Protein AF-A0A923PHK8-F1 (afdb_monomer)

Secondary structure (DSSP, 8-state):
-PPPPPP-PPPPPP--EEEEE-HHHHS-HHHHHSPPPHHHHHHHHHHHHHHHHTTTTT-S-HHHHHHHHHHHHHHHT--TTT--EEEEETTEEEEEESSSSTTSPEEEEEEE--TT-TTTS-BTTB-SSHHHHHHHHHHHHHHHTT-----EEEEESSSEEEEEEHHHHIIIIIS-HHHHHHHHHHHT-TTT-HHHHHHHHHHHHHHTTT-EEEEEEEEGGGGHHHHHS--TTTTHHHHHHHHHTSHHHHT----TT-TTS--HHHHHHHHHHHTEEEEESSTT-SSS-EEEEEPPTTT--TTSHHHHHHHHHHHTT-GGG-TTGGGG-SSHHHHHHHHHHHHHHHHHHHHHHHHHHHHHHHHHTTT-GGG--SSTTT--SHHHHHHIIIIIITS-GGG--GGGGGGTTSPP---GGGSPPHHHHHT--GGGS--SSPPPPPTT-HHHHHHHHHTTSPPP------S-SSSTTS----SSGGG----

Radius of gyration: 31.47 Å; Cα contacts (8 Å, |Δi|>4): 645; chains: 1; bounding box: 95×78×79 Å

Sequence (487 aa):
MADAAPAVHPQAPSMLQIVPLKPGQALDKSYRKQKVARQDIDRLKTELPRLLDLTADHVESEATLRDHLQSFLRGLAYPADDFLVQSEVRRMDTVIHDGPRKKDPIAVIIEAKTSRNRTEMFTPERPNAKALHELALYFVREREAGNTAIKHLLITDGNHFYVFADGDFERLFFSKKRFLRELLAADADPGKNNPIAYEIISRHIADLADEKLPCTAFQLADFRRYCEDQDPATDDRLIDIYKILSPEHLLRRPFANDSNKLDKRFYRELLHIMGLEERYEDAQKKSGKKVIDRLPPGQRHPASLLENVLDMAETDDRFRLVRHFNSYGSNRAEREFAVALELCLTWVNRVLFLKLLESQLLSYHGGDRRLRFLTAELVPDYDALHSLFFKVLAKPPAERQPIVAAFAHVPYLNSSLFEPTELEQQVLFVHGLKDQHGLPLAPQSVLSTRVRAQSLSPSPGPSKKSTRGAFWYKIRKSSILRLFPSP

pLDDT: mean 83.21, std 19.15, range [21.34, 98.75]

Foldseek 3Di:
DDDDDDDDDDDDQQFAAEDEDALLRQDDPQLLPDDDDPVLLLLCLVLLVVLCVCQVPWNPDLLSNLVSVLVSLCSRAAPLVWWDWDADDVNFGIFTFLTNDPPGFTAETEFEDTPVPVQQAADSVCNLHVSNLVQLLVLLVSVVVVRPRHAWYWYYHSFKIKIFGSVLSCVQRVVPVVLSVLLVVQPVDVPPRPVVNSVSVSVSRSVNSVHYTYIHIDGSVVCNCVSPVPDPVSSSVCSSVSSCSHCCNSNVDDDPPPVPDDPPQLVVQLCLQQQWDWAAPDNVDPDHDIDIGHDDPPSGDCRRQLNQLLVLLVVVVLLVLDPPLVVQDDDPVSSSSSLSVVQSCLLLVVLVVVLVQLVVVCVVVVNPVLSDQLDCVQPVDQVSSLCCLAQPAVDQLVRHDPVNVSNSSRHHDPDPSSPDDPSCVRGHPSRSGDQPDARDRDPSAPVVVVVVVVVPDDDDDDDDDDPPPVPVVPGRTDHSSVRDDDD

Organism: NCBI:txid1517758

Structure (mmCIF, N/CA/C/O backbone):
data_AF-A0A923PHK8-F1
#
_entry.id   AF-A0A923PHK8-F1
#
loop_
_atom_site.group_PDB
_atom_site.id
_atom_site.type_symbol
_atom_site.label_atom_id
_atom_site.label_alt_id
_atom_site.label_comp_id
_atom_site.label_asym_id
_atom_site.label_entity_id
_atom_site.label_seq_id
_atom_site.pdbx_PDB_ins_code
_atom_site.Cartn_x
_atom_site.Cartn_y
_atom_site.Cartn_z
_atom_site.occupancy
_atom_site.B_iso_or_equiv
_atom_site.auth_seq_id
_atom_site.auth_comp_id
_atom_site.auth_asym_id
_atom_site.auth_atom_id
_atom_site.pdbx_PDB_model_num
ATOM 1 N N . MET A 1 1 ? 36.073 -56.902 -15.672 1.00 41.97 1 MET A N 1
ATOM 2 C CA . MET A 1 1 ? 35.049 -55.860 -15.882 1.00 41.97 1 MET A CA 1
ATOM 3 C C . MET A 1 1 ? 35.335 -54.779 -14.863 1.00 41.97 1 MET A C 1
ATOM 5 O O . MET A 1 1 ? 35.214 -55.050 -13.680 1.00 41.97 1 MET A O 1
ATOM 9 N N . ALA A 1 2 ? 35.898 -53.659 -15.311 1.00 37.19 2 ALA A N 1
ATOM 10 C CA . ALA A 1 2 ? 36.261 -52.544 -14.446 1.00 37.19 2 ALA A CA 1
ATOM 11 C C . ALA A 1 2 ? 35.030 -51.649 -14.262 1.00 37.19 2 ALA A C 1
ATOM 13 O O . ALA A 1 2 ? 34.444 -51.220 -15.256 1.00 37.19 2 ALA A O 1
ATOM 14 N N . ASP A 1 3 ? 34.641 -51.422 -13.008 1.00 38.59 3 ASP A N 1
ATOM 15 C CA . ASP A 1 3 ? 33.563 -50.513 -12.625 1.00 38.59 3 ASP A CA 1
ATOM 16 C C . ASP A 1 3 ? 33.927 -49.074 -13.000 1.00 38.59 3 ASP A C 1
ATOM 18 O O . ASP A 1 3 ? 34.925 -48.517 -12.535 1.00 38.59 3 ASP A O 1
ATOM 22 N N . ALA A 1 4 ? 33.107 -48.470 -13.857 1.00 39.41 4 ALA A N 1
ATOM 23 C CA . ALA A 1 4 ? 33.174 -47.054 -14.169 1.00 39.41 4 ALA A CA 1
ATOM 24 C C . ALA A 1 4 ? 32.472 -46.264 -13.056 1.00 39.41 4 ALA A C 1
ATOM 26 O O . ALA A 1 4 ? 31.275 -46.427 -12.821 1.00 39.41 4 ALA A O 1
ATOM 27 N N . ALA A 1 5 ? 33.225 -45.398 -12.377 1.00 39.84 5 ALA A N 1
ATOM 28 C CA . ALA A 1 5 ? 32.685 -44.435 -11.426 1.00 39.84 5 ALA A CA 1
ATOM 29 C C . ALA A 1 5 ? 31.676 -43.491 -12.117 1.00 39.84 5 ALA A C 1
ATOM 31 O O . ALA A 1 5 ? 31.909 -43.082 -13.260 1.00 39.84 5 ALA A O 1
ATOM 32 N N . PRO A 1 6 ? 30.569 -43.112 -11.452 1.00 42.34 6 PRO A N 1
ATOM 33 C CA . PRO A 1 6 ? 29.581 -42.221 -12.039 1.00 42.34 6 PRO A CA 1
ATOM 34 C C . PRO A 1 6 ? 30.165 -40.814 -12.201 1.00 42.34 6 PRO A C 1
ATOM 36 O O . PRO A 1 6 ? 30.784 -40.263 -11.290 1.00 42.34 6 PRO A O 1
ATOM 39 N N . ALA A 1 7 ? 29.957 -40.239 -13.384 1.00 42.34 7 ALA A N 1
ATOM 40 C CA . ALA A 1 7 ? 30.367 -38.885 -13.716 1.00 42.34 7 ALA A CA 1
ATOM 41 C C . ALA A 1 7 ? 29.699 -37.873 -12.771 1.00 42.34 7 ALA A C 1
ATOM 43 O O . ALA A 1 7 ? 28.474 -37.760 -12.713 1.00 42.34 7 ALA A O 1
ATOM 44 N N . VAL A 1 8 ? 30.519 -37.117 -12.041 1.00 40.06 8 VAL A N 1
ATOM 45 C CA . VAL A 1 8 ? 30.080 -35.948 -11.278 1.00 40.06 8 VAL A CA 1
ATOM 46 C C . VAL A 1 8 ? 29.723 -34.859 -12.287 1.00 40.06 8 VAL A C 1
ATOM 48 O O . VAL A 1 8 ? 30.601 -34.253 -12.899 1.00 40.06 8 VAL A O 1
ATOM 51 N N . HIS A 1 9 ? 28.428 -34.625 -12.492 1.00 40.88 9 HIS A N 1
ATOM 52 C CA . HIS A 1 9 ? 27.970 -33.428 -13.187 1.00 40.88 9 HIS A CA 1
ATOM 53 C C . HIS A 1 9 ? 28.400 -32.195 -12.373 1.00 40.88 9 HIS A C 1
ATOM 55 O O . HIS A 1 9 ? 28.139 -32.160 -11.166 1.00 40.88 9 HIS A O 1
ATOM 61 N N . PRO A 1 10 ? 29.047 -31.185 -12.981 1.00 39.72 10 PRO A N 1
ATOM 62 C CA . PRO A 1 10 ? 29.372 -29.957 -12.272 1.00 39.72 10 PRO A CA 1
ATOM 63 C C . PRO A 1 10 ? 28.065 -29.291 -11.829 1.00 39.72 10 PRO A C 1
ATOM 65 O O . PRO A 1 10 ? 27.210 -28.976 -12.659 1.00 39.72 10 PRO A O 1
ATOM 68 N N . GLN A 1 11 ? 27.893 -29.108 -10.517 1.00 42.53 11 GLN A N 1
ATOM 69 C CA . GLN A 1 11 ? 26.834 -28.257 -9.984 1.00 42.53 11 GLN A CA 1
ATOM 70 C C . GLN A 1 11 ? 27.029 -26.861 -10.581 1.00 42.53 11 GLN A C 1
ATOM 72 O O . GLN A 1 11 ? 28.125 -26.303 -10.507 1.00 42.53 11 GLN A O 1
ATOM 77 N N . ALA A 1 12 ? 25.988 -26.323 -11.221 1.00 48.50 12 ALA A N 1
ATOM 78 C CA . ALA A 1 12 ? 25.999 -24.941 -11.678 1.00 48.50 12 ALA A CA 1
ATOM 79 C C . ALA A 1 12 ? 26.368 -24.034 -10.487 1.00 48.50 12 ALA A C 1
ATOM 81 O O . ALA A 1 12 ? 25.880 -24.295 -9.382 1.00 48.50 12 ALA A O 1
ATOM 82 N N . PRO A 1 13 ? 27.230 -23.017 -10.671 1.00 49.75 13 PRO A N 1
ATOM 83 C CA . PRO A 1 13 ? 27.603 -22.113 -9.590 1.00 49.75 13 PRO A CA 1
ATOM 84 C C . PRO A 1 13 ? 26.334 -21.558 -8.942 1.00 49.75 13 PRO A C 1
ATOM 86 O O . PRO A 1 13 ? 25.453 -21.043 -9.633 1.00 49.75 13 PRO A O 1
ATOM 89 N N . SER A 1 14 ? 26.218 -21.717 -7.625 1.00 58.81 14 SER A N 1
ATOM 90 C CA . SER A 1 14 ? 25.095 -21.184 -6.872 1.00 58.81 14 SER A CA 1
ATOM 91 C C . SER A 1 14 ? 25.171 -19.655 -6.933 1.00 58.81 14 SER A C 1
ATOM 93 O O . SER A 1 14 ? 26.165 -19.041 -6.558 1.00 58.81 14 SER A O 1
ATOM 95 N N . MET A 1 15 ? 24.147 -19.036 -7.514 1.00 75.75 15 MET A N 1
ATOM 96 C CA . MET A 1 15 ? 24.023 -17.586 -7.668 1.00 75.75 15 MET A CA 1
ATOM 97 C C . MET A 1 15 ? 22.727 -17.129 -7.003 1.00 75.75 15 MET A C 1
ATOM 99 O O . MET A 1 15 ? 21.806 -17.933 -6.847 1.00 75.75 15 MET A O 1
ATOM 103 N N . LEU A 1 16 ? 22.651 -15.839 -6.651 1.00 90.31 16 LEU A N 1
ATOM 104 C CA . LEU A 1 16 ? 21.432 -15.194 -6.153 1.00 90.31 16 LEU A CA 1
ATOM 105 C C . LEU A 1 16 ? 20.202 -15.657 -6.949 1.00 90.31 16 LEU A C 1
ATOM 107 O O . LEU A 1 16 ? 20.138 -15.480 -8.167 1.00 90.31 16 LEU A O 1
ATOM 111 N N . GLN A 1 17 ? 19.214 -16.224 -6.259 1.00 92.75 17 GLN A N 1
ATOM 112 C CA . GLN A 1 17 ? 18.045 -16.805 -6.912 1.00 92.75 17 GLN A CA 1
ATOM 113 C C . GLN A 1 17 ? 16.967 -15.743 -7.117 1.00 92.75 17 GLN A C 1
ATOM 115 O O . GLN A 1 17 ? 16.349 -15.267 -6.159 1.00 92.75 17 GLN A O 1
ATOM 120 N N . ILE A 1 18 ? 16.692 -15.394 -8.373 1.00 95.50 18 ILE A N 1
ATOM 121 C CA . ILE A 1 18 ? 15.554 -14.535 -8.700 1.00 95.50 18 ILE A CA 1
ATOM 122 C C . ILE A 1 18 ? 14.269 -15.356 -8.624 1.00 95.50 18 ILE A C 1
ATOM 124 O O . ILE A 1 18 ? 14.156 -16.419 -9.233 1.00 95.50 18 ILE A O 1
ATOM 128 N N . VAL A 1 19 ? 13.289 -14.856 -7.873 1.00 95.62 19 VAL A N 1
ATOM 129 C CA . VAL A 1 19 ? 11.955 -15.458 -7.768 1.00 95.62 19 VAL A CA 1
ATOM 130 C C . VAL A 1 19 ? 10.995 -14.613 -8.608 1.00 95.62 19 VAL A C 1
ATOM 132 O O . VAL A 1 19 ? 10.499 -13.596 -8.112 1.00 95.62 19 VAL A O 1
ATOM 135 N N . PRO A 1 20 ? 10.754 -14.974 -9.884 1.00 93.50 20 PRO A N 1
ATOM 136 C CA . PRO A 1 20 ? 9.920 -14.175 -10.767 1.00 93.50 20 PRO A CA 1
ATOM 137 C C . PRO A 1 20 ? 8.450 -14.243 -10.338 1.00 93.50 20 PRO A C 1
ATOM 139 O O . PRO A 1 20 ? 7.887 -15.317 -10.115 1.00 93.50 20 PRO A O 1
ATOM 142 N N . LEU A 1 21 ? 7.819 -13.079 -10.261 1.00 96.56 21 LEU A N 1
ATOM 143 C CA . LEU A 1 21 ? 6.405 -12.886 -9.975 1.00 96.56 21 LEU A CA 1
ATOM 144 C C . LEU A 1 21 ? 5.723 -12.292 -11.204 1.00 96.56 21 LEU A C 1
ATOM 146 O O . LEU A 1 21 ? 6.246 -11.386 -11.853 1.00 96.56 21 LEU A O 1
ATOM 150 N N . LYS A 1 22 ? 4.511 -12.764 -11.494 1.00 95.50 22 LYS A N 1
ATOM 151 C CA . LYS A 1 22 ? 3.623 -12.097 -12.449 1.00 95.50 22 LYS A CA 1
ATOM 152 C C . LYS A 1 22 ? 3.009 -10.847 -11.804 1.00 95.50 22 LYS A C 1
ATOM 154 O O . LYS A 1 22 ? 2.763 -10.870 -10.596 1.00 95.50 22 LYS A O 1
ATOM 159 N N . PRO A 1 23 ? 2.636 -9.822 -12.591 1.00 95.62 23 PRO A N 1
ATOM 160 C CA . PRO A 1 23 ? 1.977 -8.605 -12.107 1.00 95.62 23 PRO A CA 1
ATOM 161 C C . PRO A 1 23 ? 0.884 -8.851 -11.052 1.00 95.62 23 PRO A C 1
ATOM 163 O O . PRO A 1 23 ? 0.960 -8.365 -9.927 1.00 95.62 23 PRO A O 1
ATOM 166 N N . GLY A 1 24 ? -0.082 -9.723 -11.346 1.00 93.88 24 GLY A N 1
ATOM 167 C CA . GLY A 1 24 ? -1.173 -10.027 -10.418 1.00 93.88 24 GLY A CA 1
ATOM 168 C C . GLY A 1 24 ? -0.776 -10.734 -9.110 1.00 93.88 24 GLY A C 1
ATOM 169 O O . GLY A 1 24 ? -1.590 -10.783 -8.188 1.00 93.88 24 GLY A O 1
ATOM 170 N N . GLN A 1 25 ? 0.426 -11.315 -9.017 1.00 95.12 25 GLN A N 1
ATOM 171 C CA . GLN A 1 25 ? 0.948 -11.933 -7.787 1.00 95.12 25 GLN A CA 1
ATOM 172 C C . GLN A 1 25 ? 1.636 -10.913 -6.873 1.00 95.12 25 GLN A C 1
ATOM 174 O O . GLN A 1 25 ? 1.670 -11.126 -5.664 1.00 95.12 25 GLN A O 1
ATOM 179 N N . ALA A 1 26 ? 2.170 -9.831 -7.443 1.00 94.19 26 ALA A N 1
ATOM 180 C CA . ALA A 1 26 ? 2.887 -8.790 -6.713 1.00 94.19 26 ALA A CA 1
ATOM 181 C C . ALA A 1 26 ? 1.967 -7.689 -6.156 1.00 94.19 26 ALA A C 1
ATOM 183 O O . ALA A 1 26 ? 2.343 -6.968 -5.233 1.00 94.19 26 ALA A O 1
ATOM 184 N N . LEU A 1 27 ? 0.750 -7.565 -6.689 1.00 94.06 27 LEU A N 1
ATOM 185 C CA . LEU A 1 27 ? -0.241 -6.607 -6.202 1.00 94.06 27 LEU A CA 1
ATOM 186 C C . LEU A 1 27 ? -0.827 -7.014 -4.846 1.00 94.06 27 LEU A C 1
ATOM 188 O O . LEU A 1 27 ? -1.147 -8.182 -4.607 1.00 94.06 27 LEU A O 1
ATOM 192 N N . ASP A 1 28 ? -1.084 -6.014 -3.998 1.00 91.62 28 ASP A N 1
ATOM 193 C CA . ASP A 1 28 ? -1.927 -6.191 -2.817 1.00 91.62 28 ASP A CA 1
ATOM 194 C C . ASP A 1 28 ? -3.296 -6.771 -3.217 1.00 91.62 28 ASP A C 1
ATOM 196 O O . ASP A 1 28 ? -3.902 -6.367 -4.213 1.00 91.62 28 ASP A O 1
ATOM 200 N N . LYS A 1 29 ? -3.805 -7.729 -2.434 1.00 88.75 29 LYS A N 1
ATOM 201 C CA . LYS A 1 29 ? -5.031 -8.469 -2.777 1.00 88.75 29 LYS A CA 1
ATOM 202 C C . LYS A 1 29 ? -6.269 -7.573 -2.821 1.00 88.75 29 LYS A C 1
ATOM 204 O O . LYS A 1 29 ? -7.164 -7.830 -3.630 1.00 88.75 29 LYS A O 1
ATOM 209 N N . SER A 1 30 ? -6.347 -6.567 -1.953 1.00 85.12 30 SER A N 1
ATOM 210 C CA . SER A 1 30 ? -7.468 -5.624 -1.902 1.00 85.12 30 SER A CA 1
ATOM 211 C C . SER A 1 30 ? -7.369 -4.626 -3.048 1.00 85.12 30 SER A C 1
ATOM 213 O O . SER A 1 30 ? -8.359 -4.403 -3.749 1.00 85.12 30 SER A O 1
ATOM 215 N N . TYR A 1 31 ? -6.165 -4.112 -3.310 1.00 89.25 31 TYR A N 1
ATOM 216 C CA . TYR A 1 31 ? -5.930 -3.222 -4.442 1.00 89.25 31 TYR A CA 1
ATOM 217 C C . TYR A 1 31 ? -6.196 -3.920 -5.780 1.00 89.25 31 TYR A C 1
ATOM 219 O O . TYR A 1 31 ? -6.906 -3.389 -6.635 1.00 89.25 31 TYR A O 1
ATOM 227 N N . ARG A 1 32 ? -5.737 -5.166 -5.955 1.00 91.25 32 ARG A N 1
ATOM 228 C CA . ARG A 1 32 ? -5.966 -5.954 -7.176 1.00 91.25 32 ARG A CA 1
ATOM 229 C C . ARG A 1 32 ? -7.451 -6.145 -7.491 1.00 91.25 32 ARG A C 1
ATOM 231 O O . ARG A 1 32 ? -7.819 -6.121 -8.661 1.00 91.25 32 ARG A O 1
ATOM 238 N N . LYS A 1 33 ? -8.314 -6.247 -6.477 1.00 87.69 33 LYS A N 1
ATOM 239 C CA . LYS A 1 33 ? -9.775 -6.376 -6.645 1.00 87.69 33 LYS A CA 1
ATOM 240 C C . LYS A 1 33 ? -10.500 -5.056 -6.916 1.00 87.69 33 LYS A C 1
ATOM 242 O O . LYS A 1 33 ? -11.657 -5.079 -7.328 1.00 87.69 33 LYS A O 1
ATOM 247 N N . GLN A 1 34 ? -9.865 -3.913 -6.666 1.00 86.50 34 GLN A N 1
ATOM 248 C CA . GLN A 1 34 ? -10.479 -2.610 -6.914 1.00 86.50 34 GLN A CA 1
ATOM 249 C C . GLN A 1 34 ? -10.736 -2.405 -8.412 1.00 86.50 34 GLN A C 1
ATOM 251 O O . GLN A 1 34 ? -9.909 -2.770 -9.243 1.00 86.50 34 GLN A O 1
ATOM 256 N N . LYS A 1 35 ? -11.865 -1.799 -8.782 1.00 86.00 35 LYS A N 1
ATOM 257 C CA . LYS A 1 35 ? -12.101 -1.428 -10.182 1.00 86.00 35 LYS A CA 1
ATOM 258 C C . LYS A 1 35 ? -11.151 -0.303 -10.600 1.00 86.00 35 LYS A C 1
ATOM 260 O O . LYS A 1 35 ? -10.946 0.633 -9.831 1.00 86.00 35 LYS A O 1
ATOM 265 N N . VAL A 1 36 ? -10.600 -0.406 -11.805 1.00 88.62 36 VAL A N 1
ATOM 266 C CA . VAL A 1 36 ? -9.827 0.666 -12.452 1.00 88.62 36 VAL A CA 1
ATOM 267 C C . VAL A 1 36 ? -10.798 1.554 -13.227 1.00 88.62 36 VAL A C 1
ATOM 269 O O . VAL A 1 36 ? -11.778 1.045 -13.781 1.00 88.62 36 VAL A O 1
ATOM 272 N N . ALA A 1 37 ? -10.583 2.871 -13.232 1.00 86.50 37 ALA A N 1
ATOM 273 C CA . ALA A 1 37 ? -11.439 3.764 -13.999 1.00 86.50 37 ALA A CA 1
ATOM 274 C C . ALA A 1 37 ? -11.217 3.552 -15.501 1.00 86.50 37 ALA A C 1
ATOM 276 O O . ALA A 1 37 ? -10.112 3.253 -15.949 1.00 86.50 37 ALA A O 1
ATOM 277 N N . ARG A 1 38 ? -12.269 3.735 -16.304 1.00 87.44 38 ARG A N 1
ATOM 278 C CA . ARG A 1 38 ? -12.182 3.514 -17.753 1.00 87.44 38 ARG A CA 1
ATOM 279 C C . ARG A 1 38 ? -11.100 4.381 -18.409 1.00 87.44 38 ARG A C 1
ATOM 281 O O . ARG A 1 38 ? -10.297 3.870 -19.177 1.00 87.44 38 ARG A O 1
ATOM 288 N N . GLN A 1 39 ? -11.041 5.652 -18.014 1.00 87.38 39 GLN A N 1
ATOM 289 C CA . GLN A 1 39 ? -10.061 6.620 -18.506 1.00 87.38 39 GLN A CA 1
ATOM 290 C C . GLN A 1 39 ? -8.611 6.165 -18.290 1.00 87.38 39 GLN A C 1
ATOM 292 O O . GLN A 1 39 ? -7.755 6.432 -19.126 1.00 87.38 39 GLN A O 1
ATOM 297 N N . ASP A 1 40 ? -8.331 5.483 -17.183 1.00 90.56 40 ASP A N 1
ATOM 298 C CA . ASP A 1 40 ? -6.990 5.007 -16.856 1.00 90.56 40 ASP A CA 1
ATOM 299 C C . ASP A 1 40 ? -6.554 3.853 -17.767 1.00 90.56 40 ASP A C 1
ATOM 301 O O . ASP A 1 40 ? -5.414 3.810 -18.232 1.00 90.56 40 ASP A O 1
ATOM 305 N N . ILE A 1 41 ? -7.484 2.946 -18.084 1.00 95.06 41 ILE A N 1
ATOM 306 C CA . ILE A 1 41 ? -7.249 1.898 -19.080 1.00 95.06 41 ILE A CA 1
ATOM 307 C C . ILE A 1 41 ? -7.064 2.516 -20.467 1.00 95.06 41 ILE A C 1
ATOM 309 O O . ILE A 1 41 ? -6.124 2.149 -21.164 1.00 95.06 41 ILE A O 1
ATOM 313 N N . ASP A 1 42 ? -7.889 3.491 -20.853 1.00 93.56 42 ASP A N 1
ATOM 314 C CA . ASP A 1 42 ? -7.766 4.153 -22.159 1.00 93.56 42 ASP A CA 1
ATOM 315 C C . ASP A 1 42 ? -6.414 4.886 -22.309 1.00 93.56 42 ASP A C 1
ATOM 317 O O . ASP A 1 42 ? -5.794 4.842 -23.377 1.00 93.56 42 ASP A O 1
ATOM 321 N N . ARG A 1 43 ? -5.894 5.490 -21.227 1.00 95.50 43 ARG A N 1
ATOM 322 C CA . ARG A 1 43 ? -4.521 6.033 -21.190 1.00 95.50 43 ARG A CA 1
ATOM 323 C C . ARG A 1 43 ? -3.480 4.943 -21.403 1.00 95.50 43 ARG A C 1
ATOM 325 O O . ARG A 1 43 ? -2.595 5.124 -22.231 1.00 95.50 43 ARG A O 1
ATOM 332 N N . LEU A 1 44 ? -3.599 3.797 -20.728 1.00 96.88 44 LEU A N 1
ATOM 333 C CA . LEU A 1 44 ? -2.685 2.672 -20.949 1.00 96.88 44 LEU A CA 1
ATOM 334 C C . LEU A 1 44 ? -2.735 2.170 -22.401 1.00 96.88 44 LEU A C 1
ATOM 336 O O . LEU A 1 44 ? -1.677 1.950 -22.990 1.00 96.88 44 LEU A O 1
ATOM 340 N N . LYS A 1 45 ? -3.930 2.043 -22.999 1.00 96.75 45 LYS A N 1
ATOM 341 C CA . LYS A 1 45 ? -4.097 1.649 -24.414 1.00 96.75 45 LYS A CA 1
ATOM 342 C C . LYS A 1 45 ? -3.452 2.652 -25.379 1.00 96.75 45 LYS A C 1
ATOM 344 O O . LYS A 1 45 ? -3.050 2.257 -26.466 1.00 96.75 45 LYS A O 1
ATOM 349 N N . THR A 1 46 ? -3.317 3.915 -24.975 1.00 96.75 46 THR A N 1
ATOM 350 C CA . THR A 1 46 ? -2.656 4.969 -25.761 1.00 96.75 46 THR A CA 1
ATOM 351 C C . THR A 1 46 ? -1.137 4.968 -25.568 1.00 96.75 46 THR A C 1
ATOM 353 O O . THR A 1 46 ? -0.381 4.983 -26.538 1.00 96.75 46 THR A O 1
ATOM 356 N N . GLU A 1 47 ? -0.670 4.944 -24.320 1.00 97.81 47 GLU A N 1
ATOM 357 C CA . GLU A 1 47 ? 0.744 5.162 -23.995 1.00 97.81 47 GLU A CA 1
ATOM 358 C C . GLU A 1 47 ? 1.608 3.903 -24.154 1.00 97.81 47 GLU A C 1
ATOM 360 O O . GLU A 1 47 ? 2.781 4.014 -24.512 1.00 97.81 47 GLU A O 1
ATOM 365 N N . LEU A 1 48 ? 1.061 2.699 -23.933 1.00 97.25 48 LEU A N 1
ATOM 366 C CA . LEU A 1 48 ? 1.837 1.456 -24.039 1.00 97.25 48 LEU A CA 1
ATOM 367 C C . LEU A 1 48 ? 2.306 1.176 -25.475 1.00 97.25 48 LEU A C 1
ATOM 369 O O . LEU A 1 48 ? 3.514 0.997 -25.653 1.00 97.25 48 LEU A O 1
ATOM 373 N N . PRO A 1 49 ? 1.435 1.158 -26.509 1.00 96.81 49 PRO A N 1
ATOM 374 C CA . PRO A 1 49 ? 1.891 0.950 -27.884 1.00 96.81 49 PRO A CA 1
ATOM 375 C C . PRO A 1 49 ? 2.878 2.032 -28.324 1.00 96.81 49 PRO A C 1
ATOM 377 O O . PRO A 1 49 ? 3.893 1.724 -28.939 1.00 96.81 49 PRO A O 1
ATOM 380 N N . ARG A 1 50 ? 2.639 3.283 -27.909 1.00 96.19 50 ARG A N 1
ATOM 381 C CA . ARG A 1 50 ? 3.530 4.410 -28.191 1.00 96.19 50 ARG A CA 1
ATOM 382 C C . ARG A 1 50 ? 4.937 4.194 -27.632 1.00 96.19 50 ARG A C 1
ATOM 384 O O . ARG A 1 50 ? 5.904 4.435 -28.349 1.00 96.19 50 ARG A O 1
ATOM 391 N N . LEU A 1 51 ? 5.073 3.744 -26.381 1.00 95.56 51 LEU A N 1
ATOM 392 C CA . LEU A 1 51 ? 6.387 3.432 -25.808 1.00 95.56 51 LEU A CA 1
ATOM 393 C C . LEU A 1 51 ? 7.073 2.294 -26.577 1.00 95.56 51 LEU A C 1
ATOM 395 O O . LEU A 1 51 ? 8.268 2.387 -26.853 1.00 95.56 51 LEU A O 1
ATOM 399 N N . LEU A 1 52 ? 6.332 1.244 -26.943 1.00 94.50 52 LEU A N 1
ATOM 400 C CA . LEU A 1 52 ? 6.879 0.130 -27.723 1.00 94.50 52 LEU A CA 1
ATOM 401 C C . LEU A 1 52 ? 7.388 0.590 -29.092 1.00 94.50 52 LEU A C 1
ATOM 403 O O . LEU A 1 52 ? 8.499 0.236 -29.470 1.00 94.50 52 LEU A O 1
ATOM 407 N N . ASP A 1 53 ? 6.629 1.419 -29.804 1.00 93.19 53 ASP A N 1
ATOM 408 C CA . ASP A 1 53 ? 7.038 1.939 -31.114 1.00 93.19 53 ASP A CA 1
ATOM 409 C C . ASP A 1 53 ? 8.285 2.825 -31.008 1.00 93.19 53 ASP A C 1
ATOM 411 O O . ASP A 1 53 ? 9.203 2.719 -31.818 1.00 93.19 53 ASP A O 1
ATOM 415 N N . LEU A 1 54 ? 8.375 3.635 -29.951 1.00 90.38 54 LEU A N 1
ATOM 416 C CA . LEU A 1 54 ? 9.548 4.461 -29.657 1.00 90.38 54 LEU A CA 1
ATOM 417 C C . LEU A 1 54 ? 10.787 3.655 -29.216 1.00 90.38 54 LEU A C 1
ATOM 419 O O . LEU A 1 54 ? 11.877 4.223 -29.110 1.00 90.38 54 LEU A O 1
ATOM 423 N N . THR A 1 55 ? 10.636 2.359 -28.921 1.00 87.19 55 THR A N 1
ATOM 424 C CA . THR A 1 55 ? 11.708 1.492 -28.394 1.00 87.19 55 THR A CA 1
ATOM 425 C C . THR A 1 55 ? 12.010 0.258 -29.255 1.00 87.19 55 THR A C 1
ATOM 427 O O . THR A 1 55 ? 12.987 -0.440 -28.976 1.00 87.19 55 THR A O 1
ATOM 430 N N . ALA A 1 56 ? 11.242 0.022 -30.326 1.00 78.12 56 ALA A N 1
ATOM 431 C CA . ALA A 1 56 ? 11.291 -1.183 -31.158 1.00 78.12 56 ALA A CA 1
ATOM 432 C C . ALA A 1 56 ? 12.644 -1.419 -31.861 1.00 78.12 56 ALA A C 1
ATOM 434 O O . ALA A 1 56 ? 13.152 -2.539 -31.835 1.00 78.12 56 ALA A O 1
ATOM 435 N N . ASP A 1 57 ? 13.266 -0.375 -32.419 1.00 68.69 57 ASP A N 1
ATOM 436 C CA . ASP A 1 57 ? 14.476 -0.488 -33.258 1.00 68.69 57 ASP A CA 1
ATOM 437 C C . ASP A 1 57 ? 15.782 -0.212 -32.500 1.00 68.69 57 ASP A C 1
ATOM 439 O O . ASP A 1 57 ? 16.711 0.404 -33.021 1.00 68.69 57 ASP A O 1
ATOM 443 N N . HIS A 1 58 ? 15.866 -0.673 -31.249 1.00 65.81 58 HIS A N 1
ATOM 444 C CA . HIS A 1 58 ? 16.978 -0.391 -30.340 1.00 65.81 58 HIS A CA 1
ATOM 445 C C . HIS A 1 58 ? 17.248 1.110 -30.202 1.00 65.81 58 HIS A C 1
ATOM 447 O O . HIS A 1 58 ? 18.066 1.676 -30.935 1.00 65.81 58 HIS A O 1
ATOM 453 N N . VAL A 1 59 ? 16.619 1.718 -29.194 1.00 69.25 59 VAL A N 1
ATOM 454 C CA . VAL A 1 59 ? 16.814 3.127 -28.829 1.00 69.25 59 VAL A CA 1
ATOM 455 C C . VAL A 1 59 ? 18.280 3.549 -28.969 1.00 69.25 59 VAL A C 1
ATOM 457 O O . VAL A 1 59 ? 19.184 2.870 -28.474 1.00 69.25 59 VAL A O 1
ATOM 460 N N . GLU A 1 60 ? 18.508 4.664 -29.665 1.00 65.69 60 GLU A N 1
ATOM 461 C CA . GLU A 1 60 ? 19.849 5.116 -30.050 1.00 65.69 60 GLU A CA 1
ATOM 462 C C . GLU A 1 60 ? 20.773 5.361 -28.852 1.00 65.69 60 GLU A C 1
ATOM 464 O O . GLU A 1 60 ? 21.983 5.155 -28.961 1.00 65.69 60 GLU A O 1
ATOM 469 N N . SER A 1 61 ? 20.209 5.756 -27.706 1.00 82.94 61 SER A N 1
ATOM 470 C CA . SER A 1 61 ? 20.946 6.007 -26.470 1.00 82.94 61 SER A CA 1
ATOM 471 C C . SER A 1 61 ? 20.106 5.745 -25.213 1.00 82.94 61 SER A C 1
ATOM 473 O O . SER A 1 61 ? 18.876 5.805 -25.247 1.00 82.94 61 SER A O 1
ATOM 475 N N . GLU A 1 62 ? 20.768 5.513 -24.074 1.00 83.38 62 GLU A N 1
ATOM 476 C CA . GLU A 1 62 ? 20.098 5.454 -22.763 1.00 83.38 62 GLU A CA 1
ATOM 477 C C . GLU A 1 62 ? 19.381 6.775 -22.444 1.00 83.38 62 GLU A C 1
ATOM 479 O O . GLU A 1 62 ? 18.272 6.750 -21.924 1.00 83.38 62 GLU A O 1
ATOM 484 N N . ALA A 1 63 ? 19.944 7.924 -22.841 1.00 87.12 63 ALA A N 1
ATOM 485 C CA . ALA A 1 63 ? 19.315 9.232 -22.647 1.00 87.12 63 ALA A CA 1
ATOM 486 C C . ALA A 1 63 ? 17.933 9.319 -23.314 1.00 87.12 63 ALA A C 1
ATOM 488 O O . ALA A 1 63 ? 16.952 9.675 -22.664 1.00 87.12 63 ALA A O 1
ATOM 489 N N . THR A 1 64 ? 17.832 8.892 -24.573 1.00 89.75 64 THR A N 1
ATOM 490 C CA . THR A 1 64 ? 16.559 8.847 -25.305 1.00 89.75 64 THR A CA 1
ATOM 491 C C . THR A 1 64 ? 15.555 7.897 -24.642 1.00 89.75 64 THR A C 1
ATOM 493 O O . THR A 1 64 ? 14.370 8.215 -24.544 1.00 89.75 64 THR A O 1
ATOM 496 N N . LEU A 1 65 ? 16.015 6.746 -24.133 1.00 90.94 65 LEU A N 1
ATOM 497 C CA . LEU A 1 65 ? 15.145 5.797 -23.432 1.00 90.94 65 LEU A CA 1
ATOM 498 C C . LEU A 1 65 ? 14.569 6.420 -22.151 1.00 90.94 65 LEU A C 1
ATOM 500 O O . LEU A 1 65 ? 13.377 6.267 -21.883 1.00 90.94 65 LEU A O 1
ATOM 504 N N . ARG A 1 66 ? 15.374 7.174 -21.393 1.00 91.31 66 ARG A N 1
ATOM 505 C CA . ARG A 1 66 ? 14.906 7.897 -20.196 1.00 91.31 66 ARG A CA 1
ATOM 506 C C . ARG A 1 66 ? 13.813 8.906 -20.517 1.00 91.31 66 ARG A C 1
ATOM 508 O O . ARG A 1 66 ? 12.831 8.986 -19.780 1.00 91.31 66 ARG A O 1
ATOM 515 N N . ASP A 1 67 ? 13.954 9.650 -21.609 1.00 92.12 67 ASP A N 1
ATOM 516 C CA . ASP A 1 67 ? 12.957 10.644 -22.023 1.00 92.12 67 ASP A CA 1
ATOM 517 C C . ASP A 1 67 ? 11.631 9.985 -22.431 1.00 92.12 67 ASP A C 1
ATOM 519 O O . ASP A 1 67 ? 10.546 10.451 -22.052 1.00 92.12 67 ASP A O 1
ATOM 523 N N . HIS A 1 68 ? 11.705 8.854 -23.139 1.00 93.75 68 HIS A N 1
ATOM 524 C CA . HIS A 1 68 ? 10.531 8.054 -23.489 1.00 93.75 68 HIS A CA 1
ATOM 525 C C . HIS A 1 68 ? 9.850 7.462 -22.248 1.00 93.75 68 HIS A C 1
ATOM 527 O O . HIS A 1 68 ? 8.631 7.574 -22.116 1.00 93.75 68 HIS A O 1
ATOM 533 N N . LEU A 1 69 ? 10.615 6.907 -21.302 1.00 94.38 69 LEU A N 1
ATOM 534 C CA . LEU A 1 69 ? 10.085 6.373 -20.041 1.00 94.38 69 LEU A CA 1
ATOM 535 C C . LEU A 1 69 ? 9.430 7.462 -19.187 1.00 94.38 69 LEU A C 1
ATOM 537 O O . LEU A 1 69 ? 8.332 7.263 -18.664 1.00 94.38 69 LEU A O 1
ATOM 541 N N . GLN A 1 70 ? 10.064 8.631 -19.072 1.00 94.88 70 GLN A N 1
ATOM 542 C CA . GLN A 1 70 ? 9.493 9.770 -18.356 1.00 94.88 70 GLN A CA 1
ATOM 543 C C . GLN A 1 70 ? 8.157 10.197 -18.980 1.00 94.88 70 GLN A C 1
ATOM 545 O O . GLN A 1 70 ? 7.187 10.435 -18.255 1.00 94.88 70 GLN A O 1
ATOM 550 N N . SER A 1 71 ? 8.100 10.279 -20.311 1.00 95.50 71 SER A N 1
ATOM 551 C CA . SER A 1 71 ? 6.882 10.640 -21.046 1.00 95.50 71 SER A CA 1
ATOM 552 C C . SER A 1 71 ? 5.777 9.601 -20.850 1.00 95.50 71 SER A C 1
ATOM 554 O O . SER A 1 71 ? 4.653 9.973 -20.515 1.00 95.50 71 SER A O 1
ATOM 556 N N . PHE A 1 72 ? 6.115 8.315 -20.963 1.00 97.12 72 PHE A N 1
ATOM 557 C CA . PHE A 1 72 ? 5.200 7.196 -20.743 1.00 97.12 72 PHE A CA 1
ATOM 558 C C . PHE A 1 72 ? 4.585 7.223 -19.340 1.00 97.12 72 PHE A C 1
ATOM 560 O O . PHE A 1 72 ? 3.365 7.184 -19.200 1.00 97.12 72 PHE A O 1
ATOM 567 N N . LEU A 1 73 ? 5.404 7.355 -18.290 1.00 97.44 73 LEU A N 1
ATOM 568 C CA . LEU A 1 73 ? 4.908 7.400 -16.911 1.00 97.44 73 LEU A CA 1
ATOM 569 C C . LEU A 1 73 ? 3.965 8.595 -16.700 1.00 97.44 73 LEU A C 1
ATOM 571 O O . LEU A 1 73 ? 2.881 8.439 -16.130 1.00 97.44 73 LEU A O 1
ATOM 575 N N . ARG A 1 74 ? 4.335 9.779 -17.204 1.00 95.62 74 ARG A N 1
ATOM 576 C CA . ARG A 1 74 ? 3.491 10.979 -17.099 1.00 95.62 74 ARG A CA 1
ATOM 577 C C . ARG A 1 74 ? 2.154 10.826 -17.819 1.00 95.62 74 ARG A C 1
ATOM 579 O O . ARG A 1 74 ? 1.132 11.209 -17.253 1.00 95.62 74 ARG A O 1
ATOM 586 N N . GLY A 1 75 ? 2.160 10.264 -19.029 1.00 94.69 75 GLY A N 1
ATOM 587 C CA . GLY A 1 75 ? 0.943 10.009 -19.805 1.00 94.69 75 GLY A CA 1
ATOM 588 C C . GLY A 1 75 ? 0.053 8.932 -19.182 1.00 94.69 75 GLY A C 1
ATOM 589 O O . GLY A 1 75 ? -1.172 9.039 -19.222 1.00 94.69 75 GLY A O 1
ATOM 590 N N . LEU A 1 76 ? 0.663 7.923 -18.556 1.00 95.81 76 LEU A N 1
ATOM 591 C CA . LEU A 1 76 ? -0.042 6.790 -17.970 1.00 95.81 76 LEU A CA 1
ATOM 592 C C . LEU A 1 76 ? -0.764 7.159 -16.666 1.00 95.81 76 LEU A C 1
ATOM 594 O O . LEU A 1 76 ? -1.990 7.060 -16.587 1.00 95.81 76 LEU A O 1
ATOM 598 N N . ALA A 1 77 ? -0.007 7.535 -15.630 1.00 92.50 77 ALA A N 1
ATOM 599 C CA . ALA A 1 77 ? -0.542 7.638 -14.266 1.00 92.50 77 ALA A CA 1
ATOM 600 C C . ALA A 1 77 ? 0.134 8.697 -13.374 1.00 92.50 77 ALA A C 1
ATOM 602 O O . ALA A 1 77 ? -0.220 8.813 -12.201 1.00 92.50 77 ALA A O 1
ATOM 603 N N . TYR A 1 78 ? 1.079 9.481 -13.906 1.00 94.88 78 TYR A N 1
ATOM 604 C CA . TYR A 1 78 ? 1.848 10.470 -13.141 1.00 94.88 78 TYR A CA 1
ATOM 605 C C . TYR A 1 78 ? 1.717 11.894 -13.716 1.00 94.88 78 TYR A C 1
ATOM 607 O O . TYR A 1 78 ? 2.718 12.464 -14.164 1.00 94.88 78 TYR A O 1
ATOM 615 N N . PRO A 1 79 ? 0.511 12.494 -13.726 1.00 86.19 79 PRO A N 1
ATOM 616 C CA . PRO A 1 79 ? 0.327 13.865 -14.199 1.00 86.19 79 PRO A CA 1
ATOM 617 C C . PRO A 1 79 ? 1.196 14.851 -13.405 1.00 86.19 79 PRO A C 1
ATOM 619 O O . PRO A 1 79 ? 1.328 14.744 -12.185 1.00 86.19 79 PRO A O 1
ATOM 622 N N . ALA A 1 80 ? 1.777 15.826 -14.109 1.00 82.69 80 ALA A N 1
ATOM 623 C CA . ALA A 1 80 ? 2.780 16.740 -13.555 1.00 82.69 80 ALA A CA 1
ATOM 624 C C . ALA A 1 80 ? 2.259 17.645 -12.422 1.00 82.69 80 ALA A C 1
ATOM 626 O O . ALA A 1 80 ? 3.055 18.131 -11.622 1.00 82.69 80 ALA A O 1
ATOM 627 N N . ASP A 1 81 ? 0.942 17.853 -12.343 1.00 76.81 81 ASP A N 1
ATOM 628 C CA . ASP A 1 81 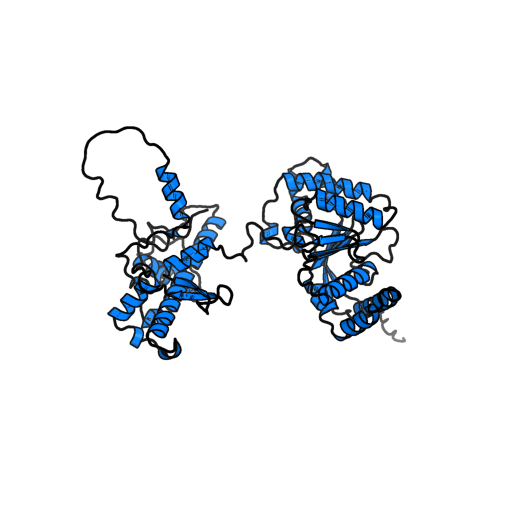? 0.317 18.654 -11.285 1.00 76.81 81 ASP A CA 1
ATOM 629 C C . ASP A 1 81 ? 0.367 17.953 -9.915 1.00 76.81 81 ASP A C 1
ATOM 631 O O . ASP A 1 81 ? 0.467 18.613 -8.879 1.00 76.81 81 ASP A O 1
ATOM 635 N N . ASP A 1 82 ? 0.365 16.615 -9.907 1.00 78.69 82 ASP A N 1
ATOM 636 C CA . ASP A 1 82 ? 0.265 15.798 -8.689 1.00 78.69 82 ASP A CA 1
ATOM 637 C C . ASP A 1 82 ? 1.539 14.992 -8.390 1.00 78.69 82 ASP A C 1
ATOM 639 O O . ASP A 1 82 ? 1.786 14.603 -7.241 1.00 78.69 82 ASP A O 1
ATOM 643 N N . PHE A 1 83 ? 2.372 14.746 -9.405 1.00 92.69 83 PHE A N 1
ATOM 644 C CA . PHE A 1 83 ? 3.549 13.889 -9.308 1.00 92.69 83 PHE A CA 1
ATOM 645 C C . PHE A 1 83 ? 4.775 14.506 -9.968 1.00 92.69 83 PHE A C 1
ATOM 647 O O . PHE A 1 83 ? 4.696 15.187 -10.987 1.00 92.69 83 PHE A O 1
ATOM 654 N N . LEU A 1 84 ? 5.943 14.167 -9.423 1.00 94.94 84 LEU A N 1
ATOM 655 C CA . LEU A 1 84 ? 7.223 14.495 -10.029 1.00 94.94 84 LEU A CA 1
ATOM 656 C C . LEU A 1 84 ? 7.956 13.218 -10.446 1.00 94.94 84 LEU A C 1
ATOM 658 O O . LEU A 1 84 ? 8.494 12.490 -9.611 1.00 94.94 84 LEU A O 1
ATOM 662 N N . VAL A 1 85 ? 7.991 12.993 -11.760 1.00 97.00 85 VAL A N 1
ATOM 663 C CA . VAL A 1 85 ? 8.908 12.063 -12.432 1.00 97.00 85 VAL A CA 1
ATOM 664 C C . VAL A 1 85 ? 10.054 12.899 -12.999 1.00 97.00 85 VAL A C 1
ATOM 666 O O . VAL A 1 85 ? 9.800 13.829 -13.774 1.00 97.00 85 VAL A O 1
ATOM 669 N N . GLN A 1 86 ? 11.291 12.604 -12.606 1.00 94.75 86 GLN A N 1
ATOM 670 C CA . GLN A 1 86 ? 12.476 13.364 -13.008 1.00 94.75 86 GLN A CA 1
ATOM 671 C C . GLN A 1 86 ? 13.556 12.426 -13.552 1.00 94.75 86 GLN A C 1
ATOM 673 O O . GLN A 1 86 ? 13.797 11.368 -12.979 1.00 94.75 86 GLN A O 1
ATOM 678 N N . SER A 1 87 ? 14.219 12.837 -14.632 1.00 92.81 87 SER A N 1
ATOM 679 C CA . SER A 1 87 ? 15.376 12.130 -15.190 1.00 92.81 87 SER A CA 1
ATOM 680 C C . SER A 1 87 ? 16.689 12.778 -14.748 1.00 92.81 87 SER A C 1
ATOM 682 O O . SER A 1 87 ? 16.706 13.963 -14.401 1.00 92.81 87 SER A O 1
ATOM 684 N N . GLU A 1 88 ? 17.774 12.003 -14.758 1.00 88.69 88 GLU A N 1
ATOM 685 C CA . GLU A 1 88 ? 19.145 12.455 -14.462 1.00 88.69 88 GLU A CA 1
ATOM 686 C C . GLU A 1 88 ? 19.306 13.097 -13.072 1.00 88.69 88 GLU A C 1
ATOM 688 O O . GLU A 1 88 ? 19.877 14.178 -12.893 1.00 88.69 88 GLU A O 1
ATOM 693 N N . VAL A 1 89 ? 18.811 12.415 -12.038 1.00 88.69 89 VAL A N 1
ATOM 694 C CA . VAL A 1 89 ? 18.921 12.885 -10.652 1.00 88.69 89 VAL A CA 1
ATOM 695 C C . VAL A 1 89 ? 20.108 12.218 -9.982 1.00 88.69 89 VAL A C 1
ATOM 697 O O . VAL A 1 89 ? 20.056 11.044 -9.645 1.00 88.69 89 VAL A O 1
ATOM 700 N N . ARG A 1 90 ? 21.185 12.971 -9.726 1.00 88.00 90 ARG A N 1
ATOM 701 C CA . ARG A 1 90 ? 22.372 12.457 -9.006 1.00 88.00 90 ARG A CA 1
ATOM 702 C C . ARG A 1 90 ? 22.911 11.150 -9.624 1.00 88.00 90 ARG A C 1
ATOM 704 O O . ARG A 1 90 ? 23.232 10.209 -8.905 1.00 88.00 90 ARG A O 1
ATOM 711 N N . ARG A 1 91 ? 23.021 11.129 -10.961 1.00 87.50 91 ARG A N 1
ATOM 712 C CA . ARG A 1 91 ? 23.399 9.983 -11.821 1.00 87.50 91 ARG A CA 1
ATOM 713 C C . ARG A 1 91 ? 22.339 8.884 -11.987 1.00 87.50 91 ARG A C 1
ATOM 715 O O . ARG A 1 91 ? 22.525 8.053 -12.860 1.00 87.50 91 ARG A O 1
ATOM 722 N N . MET A 1 92 ? 21.245 8.897 -11.225 1.00 92.25 92 MET A N 1
ATOM 723 C CA . MET A 1 92 ? 20.109 8.002 -11.474 1.00 92.25 92 MET A CA 1
ATOM 724 C C . MET A 1 92 ? 19.374 8.406 -12.750 1.00 92.25 92 MET A C 1
ATOM 726 O O . MET A 1 92 ? 19.112 9.593 -12.973 1.00 92.25 92 MET A O 1
ATOM 730 N N . ASP A 1 93 ? 18.994 7.408 -13.539 1.00 93.00 93 ASP A N 1
ATOM 731 C CA . ASP A 1 93 ? 18.351 7.599 -14.832 1.00 93.00 93 ASP A CA 1
ATOM 732 C C . ASP A 1 93 ? 16.974 8.244 -14.721 1.00 93.00 93 ASP A C 1
ATOM 734 O O . ASP A 1 93 ? 16.733 9.300 -15.305 1.00 93.00 93 ASP A O 1
ATOM 738 N N . THR A 1 94 ? 16.052 7.631 -13.983 1.00 96.56 94 THR A N 1
ATOM 739 C CA . THR A 1 94 ? 14.713 8.182 -13.750 1.00 96.56 94 THR A CA 1
ATOM 740 C C . THR A 1 94 ? 14.264 7.884 -12.330 1.00 96.56 94 THR A C 1
ATOM 742 O O . THR A 1 94 ? 14.488 6.801 -11.796 1.00 96.56 94 THR A O 1
ATOM 745 N N . VAL A 1 95 ? 13.622 8.859 -11.693 1.00 98.00 95 VAL A N 1
ATOM 746 C CA . VAL A 1 95 ? 13.122 8.741 -10.324 1.00 98.00 95 VAL A CA 1
ATOM 747 C C . VAL A 1 95 ? 11.699 9.268 -10.218 1.00 98.00 95 VAL A C 1
ATOM 749 O O . VAL A 1 95 ? 11.305 10.187 -10.941 1.00 98.00 95 VAL A O 1
ATOM 752 N N . ILE A 1 96 ? 10.933 8.704 -9.285 1.00 98.38 96 ILE A N 1
ATOM 753 C CA . ILE A 1 96 ? 9.611 9.211 -8.899 1.00 98.38 96 ILE A CA 1
ATOM 754 C C . ILE A 1 96 ? 9.682 9.657 -7.440 1.00 98.38 96 ILE A C 1
ATOM 756 O O . ILE A 1 96 ? 10.078 8.884 -6.562 1.00 98.38 96 ILE A O 1
ATOM 760 N N . HIS A 1 97 ? 9.310 10.907 -7.175 1.00 97.69 97 HIS A N 1
ATOM 761 C CA . HIS A 1 97 ? 9.301 11.476 -5.827 1.00 97.69 97 HIS A CA 1
ATOM 762 C C . HIS A 1 97 ? 8.024 11.100 -5.058 1.00 97.69 97 HIS A C 1
ATOM 764 O O . HIS A 1 97 ? 6.959 10.901 -5.645 1.00 97.69 97 HIS A O 1
ATOM 770 N N . ASP A 1 98 ? 8.087 11.080 -3.721 1.00 90.69 98 ASP A N 1
ATOM 771 C CA . ASP A 1 98 ? 6.919 10.871 -2.845 1.00 90.69 98 ASP A CA 1
ATOM 772 C C . ASP A 1 98 ? 6.018 12.118 -2.715 1.00 90.69 98 ASP A C 1
ATOM 774 O O . ASP A 1 98 ? 5.259 12.280 -1.756 1.00 90.69 98 ASP A O 1
ATOM 778 N N . GLY A 1 99 ? 6.062 13.006 -3.702 1.00 86.94 99 GLY A N 1
ATOM 779 C CA . GLY A 1 99 ? 5.290 14.237 -3.796 1.00 86.94 99 GLY A CA 1
ATOM 780 C C . GLY A 1 99 ? 5.621 14.993 -5.089 1.00 86.94 99 GLY A C 1
ATOM 781 O O . GLY A 1 99 ? 6.487 14.557 -5.850 1.00 86.94 99 GLY A O 1
ATOM 782 N N . PRO A 1 100 ? 4.940 16.115 -5.365 1.00 88.12 100 PRO A N 1
ATOM 783 C CA . PRO A 1 100 ? 5.093 16.848 -6.622 1.00 88.12 100 PRO A CA 1
ATOM 784 C C . PRO A 1 100 ? 6.329 17.766 -6.674 1.00 88.12 100 PRO A C 1
ATOM 786 O O . PRO A 1 100 ? 6.523 18.482 -7.655 1.00 88.12 100 PRO A O 1
ATOM 789 N N . ARG A 1 101 ? 7.170 17.825 -5.630 1.00 88.38 101 ARG A N 1
ATOM 790 C CA . ARG A 1 101 ? 8.271 18.805 -5.535 1.00 88.38 101 ARG A CA 1
ATOM 791 C C . ARG A 1 101 ? 9.629 18.119 -5.478 1.00 88.38 101 ARG A C 1
ATOM 793 O O . ARG A 1 101 ? 9.792 17.107 -4.814 1.00 88.38 101 ARG A O 1
ATOM 800 N N . LYS A 1 102 ? 10.658 18.777 -6.027 1.00 91.50 102 LYS A N 1
ATOM 801 C CA . LYS A 1 102 ? 12.057 18.292 -6.020 1.00 91.50 102 LYS A CA 1
ATOM 802 C C . LYS A 1 102 ? 12.628 18.003 -4.624 1.00 91.50 102 LYS A C 1
ATOM 804 O O . LYS A 1 102 ? 13.564 17.225 -4.501 1.00 91.50 102 LYS A O 1
ATOM 809 N N . LYS A 1 103 ? 12.096 18.659 -3.586 1.00 91.69 103 LYS A N 1
ATOM 810 C CA . LYS A 1 103 ? 12.491 18.448 -2.182 1.00 91.69 103 LYS A CA 1
ATOM 811 C C . LYS A 1 103 ? 11.809 17.246 -1.527 1.00 91.69 103 LYS A C 1
ATOM 813 O O . LYS A 1 103 ? 12.219 16.851 -0.441 1.00 91.69 103 LYS A O 1
ATOM 818 N N . ASP A 1 104 ? 10.723 16.753 -2.120 1.00 91.75 104 ASP A N 1
ATOM 819 C CA . ASP A 1 104 ? 10.063 15.552 -1.628 1.00 91.75 104 ASP A CA 1
ATOM 820 C C . ASP A 1 104 ? 11.010 14.364 -1.894 1.00 91.75 104 ASP A C 1
ATOM 822 O O . ASP A 1 104 ? 11.731 14.370 -2.897 1.00 91.75 104 ASP A O 1
ATOM 826 N N . PRO A 1 105 ? 11.092 13.379 -0.990 1.00 94.75 105 PRO A N 1
ATOM 827 C CA . PRO A 1 105 ? 12.095 12.324 -1.086 1.00 94.75 105 PRO A CA 1
ATOM 828 C C . PRO A 1 105 ? 11.848 11.421 -2.299 1.00 94.75 105 PRO A C 1
ATOM 830 O O . PRO A 1 105 ? 10.717 11.292 -2.770 1.00 94.75 105 PRO A O 1
ATOM 833 N N . ILE A 1 106 ? 12.899 10.770 -2.798 1.00 98.25 106 ILE A N 1
ATOM 834 C CA . ILE A 1 106 ? 12.774 9.791 -3.885 1.00 98.25 106 ILE A CA 1
ATOM 835 C C . ILE A 1 106 ? 12.106 8.527 -3.339 1.00 98.25 106 ILE A C 1
ATOM 837 O O . ILE A 1 106 ? 12.572 7.957 -2.352 1.00 98.25 106 ILE A O 1
ATOM 841 N N . ALA A 1 107 ? 11.031 8.091 -3.994 1.00 97.81 107 ALA A N 1
ATOM 842 C CA . ALA A 1 107 ? 10.268 6.899 -3.633 1.00 97.81 107 ALA A CA 1
ATOM 843 C C . ALA A 1 107 ? 10.473 5.730 -4.608 1.00 97.81 107 ALA A C 1
ATOM 845 O O . ALA A 1 107 ? 10.310 4.576 -4.212 1.00 97.81 107 ALA A O 1
ATOM 846 N N . VAL A 1 108 ? 10.827 6.012 -5.863 1.00 98.75 108 VAL A N 1
ATOM 847 C CA . VAL A 1 108 ? 11.109 4.994 -6.883 1.00 98.75 108 VAL A CA 1
ATOM 848 C C . VAL A 1 108 ? 12.373 5.367 -7.636 1.00 98.75 108 VAL A C 1
ATOM 850 O O . VAL A 1 108 ? 12.512 6.518 -8.050 1.00 98.75 108 VAL A O 1
ATOM 853 N N . ILE A 1 109 ? 13.260 4.394 -7.826 1.00 98.62 109 ILE A N 1
ATOM 854 C CA . ILE A 1 109 ? 14.469 4.516 -8.650 1.00 98.62 109 ILE A CA 1
ATOM 855 C C . ILE A 1 109 ? 14.304 3.584 -9.850 1.00 98.62 109 ILE A C 1
ATOM 857 O O . ILE A 1 109 ? 13.966 2.415 -9.670 1.00 98.62 109 ILE A O 1
ATOM 861 N N . ILE A 1 110 ? 14.513 4.097 -11.057 1.00 98.19 110 ILE A N 1
ATOM 862 C CA . ILE A 1 110 ? 14.377 3.361 -12.314 1.00 98.19 110 ILE A CA 1
ATOM 863 C C . ILE A 1 110 ? 15.709 3.455 -13.052 1.00 98.19 110 ILE A C 1
ATOM 865 O O . ILE A 1 110 ? 16.147 4.556 -13.381 1.00 98.19 110 ILE A O 1
ATOM 869 N N . GLU A 1 111 ? 16.316 2.301 -13.308 1.00 96.75 111 GLU A N 1
ATOM 870 C CA . GLU A 1 111 ? 17.528 2.147 -14.111 1.00 96.75 111 GLU A CA 1
ATOM 871 C C . GLU A 1 111 ? 17.154 1.674 -15.519 1.00 96.75 111 GLU A C 1
ATOM 873 O O . GLU A 1 111 ? 16.452 0.667 -15.680 1.00 96.75 111 GLU A O 1
ATOM 878 N N . ALA A 1 112 ? 17.609 2.397 -16.540 1.00 93.44 112 ALA A N 1
ATOM 879 C CA . ALA A 1 112 ? 17.276 2.120 -17.928 1.00 93.44 112 ALA A CA 1
ATOM 880 C C . ALA A 1 112 ? 18.512 1.608 -18.674 1.00 93.44 112 ALA A C 1
ATOM 882 O O . ALA A 1 112 ? 19.548 2.263 -18.694 1.00 93.44 112 ALA A O 1
ATOM 883 N N . LYS A 1 113 ? 18.408 0.456 -19.343 1.00 91.75 113 LYS A 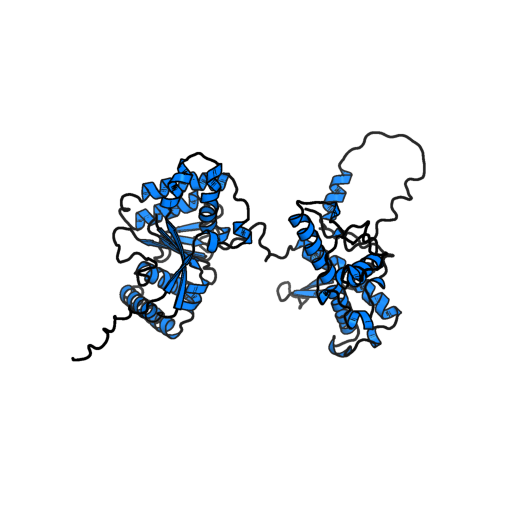N 1
ATOM 884 C CA . LYS A 1 113 ? 19.485 -0.059 -20.204 1.00 91.75 113 LYS A CA 1
ATOM 885 C C . LYS A 1 113 ? 18.996 -0.273 -21.616 1.00 91.75 113 LYS A C 1
ATOM 887 O O . LYS A 1 113 ? 17.943 -0.856 -21.843 1.00 91.75 113 LYS A O 1
ATOM 892 N N . THR A 1 114 ? 19.794 0.153 -22.589 1.00 85.19 114 THR A N 1
ATOM 893 C CA . THR A 1 114 ? 19.489 -0.166 -23.988 1.00 85.19 114 THR A CA 1
ATOM 894 C C . THR A 1 114 ? 19.597 -1.671 -24.224 1.00 85.19 114 THR A C 1
ATOM 896 O O . THR A 1 114 ? 20.506 -2.343 -23.735 1.00 85.19 114 THR A O 1
ATOM 899 N N . SER A 1 115 ? 18.715 -2.205 -25.065 1.00 75.62 115 SER A N 1
ATOM 900 C CA . SER A 1 115 ? 18.728 -3.622 -25.449 1.00 75.62 115 SER A CA 1
ATOM 901 C C . SER A 1 115 ? 19.930 -4.020 -26.328 1.00 75.62 115 SER A C 1
ATOM 903 O O . SER A 1 115 ? 20.125 -5.207 -26.598 1.00 75.62 115 SER A O 1
ATOM 905 N N . ARG A 1 116 ? 20.774 -3.054 -26.742 1.00 77.56 116 ARG A N 1
ATOM 906 C CA . ARG A 1 116 ? 22.013 -3.289 -27.509 1.00 77.56 116 ARG A CA 1
ATOM 907 C C . ARG A 1 116 ? 23.079 -3.984 -26.667 1.00 77.56 116 ARG A C 1
ATOM 909 O O . ARG A 1 116 ? 23.714 -4.926 -27.139 1.00 77.56 116 ARG A O 1
ATOM 916 N N . ASN A 1 117 ? 23.266 -3.554 -25.417 1.00 77.62 117 ASN A N 1
ATOM 917 C CA . ASN A 1 117 ? 24.267 -4.142 -24.534 1.00 77.62 117 ASN A CA 1
ATOM 918 C C . ASN A 1 117 ? 23.659 -5.243 -23.660 1.00 77.62 117 ASN A C 1
ATOM 920 O O . ASN A 1 117 ? 23.360 -5.070 -22.475 1.00 77.62 117 ASN A O 1
ATOM 924 N N . ARG A 1 118 ? 23.514 -6.426 -24.265 1.00 78.75 118 ARG A N 1
ATOM 925 C CA . ARG A 1 118 ? 22.942 -7.602 -23.603 1.00 78.75 118 ARG A CA 1
ATOM 926 C C . ARG A 1 118 ? 23.736 -8.081 -22.395 1.00 78.75 118 ARG A C 1
ATOM 928 O O . ARG A 1 118 ? 23.219 -8.974 -21.740 1.00 78.75 118 ARG A O 1
ATOM 935 N N . THR A 1 119 ? 24.953 -7.608 -22.103 1.00 84.56 119 THR A N 1
ATOM 936 C CA . THR A 1 119 ? 25.708 -8.005 -20.893 1.00 84.56 119 THR A CA 1
ATOM 937 C C . THR A 1 119 ? 25.424 -7.109 -19.691 1.00 84.56 119 THR A C 1
ATOM 939 O O . THR A 1 119 ? 25.480 -7.583 -18.558 1.00 84.56 119 THR A O 1
ATOM 942 N N . GLU A 1 120 ? 25.043 -5.854 -19.925 1.00 90.00 120 GLU A N 1
ATOM 943 C CA . GLU A 1 120 ? 24.713 -4.898 -18.862 1.00 90.00 120 GLU A CA 1
ATOM 944 C C . GLU A 1 120 ? 23.273 -5.041 -18.357 1.00 90.00 120 GLU A C 1
ATOM 946 O O . GLU A 1 120 ? 23.003 -4.771 -17.185 1.00 90.00 120 GLU A O 1
ATOM 951 N N . MET A 1 121 ? 22.364 -5.512 -19.218 1.00 92.50 121 MET A N 1
ATOM 952 C CA . MET A 1 121 ? 20.952 -5.694 -18.886 1.00 92.50 121 MET A CA 1
ATOM 953 C C . MET A 1 121 ? 20.728 -6.820 -17.865 1.00 92.50 121 MET A C 1
ATOM 955 O O . MET A 1 121 ? 21.314 -7.903 -17.958 1.00 92.50 121 MET A O 1
ATOM 959 N N . PHE A 1 122 ? 19.835 -6.580 -16.909 1.00 94.88 122 PHE A N 1
ATOM 960 C CA . PHE A 1 122 ? 19.400 -7.588 -15.946 1.00 94.88 122 PHE A CA 1
ATOM 961 C C . PHE A 1 122 ? 18.429 -8.593 -16.582 1.00 94.88 122 PHE A C 1
ATOM 963 O O . PHE A 1 122 ? 17.552 -8.222 -17.361 1.00 94.88 122 PHE A O 1
ATOM 970 N N . THR A 1 123 ? 18.563 -9.862 -16.195 1.00 93.31 123 THR A N 1
ATOM 971 C CA . THR A 1 123 ? 17.570 -10.923 -16.435 1.00 93.31 123 THR A CA 1
ATOM 972 C C . THR A 1 123 ? 17.513 -11.837 -15.209 1.00 93.31 123 THR A C 1
ATOM 974 O O . THR A 1 123 ? 18.519 -11.926 -14.496 1.00 93.31 123 THR A O 1
ATOM 977 N N . PRO A 1 124 ? 16.398 -12.544 -14.953 1.00 92.44 124 PRO A N 1
ATOM 978 C CA . PRO A 1 124 ? 16.316 -13.516 -13.865 1.00 92.44 124 PRO A CA 1
ATOM 979 C C . PRO A 1 124 ? 17.407 -14.596 -13.920 1.00 92.44 124 PRO A C 1
ATOM 981 O O . PRO A 1 124 ? 17.879 -15.044 -12.878 1.00 92.44 124 PRO A O 1
ATOM 984 N N . GLU A 1 125 ? 17.840 -14.972 -15.125 1.00 91.56 125 GLU A N 1
ATOM 985 C CA . GLU A 1 125 ? 18.873 -15.983 -15.373 1.00 91.56 125 GLU A CA 1
ATOM 986 C C . GLU A 1 125 ? 20.295 -15.438 -15.184 1.00 91.56 125 GLU A C 1
ATOM 988 O O . GLU A 1 125 ? 21.227 -16.203 -14.939 1.00 91.56 125 GLU A O 1
ATOM 993 N N . ARG A 1 126 ? 20.478 -14.116 -15.291 1.00 91.94 126 ARG A N 1
ATOM 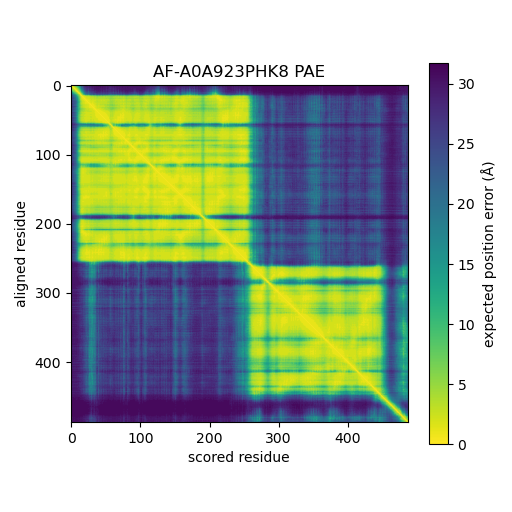994 C CA . ARG A 1 126 ? 21.766 -13.444 -15.087 1.00 91.94 126 ARG A CA 1
ATOM 995 C C . ARG A 1 126 ? 21.595 -12.196 -14.213 1.00 91.94 126 ARG A C 1
ATOM 997 O O . ARG A 1 126 ? 21.687 -11.072 -14.721 1.00 91.94 126 ARG A O 1
ATOM 1004 N N . PRO A 1 127 ? 21.367 -12.379 -12.900 1.00 93.06 127 PRO A N 1
ATOM 1005 C CA . PRO A 1 127 ? 21.094 -11.274 -11.990 1.00 93.06 127 PRO A CA 1
ATOM 1006 C C . PRO A 1 127 ? 22.326 -10.419 -11.690 1.00 93.06 127 PRO A C 1
ATOM 1008 O O . PRO A 1 127 ? 22.195 -9.232 -11.406 1.00 93.06 127 PRO A O 1
ATOM 1011 N N . ASN A 1 128 ? 23.526 -10.999 -11.786 1.00 94.81 128 ASN A N 1
ATOM 1012 C CA . ASN A 1 128 ? 24.788 -10.289 -11.598 1.00 94.81 128 ASN A CA 1
ATOM 1013 C C . ASN A 1 128 ? 25.147 -9.472 -12.856 1.00 94.81 128 ASN A C 1
ATOM 1015 O O . ASN A 1 128 ? 26.038 -9.829 -13.625 1.00 94.81 128 ASN A O 1
ATOM 1019 N N . ALA A 1 129 ? 24.375 -8.414 -13.097 1.00 94.62 129 ALA A N 1
ATOM 1020 C CA . ALA A 1 129 ? 24.487 -7.527 -14.247 1.00 94.62 129 ALA A CA 1
ATOM 1021 C C . ALA A 1 129 ? 24.614 -6.070 -13.791 1.00 94.62 129 ALA A C 1
ATOM 1023 O O . ALA A 1 129 ? 24.120 -5.693 -12.725 1.00 94.62 129 ALA A O 1
ATOM 1024 N N . LYS A 1 130 ? 25.228 -5.239 -14.637 1.00 94.19 130 LYS A N 1
ATOM 1025 C CA . LYS A 1 130 ? 25.521 -3.833 -14.335 1.00 94.19 130 LYS A CA 1
ATOM 1026 C C . LYS A 1 130 ? 24.280 -3.038 -13.913 1.00 94.19 130 LYS A C 1
ATOM 1028 O O . LYS A 1 130 ? 24.358 -2.291 -12.947 1.00 94.19 130 LYS A O 1
ATOM 1033 N N . ALA A 1 131 ? 23.126 -3.272 -14.546 1.00 95.38 131 ALA A N 1
ATOM 1034 C CA . ALA A 1 131 ? 21.875 -2.614 -14.162 1.00 95.38 131 ALA A CA 1
ATOM 1035 C C . ALA A 1 131 ? 21.496 -2.850 -12.686 1.00 95.38 131 ALA A C 1
ATOM 1037 O O . ALA A 1 131 ? 21.064 -1.927 -11.998 1.00 95.38 131 ALA A O 1
ATOM 1038 N N . LEU A 1 132 ? 21.695 -4.070 -12.165 1.00 97.25 132 LEU A N 1
ATOM 1039 C CA . LEU A 1 132 ? 21.454 -4.350 -10.747 1.00 97.25 132 LEU A CA 1
ATOM 1040 C C . LEU A 1 132 ? 22.544 -3.737 -9.859 1.00 97.25 132 LEU A C 1
ATOM 1042 O O . LEU A 1 132 ? 22.244 -3.312 -8.744 1.00 97.25 132 LEU A O 1
ATOM 1046 N N . HIS A 1 133 ? 23.790 -3.653 -10.342 1.00 96.25 133 HIS A N 1
ATOM 1047 C CA . HIS A 1 133 ? 24.878 -2.985 -9.617 1.00 96.25 133 HIS A CA 1
ATOM 1048 C C . HIS A 1 133 ? 24.585 -1.502 -9.410 1.00 96.25 133 HIS A C 1
ATOM 1050 O O . HIS A 1 133 ? 24.709 -0.999 -8.296 1.00 96.25 133 HIS A O 1
ATOM 1056 N N . GLU A 1 134 ? 24.160 -0.812 -10.465 1.00 95.44 134 GLU A N 1
ATOM 1057 C CA . GLU A 1 134 ? 23.793 0.603 -10.419 1.00 95.44 134 GLU A CA 1
ATOM 1058 C C . GLU A 1 134 ? 22.606 0.835 -9.491 1.00 95.44 134 GLU A C 1
ATOM 1060 O O . GLU A 1 134 ? 22.689 1.656 -8.577 1.00 95.44 134 GLU A O 1
ATOM 1065 N N . LEU A 1 135 ? 21.552 0.032 -9.631 1.00 97.06 135 LEU A N 1
ATOM 1066 C CA . LEU A 1 135 ? 20.364 0.140 -8.794 1.00 97.06 135 LEU A CA 1
ATOM 1067 C C . LEU A 1 135 ? 20.672 -0.108 -7.303 1.00 97.06 135 LEU A C 1
ATOM 1069 O O . LEU A 1 135 ? 20.178 0.623 -6.441 1.00 97.06 135 LEU A O 1
ATOM 1073 N N . ALA A 1 136 ? 21.529 -1.089 -6.986 1.00 97.50 136 ALA A N 1
ATOM 1074 C CA . ALA A 1 136 ? 21.980 -1.359 -5.618 1.00 97.50 136 ALA A CA 1
ATOM 1075 C C . ALA A 1 136 ? 22.843 -0.218 -5.053 1.00 97.50 136 ALA A C 1
ATOM 1077 O O . ALA A 1 136 ? 22.650 0.187 -3.904 1.00 97.50 136 ALA A O 1
ATOM 1078 N N . LEU A 1 137 ? 23.753 0.340 -5.858 1.00 95.88 137 LEU A N 1
ATOM 1079 C CA . LEU A 1 137 ? 24.571 1.490 -5.468 1.00 95.88 137 LEU A CA 1
ATOM 1080 C C . LEU A 1 137 ? 23.704 2.723 -5.180 1.00 95.88 137 LEU A C 1
ATOM 1082 O O . LEU A 1 137 ? 23.880 3.376 -4.151 1.00 95.88 137 LEU A O 1
ATOM 1086 N N . TYR A 1 138 ? 22.747 3.032 -6.060 1.00 96.44 138 TYR A N 1
ATOM 1087 C CA . TYR A 1 138 ? 21.833 4.162 -5.880 1.00 96.44 138 TYR A CA 1
ATOM 1088 C C . TYR A 1 138 ? 20.947 3.992 -4.646 1.00 96.44 138 TYR A C 1
ATOM 1090 O O . TYR A 1 138 ? 20.780 4.945 -3.884 1.00 96.44 138 TYR A O 1
ATOM 1098 N N . PHE A 1 139 ? 20.450 2.779 -4.390 1.00 97.88 139 PHE A N 1
ATOM 1099 C CA . PHE A 1 139 ? 19.714 2.472 -3.166 1.00 97.88 139 PHE A CA 1
ATOM 1100 C C . PHE A 1 139 ? 20.546 2.741 -1.906 1.00 97.88 139 PHE A C 1
ATOM 1102 O O . PHE A 1 139 ? 20.080 3.436 -1.002 1.00 97.88 139 PHE A O 1
ATOM 1109 N N . VAL A 1 140 ? 21.782 2.227 -1.854 1.00 96.75 140 VAL A N 1
ATOM 1110 C CA . VAL A 1 140 ? 22.682 2.415 -0.705 1.00 96.75 140 VAL A CA 1
ATOM 1111 C C . VAL A 1 140 ? 22.990 3.895 -0.484 1.00 96.75 140 VAL A C 1
ATOM 1113 O O . VAL A 1 140 ? 22.882 4.362 0.647 1.00 96.75 140 VAL A O 1
ATOM 1116 N N . ARG A 1 141 ? 23.298 4.651 -1.547 1.00 94.31 141 ARG A N 1
ATOM 1117 C CA . ARG A 1 141 ? 23.551 6.101 -1.463 1.00 94.31 141 ARG A CA 1
ATOM 1118 C C . ARG A 1 141 ? 22.361 6.864 -0.882 1.00 94.31 141 ARG A C 1
ATOM 1120 O O . ARG A 1 141 ? 22.544 7.715 -0.016 1.00 94.31 141 ARG A O 1
ATOM 1127 N N . GLU A 1 142 ? 21.147 6.560 -1.338 1.00 95.44 142 GLU A N 1
ATOM 1128 C CA . GLU A 1 142 ? 19.939 7.211 -0.826 1.00 95.44 142 GLU A CA 1
ATOM 1129 C C . GLU A 1 142 ? 19.662 6.867 0.636 1.00 95.44 142 GLU A C 1
ATOM 1131 O O . GLU A 1 142 ? 19.355 7.758 1.432 1.00 95.44 142 GLU A O 1
ATOM 1136 N N . ARG A 1 143 ? 19.779 5.586 0.999 1.00 94.81 143 ARG A N 1
ATOM 1137 C CA . ARG A 1 143 ? 19.572 5.131 2.376 1.00 94.81 143 ARG A CA 1
ATOM 1138 C C . ARG A 1 143 ? 20.604 5.737 3.328 1.00 94.81 143 ARG A C 1
ATOM 1140 O O . ARG A 1 143 ? 20.212 6.237 4.380 1.00 94.81 143 ARG A O 1
ATOM 1147 N N . GLU A 1 144 ? 21.877 5.792 2.932 1.00 94.25 144 GLU A N 1
ATOM 1148 C CA . GLU A 1 144 ? 22.953 6.431 3.707 1.00 94.25 144 GLU A CA 1
ATOM 1149 C C . GLU A 1 144 ? 22.731 7.946 3.859 1.00 94.25 144 GLU A C 1
ATOM 1151 O O . GLU A 1 144 ? 22.969 8.514 4.922 1.00 94.25 144 GLU A O 1
ATOM 1156 N N . ALA A 1 145 ? 22.172 8.601 2.836 1.00 93.12 145 ALA A N 1
ATOM 1157 C CA . ALA A 1 145 ? 21.753 10.003 2.903 1.00 93.12 145 ALA A CA 1
ATOM 1158 C C . ALA A 1 145 ? 20.475 10.237 3.745 1.00 93.12 145 ALA A C 1
ATOM 1160 O O . ALA A 1 145 ? 19.976 11.363 3.812 1.00 93.12 145 ALA A O 1
ATOM 1161 N N . GLY A 1 146 ? 19.928 9.197 4.386 1.00 92.69 146 GLY A N 1
ATOM 1162 C CA . GLY A 1 146 ? 18.769 9.273 5.277 1.00 92.69 146 GLY A CA 1
ATOM 1163 C C . GLY A 1 146 ? 17.410 9.179 4.580 1.00 92.69 146 GLY A C 1
ATOM 1164 O O . GLY A 1 146 ? 16.378 9.382 5.226 1.00 92.69 146 GLY A O 1
ATOM 1165 N N . ASN A 1 147 ? 17.362 8.869 3.280 1.00 93.75 147 ASN A N 1
ATOM 1166 C CA . ASN A 1 147 ? 16.099 8.688 2.570 1.00 93.75 147 ASN A CA 1
ATOM 1167 C C . ASN A 1 147 ? 15.489 7.317 2.902 1.00 93.75 147 ASN A C 1
ATOM 1169 O O . ASN A 1 147 ? 15.852 6.301 2.313 1.00 93.75 147 ASN A O 1
ATOM 1173 N N . THR A 1 148 ? 14.496 7.293 3.791 1.00 92.88 148 THR A N 1
ATOM 1174 C CA . THR A 1 148 ? 13.715 6.093 4.148 1.00 92.88 148 THR A CA 1
ATOM 1175 C C . THR A 1 148 ? 12.442 5.911 3.307 1.00 92.88 148 THR A C 1
ATOM 1177 O O . THR A 1 148 ? 11.684 4.974 3.540 1.00 92.88 148 THR A O 1
ATOM 1180 N N . ALA A 1 149 ? 12.200 6.764 2.304 1.00 94.25 149 ALA A N 1
ATOM 1181 C CA . ALA A 1 149 ? 10.948 6.799 1.542 1.00 94.25 149 ALA A CA 1
ATOM 1182 C C . ALA A 1 149 ? 10.932 5.931 0.271 1.00 94.25 149 ALA A C 1
ATOM 1184 O O . ALA A 1 149 ? 9.864 5.782 -0.323 1.00 94.25 149 ALA A O 1
ATOM 1185 N N . ILE A 1 150 ? 12.072 5.367 -0.157 1.00 97.81 150 ILE A N 1
ATOM 1186 C CA . ILE A 1 150 ? 12.120 4.416 -1.288 1.00 97.81 150 ILE A CA 1
ATOM 1187 C C . ILE A 1 150 ? 11.204 3.226 -1.005 1.00 97.81 150 ILE A C 1
ATOM 1189 O O . ILE A 1 150 ? 11.315 2.619 0.057 1.00 97.81 150 ILE A O 1
ATOM 1193 N N . LYS A 1 151 ? 10.337 2.902 -1.968 1.00 97.44 151 LYS A N 1
ATOM 1194 C CA . LYS A 1 151 ? 9.317 1.843 -1.911 1.00 97.44 151 LYS A CA 1
ATOM 1195 C C . LYS A 1 151 ? 9.558 0.755 -2.952 1.00 97.44 151 LYS A C 1
ATOM 1197 O O . LYS A 1 151 ? 9.368 -0.420 -2.644 1.00 97.44 151 LYS A O 1
ATOM 1202 N N . HIS A 1 152 ? 9.979 1.144 -4.157 1.00 98.69 152 HIS A N 1
ATOM 1203 C CA . HIS A 1 152 ? 10.268 0.220 -5.252 1.00 98.69 152 HIS A CA 1
ATOM 1204 C C . HIS A 1 152 ? 11.496 0.650 -6.049 1.00 98.69 152 HIS A C 1
ATOM 1206 O O . HIS A 1 152 ? 11.838 1.832 -6.105 1.00 98.69 152 HIS A O 1
ATOM 1212 N N . LEU A 1 153 ? 12.136 -0.324 -6.685 1.00 98.75 153 LEU A N 1
ATOM 1213 C CA . LEU A 1 153 ? 13.241 -0.122 -7.611 1.00 98.75 153 LEU A CA 1
ATOM 1214 C C . LEU A 1 153 ? 12.963 -0.884 -8.906 1.00 98.75 153 LEU A C 1
ATOM 1216 O O . LEU A 1 153 ? 12.386 -1.971 -8.856 1.00 98.75 153 LEU A O 1
ATOM 1220 N N . LEU A 1 154 ? 13.315 -0.310 -10.054 1.00 98.44 154 LEU A N 1
ATOM 1221 C CA . LEU A 1 154 ? 13.000 -0.874 -11.363 1.00 98.44 154 LEU A CA 1
ATOM 1222 C C . LEU A 1 154 ? 14.229 -0.940 -12.266 1.00 98.44 154 LEU A C 1
ATOM 1224 O O . LEU A 1 154 ? 15.059 -0.036 -12.254 1.00 98.44 154 LEU A O 1
ATOM 1228 N N . ILE A 1 155 ? 14.280 -1.977 -13.102 1.00 97.94 155 ILE A N 1
ATOM 1229 C CA . ILE A 1 155 ? 15.172 -2.066 -14.264 1.00 97.94 155 ILE A CA 1
ATOM 1230 C C . ILE A 1 155 ? 14.311 -2.243 -15.514 1.00 97.94 155 ILE A C 1
ATOM 1232 O O . ILE A 1 155 ? 13.379 -3.055 -15.501 1.00 97.94 155 ILE A O 1
ATOM 1236 N N . THR A 1 156 ? 14.610 -1.515 -16.592 1.00 95.94 156 THR A N 1
ATOM 1237 C CA . THR A 1 156 ? 13.878 -1.663 -17.858 1.00 95.94 156 THR A CA 1
ATOM 1238 C C . THR A 1 156 ? 14.701 -1.326 -19.102 1.00 95.94 156 THR A C 1
ATOM 1240 O O . THR A 1 156 ? 15.621 -0.514 -19.052 1.00 95.94 156 THR A O 1
ATOM 1243 N N . ASP A 1 157 ? 14.353 -1.948 -20.230 1.00 93.25 157 ASP A N 1
ATOM 1244 C CA . ASP A 1 157 ? 14.821 -1.572 -21.574 1.00 93.25 157 ASP A CA 1
ATOM 1245 C C . ASP A 1 157 ? 13.731 -0.880 -22.419 1.00 93.25 157 ASP A C 1
ATOM 1247 O O . ASP A 1 157 ? 13.905 -0.676 -23.619 1.00 93.25 157 ASP A O 1
ATOM 1251 N N . GLY A 1 158 ? 12.598 -0.529 -21.797 1.00 92.50 158 GLY A N 1
ATOM 1252 C CA . GLY A 1 158 ? 11.402 0.000 -22.455 1.00 92.50 158 GLY A CA 1
ATOM 1253 C C . GLY A 1 158 ? 10.356 -1.063 -22.803 1.00 92.50 158 GLY A C 1
ATOM 1254 O O . GLY A 1 158 ? 9.171 -0.741 -22.853 1.00 92.50 158 GLY A O 1
ATOM 1255 N N . ASN A 1 159 ? 10.752 -2.332 -22.958 1.00 93.81 159 ASN A N 1
ATOM 1256 C CA . ASN A 1 159 ? 9.829 -3.449 -23.179 1.00 93.81 159 ASN A CA 1
ATOM 1257 C C . ASN A 1 159 ? 9.774 -4.391 -21.967 1.00 93.81 159 ASN A C 1
ATOM 1259 O O . ASN A 1 159 ? 8.694 -4.699 -21.468 1.00 93.81 159 ASN A O 1
ATOM 1263 N N . HIS A 1 160 ? 10.928 -4.829 -21.471 1.00 95.19 160 HIS A N 1
ATOM 1264 C CA . HIS A 1 160 ? 11.071 -5.657 -20.278 1.00 95.19 160 HIS A CA 1
ATOM 1265 C C . HIS A 1 160 ? 11.092 -4.776 -19.033 1.00 95.19 160 HIS A C 1
ATOM 1267 O O . HIS A 1 160 ? 11.837 -3.798 -18.972 1.00 95.19 160 HIS A O 1
ATOM 1273 N N . PHE A 1 161 ? 10.313 -5.143 -18.022 1.00 97.69 161 PHE A N 1
ATOM 1274 C CA . PHE A 1 161 ? 10.280 -4.472 -16.726 1.00 97.69 161 PHE A CA 1
ATOM 1275 C C . PHE A 1 161 ? 10.544 -5.473 -15.610 1.00 97.69 161 PHE A C 1
ATOM 1277 O O . PHE A 1 161 ? 9.937 -6.545 -15.568 1.00 97.69 161 PHE A O 1
ATOM 1284 N N . TYR A 1 162 ? 11.418 -5.079 -14.688 1.00 98.38 162 TYR A N 1
ATOM 1285 C CA . TYR A 1 162 ? 11.771 -5.826 -13.486 1.00 98.38 162 TYR A CA 1
ATOM 1286 C C . TYR A 1 162 ? 11.574 -4.921 -12.275 1.00 98.38 162 TYR A C 1
ATOM 1288 O O . TYR A 1 162 ? 12.309 -3.950 -12.118 1.00 98.38 162 TYR A O 1
ATOM 1296 N N . VAL A 1 163 ? 10.572 -5.211 -11.443 1.00 98.56 163 VAL A N 1
ATOM 1297 C CA . VAL A 1 163 ? 10.195 -4.388 -10.281 1.00 98.56 163 VAL A CA 1
ATOM 1298 C C . VAL A 1 163 ? 10.545 -5.114 -8.986 1.00 98.56 163 VAL A C 1
ATOM 1300 O O . VAL A 1 163 ? 10.141 -6.262 -8.780 1.00 98.56 163 VAL A O 1
ATOM 1303 N N . PHE A 1 164 ? 11.249 -4.423 -8.097 1.00 98.50 164 PHE A N 1
ATOM 1304 C CA . PHE A 1 164 ? 11.709 -4.921 -6.804 1.00 98.50 164 PHE A CA 1
ATOM 1305 C C . PHE A 1 164 ? 11.131 -4.083 -5.665 1.00 98.50 164 PHE A C 1
ATOM 1307 O O . PHE A 1 164 ? 11.012 -2.861 -5.783 1.00 98.50 164 PHE A O 1
ATOM 1314 N N . ALA A 1 165 ? 10.799 -4.728 -4.548 1.00 97.31 165 ALA A N 1
ATOM 1315 C CA . ALA A 1 165 ? 10.413 -4.033 -3.326 1.00 97.31 165 ALA A CA 1
ATOM 1316 C C . ALA A 1 165 ? 11.656 -3.539 -2.569 1.00 97.31 165 ALA A C 1
ATOM 1318 O O . ALA A 1 165 ? 12.679 -4.223 -2.503 1.00 97.31 165 ALA A O 1
ATOM 1319 N N . ASP A 1 166 ? 11.547 -2.370 -1.941 1.00 96.31 166 ASP A N 1
ATOM 1320 C CA . ASP A 1 166 ? 12.614 -1.784 -1.124 1.00 96.31 166 ASP A CA 1
ATOM 1321 C C . ASP A 1 166 ? 13.114 -2.714 -0.007 1.00 96.31 166 ASP A C 1
ATOM 1323 O O . ASP A 1 166 ? 14.316 -2.789 0.235 1.00 96.31 166 ASP A O 1
ATOM 1327 N N . GLY A 1 167 ? 12.211 -3.456 0.642 1.00 95.75 167 GLY A N 1
ATOM 1328 C CA . GLY A 1 167 ? 12.552 -4.358 1.745 1.00 95.75 167 GLY A CA 1
ATOM 1329 C C . GLY A 1 167 ? 13.533 -5.471 1.358 1.00 95.75 167 GLY A C 1
ATOM 1330 O O . GLY A 1 167 ? 14.350 -5.885 2.182 1.00 95.75 167 GLY A O 1
ATOM 1331 N N . ASP A 1 168 ? 13.511 -5.926 0.103 1.00 96.69 168 ASP A N 1
ATOM 1332 C CA . ASP A 1 168 ? 14.480 -6.909 -0.382 1.00 96.69 168 ASP A CA 1
ATOM 1333 C C . ASP A 1 168 ? 15.867 -6.289 -0.565 1.00 96.69 168 ASP A C 1
ATOM 1335 O O . ASP A 1 168 ? 16.866 -6.891 -0.171 1.00 96.69 168 ASP A O 1
ATOM 1339 N N . PHE A 1 169 ? 15.941 -5.055 -1.070 1.00 97.75 169 PHE A N 1
ATOM 1340 C CA . PHE A 1 169 ? 17.203 -4.321 -1.182 1.00 97.75 169 PHE A CA 1
ATOM 1341 C C . PHE A 1 169 ? 17.773 -3.947 0.193 1.00 97.75 169 PHE A C 1
ATOM 1343 O O . PHE A 1 169 ? 18.980 -4.055 0.422 1.00 97.75 169 PHE A O 1
ATOM 1350 N N . GLU A 1 170 ? 16.905 -3.583 1.137 1.00 97.06 170 GLU A N 1
ATOM 1351 C CA . GLU A 1 170 ? 17.264 -3.320 2.531 1.00 97.06 170 GLU A CA 1
ATOM 1352 C C . GLU A 1 170 ? 17.948 -4.543 3.158 1.00 97.06 170 GLU A C 1
ATOM 1354 O O . GLU A 1 170 ? 19.024 -4.435 3.749 1.00 97.06 170 GLU A O 1
ATOM 1359 N N . ARG A 1 171 ? 17.359 -5.731 2.986 1.00 96.88 171 ARG A N 1
ATOM 1360 C CA . ARG A 1 171 ? 17.882 -6.998 3.516 1.00 96.88 171 ARG A CA 1
ATOM 1361 C C . ARG A 1 171 ? 19.175 -7.438 2.826 1.00 96.88 171 ARG A C 1
ATOM 1363 O O . ARG A 1 171 ? 20.097 -7.904 3.502 1.00 96.88 171 ARG A O 1
ATOM 1370 N N . LEU A 1 172 ? 19.234 -7.335 1.498 1.00 96.44 172 LEU A N 1
ATOM 1371 C CA . LEU A 1 172 ? 20.324 -7.893 0.693 1.00 96.44 172 LEU A CA 1
ATOM 1372 C C . LEU A 1 172 ? 21.541 -6.974 0.587 1.00 96.44 172 LEU A C 1
ATOM 1374 O O . LEU A 1 172 ? 22.654 -7.488 0.523 1.00 96.44 172 LEU A O 1
ATOM 1378 N N . PHE A 1 173 ? 21.362 -5.652 0.604 1.00 96.62 173 PHE A N 1
ATOM 1379 C CA . PHE A 1 173 ? 22.447 -4.693 0.373 1.00 96.62 173 PHE A CA 1
ATOM 1380 C C . PHE A 1 173 ? 22.707 -3.799 1.589 1.00 96.62 173 PHE A C 1
ATOM 1382 O O . PHE A 1 173 ? 23.843 -3.707 2.043 1.00 96.62 173 PHE A O 1
ATOM 1389 N N . PHE A 1 174 ? 21.681 -3.187 2.185 1.00 95.75 174 PHE A N 1
ATOM 1390 C CA . PHE A 1 174 ? 21.907 -2.203 3.256 1.00 95.75 174 PHE A CA 1
ATOM 1391 C C . PHE A 1 174 ? 22.172 -2.847 4.629 1.00 95.75 174 PHE A C 1
ATOM 1393 O O . PHE A 1 174 ? 23.057 -2.430 5.373 1.00 95.75 174 PHE A O 1
ATOM 1400 N N . SER A 1 175 ? 21.494 -3.952 4.946 1.00 94.19 175 SER A N 1
ATOM 1401 C CA . SER A 1 175 ? 21.642 -4.662 6.229 1.00 94.19 175 SER A CA 1
ATOM 1402 C C . SER A 1 175 ? 22.955 -5.455 6.346 1.00 94.19 175 SER A C 1
ATOM 1404 O O . SER A 1 175 ? 23.335 -5.898 7.437 1.00 94.19 175 SER A O 1
ATOM 1406 N N . LYS A 1 176 ? 23.686 -5.652 5.240 1.00 94.81 176 LYS A N 1
ATOM 1407 C CA . LYS A 1 176 ? 24.928 -6.439 5.199 1.00 94.81 176 LYS A CA 1
ATOM 1408 C C . LYS A 1 176 ? 26.128 -5.556 5.575 1.00 94.81 176 LYS A C 1
ATOM 1410 O O . LYS A 1 176 ? 26.898 -5.119 4.728 1.00 94.81 176 LYS A O 1
ATOM 1415 N N . LYS A 1 177 ? 26.333 -5.335 6.881 1.00 94.50 177 LYS A N 1
ATOM 1416 C CA . LYS A 1 177 ? 27.330 -4.389 7.446 1.00 94.50 177 LYS A CA 1
ATOM 1417 C C . LYS A 1 177 ? 28.760 -4.492 6.892 1.00 94.50 177 LYS A C 1
ATOM 1419 O O . LYS A 1 177 ? 29.474 -3.492 6.863 1.00 94.50 177 LYS A O 1
ATOM 1424 N N . ARG A 1 178 ? 29.234 -5.695 6.541 1.00 95.50 178 ARG A N 1
ATOM 1425 C CA . ARG A 1 178 ? 30.577 -5.874 5.956 1.00 95.50 178 ARG A CA 1
ATOM 1426 C C . ARG A 1 178 ? 30.633 -5.268 4.556 1.00 95.50 178 ARG A C 1
ATOM 1428 O O . ARG A 1 178 ? 31.472 -4.408 4.322 1.00 95.50 178 ARG A O 1
ATOM 1435 N N . PHE A 1 179 ? 29.709 -5.686 3.698 1.00 96.31 179 PHE A N 1
ATOM 1436 C CA . PHE A 1 179 ? 29.546 -5.167 2.347 1.00 96.31 179 PHE A CA 1
ATOM 1437 C C . PHE A 1 179 ? 29.297 -3.656 2.350 1.00 96.31 179 PHE A C 1
ATOM 1439 O O . PHE A 1 179 ? 29.995 -2.934 1.652 1.00 96.31 179 PHE A O 1
ATOM 1446 N N . LEU A 1 180 ? 28.386 -3.168 3.202 1.00 96.44 180 LEU A N 1
ATOM 1447 C CA . LEU A 1 180 ? 28.054 -1.743 3.276 1.00 96.44 180 LEU A CA 1
ATOM 1448 C C . LEU A 1 180 ? 29.293 -0.878 3.556 1.00 96.44 180 LEU A C 1
ATOM 1450 O O . LEU A 1 180 ? 29.520 0.114 2.875 1.00 96.44 180 LEU A O 1
ATOM 1454 N N . ARG A 1 181 ? 30.132 -1.277 4.523 1.00 95.31 181 ARG A N 1
ATOM 1455 C CA . ARG A 1 181 ? 31.372 -0.548 4.838 1.00 95.31 181 ARG A CA 1
ATOM 1456 C C . ARG A 1 181 ? 32.371 -0.557 3.683 1.00 95.31 181 ARG A C 1
ATOM 1458 O O . ARG A 1 181 ? 32.981 0.472 3.422 1.00 95.31 181 ARG A O 1
ATOM 1465 N N . GLU A 1 182 ? 32.552 -1.702 3.023 1.00 94.81 182 GLU A N 1
ATOM 1466 C CA . GLU A 1 182 ? 33.454 -1.830 1.868 1.00 94.81 182 GLU A CA 1
ATOM 1467 C C . GLU A 1 182 ? 32.976 -0.954 0.702 1.00 94.81 182 GLU A C 1
ATOM 1469 O O . GLU A 1 182 ? 33.764 -0.200 0.132 1.00 94.81 182 GLU A O 1
ATOM 1474 N N . LEU A 1 183 ? 31.671 -0.984 0.412 1.00 94.62 183 LEU A N 1
ATOM 1475 C CA . LEU A 1 183 ? 31.066 -0.202 -0.659 1.00 94.62 183 LEU A CA 1
ATOM 1476 C C . LEU A 1 183 ? 31.162 1.306 -0.401 1.00 94.62 183 LEU A C 1
ATOM 1478 O O . LEU A 1 183 ? 31.621 2.036 -1.274 1.00 94.62 183 LEU A O 1
ATOM 1482 N N . LEU A 1 184 ? 30.778 1.778 0.790 1.00 92.06 184 LEU A N 1
ATOM 1483 C CA . LEU A 1 184 ? 30.822 3.207 1.128 1.00 92.06 184 LEU A CA 1
ATOM 1484 C C . LEU A 1 184 ? 32.255 3.756 1.155 1.00 92.06 184 LEU A C 1
ATOM 1486 O O . LEU A 1 184 ? 32.480 4.900 0.769 1.00 92.06 184 LEU A O 1
ATOM 1490 N N . ALA A 1 185 ? 33.236 2.944 1.566 1.00 91.00 185 ALA A N 1
ATOM 1491 C CA . ALA A 1 185 ? 34.642 3.333 1.504 1.00 91.00 185 ALA A CA 1
ATOM 1492 C C . ALA A 1 185 ? 35.121 3.523 0.056 1.00 91.00 185 ALA A C 1
ATOM 1494 O O . ALA A 1 185 ? 35.855 4.470 -0.225 1.00 91.00 185 ALA A O 1
ATOM 1495 N N . ALA A 1 186 ? 34.688 2.658 -0.868 1.00 88.94 186 ALA A N 1
ATOM 1496 C CA . ALA A 1 186 ? 34.980 2.818 -2.290 1.00 88.94 186 ALA A CA 1
ATOM 1497 C C . ALA A 1 186 ? 34.246 4.024 -2.905 1.00 88.94 186 ALA A C 1
ATOM 1499 O O . ALA A 1 186 ? 34.815 4.721 -3.747 1.00 88.94 186 ALA A O 1
ATOM 1500 N N . ASP A 1 187 ? 33.016 4.296 -2.458 1.00 85.12 187 ASP A N 1
ATOM 1501 C CA . ASP A 1 187 ? 32.150 5.357 -2.989 1.00 85.12 187 ASP A CA 1
ATOM 1502 C C . ASP A 1 187 ? 32.511 6.779 -2.515 1.00 85.12 187 ASP A C 1
ATOM 1504 O O . ASP A 1 187 ? 32.040 7.765 -3.079 1.00 85.12 187 ASP A O 1
ATOM 1508 N N . ALA A 1 188 ? 33.376 6.905 -1.503 1.00 79.88 188 ALA A N 1
ATOM 1509 C CA . ALA A 1 188 ? 33.751 8.184 -0.897 1.00 79.88 188 ALA A CA 1
ATOM 1510 C C . ALA A 1 188 ? 34.514 9.152 -1.833 1.00 79.88 188 ALA A C 1
ATOM 1512 O O . ALA A 1 188 ? 34.621 10.335 -1.508 1.00 79.88 188 ALA A O 1
ATOM 1513 N N . ASP A 1 189 ? 35.016 8.691 -2.990 1.00 69.94 189 ASP A N 1
ATOM 1514 C CA . ASP A 1 189 ? 35.626 9.538 -4.031 1.00 69.94 189 ASP A CA 1
ATOM 1515 C C . ASP A 1 189 ? 34.837 9.457 -5.363 1.00 69.94 189 ASP A C 1
ATOM 1517 O O . ASP A 1 189 ? 35.069 8.568 -6.198 1.00 69.94 189 ASP A O 1
ATOM 1521 N N . PRO A 1 190 ? 33.904 10.401 -5.608 1.00 56.31 190 PRO A N 1
ATOM 1522 C CA . PRO A 1 190 ? 32.998 10.381 -6.761 1.00 56.31 190 PRO A CA 1
ATOM 1523 C C . PRO A 1 190 ? 33.678 10.557 -8.128 1.00 56.31 190 PRO A C 1
ATOM 1525 O O . PRO A 1 190 ? 33.013 10.384 -9.161 1.00 56.31 190 PRO A O 1
ATOM 1528 N N . GLY A 1 191 ? 34.958 10.954 -8.149 1.00 55.50 191 GLY A N 1
ATOM 1529 C CA . GLY A 1 191 ? 35.702 11.303 -9.359 1.00 55.50 191 GLY A CA 1
ATOM 1530 C C . GLY A 1 191 ? 36.382 10.128 -10.067 1.00 55.50 191 GLY A C 1
ATOM 1531 O O . GLY A 1 191 ? 36.731 10.278 -11.238 1.00 55.50 191 GLY A O 1
ATOM 1532 N N . LYS A 1 192 ? 36.585 8.976 -9.397 1.00 55.06 192 LYS A N 1
ATOM 1533 C CA . LYS A 1 192 ? 37.403 7.863 -9.940 1.00 55.06 192 LYS A CA 1
ATOM 1534 C C . LYS A 1 192 ? 36.918 6.427 -9.654 1.00 55.06 192 LYS A C 1
ATOM 1536 O O . LYS A 1 192 ? 37.438 5.511 -10.284 1.00 55.06 192 LYS A O 1
ATOM 1541 N N . ASN A 1 193 ? 35.918 6.196 -8.792 1.00 63.53 193 ASN A N 1
ATOM 1542 C CA . ASN A 1 193 ? 35.741 4.865 -8.173 1.00 63.53 193 ASN A CA 1
ATOM 1543 C C . ASN A 1 193 ? 34.473 4.055 -8.533 1.00 63.53 193 ASN A C 1
ATOM 1545 O O . ASN A 1 193 ? 34.258 2.995 -7.945 1.00 63.53 193 ASN A O 1
ATOM 1549 N N . ASN A 1 194 ? 33.660 4.458 -9.523 1.00 72.88 194 ASN A N 1
ATOM 1550 C CA . ASN A 1 194 ? 32.489 3.654 -9.936 1.00 72.88 194 ASN A CA 1
ATOM 1551 C C . ASN A 1 194 ? 32.838 2.191 -10.322 1.00 72.88 194 ASN A C 1
ATOM 1553 O O . ASN A 1 194 ? 32.104 1.297 -9.906 1.00 72.88 194 ASN A O 1
ATOM 1557 N N . PRO A 1 195 ? 33.945 1.895 -11.043 1.00 85.25 1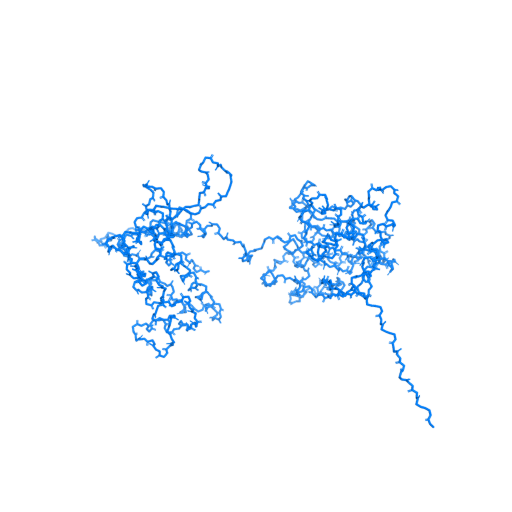95 PRO A N 1
ATOM 1558 C CA . PRO A 1 195 ? 34.299 0.510 -11.376 1.00 85.25 195 PRO A CA 1
ATOM 1559 C C . PRO A 1 195 ? 34.554 -0.370 -10.145 1.00 85.25 195 PRO A C 1
ATOM 1561 O O . PRO A 1 195 ? 34.112 -1.514 -10.112 1.00 85.25 195 PRO A O 1
ATOM 1564 N N . ILE A 1 196 ? 35.206 0.180 -9.113 1.00 89.94 196 ILE A N 1
ATOM 1565 C CA . ILE A 1 196 ? 35.507 -0.538 -7.864 1.00 89.94 196 ILE A CA 1
ATOM 1566 C C . ILE A 1 196 ? 34.212 -0.818 -7.096 1.00 89.94 196 ILE A C 1
ATOM 1568 O O . ILE A 1 196 ? 34.006 -1.931 -6.615 1.00 89.94 196 ILE A O 1
ATOM 1572 N N . ALA A 1 197 ? 33.307 0.164 -7.019 1.00 91.81 197 ALA A N 1
ATOM 1573 C CA . ALA A 1 197 ? 31.997 -0.026 -6.402 1.00 91.81 197 ALA A CA 1
ATOM 1574 C C . ALA A 1 197 ? 31.203 -1.150 -7.094 1.00 91.81 197 ALA A C 1
ATOM 1576 O O . ALA A 1 197 ? 30.647 -2.016 -6.418 1.00 91.81 197 ALA A O 1
ATOM 1577 N N . TYR A 1 198 ? 31.202 -1.194 -8.431 1.00 92.19 198 TYR A N 1
ATOM 1578 C CA . TYR A 1 198 ? 30.541 -2.267 -9.181 1.00 92.19 198 TYR A CA 1
ATOM 1579 C C . TYR A 1 198 ? 31.204 -3.632 -8.975 1.00 92.19 198 TYR A C 1
ATOM 1581 O O . TYR A 1 198 ? 30.499 -4.629 -8.851 1.00 92.19 198 TYR A O 1
ATOM 1589 N N . GLU A 1 199 ? 32.532 -3.701 -8.863 1.00 94.00 199 GLU A N 1
ATOM 1590 C CA . GLU A 1 199 ? 33.237 -4.948 -8.545 1.00 94.00 199 GLU A CA 1
ATOM 1591 C C . GLU A 1 199 ? 32.879 -5.471 -7.142 1.00 94.00 199 GLU A C 1
ATOM 1593 O O . GLU A 1 199 ? 32.624 -6.666 -6.968 1.00 94.00 199 GLU A O 1
ATOM 1598 N N . ILE A 1 200 ? 32.791 -4.579 -6.148 1.00 95.81 200 ILE A N 1
ATOM 1599 C CA . ILE A 1 200 ? 32.349 -4.917 -4.785 1.00 95.81 200 ILE A CA 1
ATOM 1600 C C . ILE A 1 200 ? 30.915 -5.456 -4.804 1.00 95.81 200 ILE A C 1
ATOM 1602 O O . ILE A 1 200 ? 30.645 -6.495 -4.201 1.00 95.81 200 ILE A O 1
ATOM 1606 N N . ILE A 1 201 ? 30.000 -4.792 -5.517 1.00 96.38 201 ILE A N 1
ATOM 1607 C CA . ILE A 1 201 ? 28.602 -5.234 -5.625 1.00 96.38 201 ILE A CA 1
ATOM 1608 C 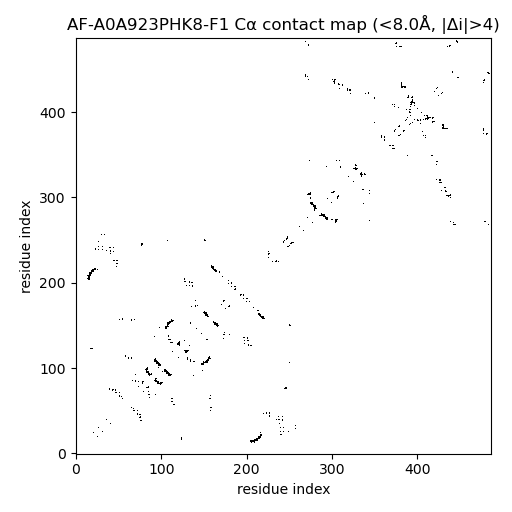C . ILE A 1 201 ? 28.497 -6.561 -6.377 1.00 96.38 201 ILE A C 1
ATOM 1610 O O . ILE A 1 201 ? 27.778 -7.453 -5.934 1.00 96.38 201 ILE A O 1
ATOM 1614 N N . SER A 1 202 ? 29.238 -6.723 -7.472 1.00 95.38 202 SER A N 1
ATOM 1615 C CA . SER A 1 202 ? 29.274 -7.959 -8.256 1.00 95.38 202 SER A CA 1
ATOM 1616 C C . SER A 1 202 ? 29.711 -9.156 -7.412 1.00 95.38 202 SER A C 1
ATOM 1618 O O . SER A 1 202 ? 29.052 -10.198 -7.413 1.00 95.38 202 SER A O 1
ATOM 1620 N N . ARG A 1 203 ? 30.787 -8.992 -6.633 1.00 95.44 203 ARG A N 1
ATOM 1621 C CA . ARG A 1 203 ? 31.278 -10.009 -5.696 1.00 95.44 203 ARG A CA 1
ATOM 1622 C C . ARG A 1 203 ? 30.266 -10.287 -4.588 1.00 95.44 203 ARG A C 1
ATOM 1624 O O . ARG A 1 203 ? 29.974 -11.444 -4.318 1.00 95.44 203 ARG A O 1
ATOM 1631 N N . HIS A 1 204 ? 29.657 -9.247 -4.021 1.00 96.31 204 HIS A N 1
ATOM 1632 C CA . HIS A 1 204 ? 28.606 -9.413 -3.016 1.00 96.31 204 HIS A CA 1
ATOM 1633 C C . HIS A 1 204 ? 27.400 -10.189 -3.555 1.00 96.31 204 HIS A C 1
ATOM 1635 O O . HIS A 1 204 ? 26.910 -11.081 -2.879 1.00 96.31 204 HIS A O 1
ATOM 1641 N N . ILE A 1 205 ? 26.949 -9.924 -4.785 1.00 95.62 205 ILE A N 1
ATOM 1642 C CA . ILE A 1 205 ? 25.860 -10.687 -5.420 1.00 95.62 205 ILE A CA 1
ATOM 1643 C C . ILE A 1 205 ? 26.242 -12.161 -5.605 1.00 95.62 205 ILE A C 1
ATOM 1645 O O . ILE A 1 205 ? 25.391 -13.030 -5.416 1.00 95.62 205 ILE A O 1
ATOM 1649 N N . ALA A 1 206 ? 27.500 -12.457 -5.947 1.00 93.44 206 ALA A N 1
ATOM 1650 C CA . ALA A 1 206 ? 27.986 -13.834 -6.033 1.00 93.44 206 ALA A CA 1
ATOM 1651 C C . ALA A 1 206 ? 27.969 -14.544 -4.664 1.00 93.44 206 ALA A C 1
ATOM 1653 O O . ALA A 1 206 ? 27.624 -15.721 -4.595 1.00 93.44 206 ALA A O 1
ATOM 1654 N N . ASP A 1 207 ? 28.239 -13.817 -3.576 1.00 93.00 207 ASP A N 1
ATOM 1655 C CA . ASP A 1 207 ? 28.184 -14.335 -2.201 1.00 93.00 207 ASP A CA 1
ATOM 1656 C C . ASP A 1 207 ? 26.741 -14.538 -1.676 1.00 93.00 207 ASP A C 1
ATOM 1658 O O . ASP A 1 207 ? 26.540 -15.159 -0.631 1.00 93.00 207 ASP A O 1
ATOM 1662 N N . LEU A 1 208 ? 25.712 -14.054 -2.388 1.00 92.88 208 LEU A N 1
ATOM 1663 C CA . LEU A 1 208 ? 24.287 -14.213 -2.039 1.00 92.88 208 LEU A CA 1
ATOM 1664 C C . LEU A 1 208 ? 23.654 -15.490 -2.630 1.00 92.88 208 LEU A C 1
ATOM 1666 O O . LEU A 1 208 ? 22.448 -15.542 -2.865 1.00 92.88 208 LEU A O 1
ATOM 1670 N N . ALA A 1 209 ? 24.454 -16.525 -2.872 1.00 84.44 209 ALA A N 1
ATOM 1671 C CA . ALA A 1 209 ? 24.066 -17.754 -3.563 1.00 84.44 209 ALA A CA 1
ATOM 1672 C C . ALA A 1 209 ? 22.828 -18.494 -2.999 1.00 84.44 209 ALA A C 1
ATOM 1674 O O . ALA A 1 209 ? 22.086 -19.119 -3.757 1.00 84.44 209 ALA A O 1
ATOM 1675 N N . ASP A 1 210 ? 22.589 -18.403 -1.688 1.00 86.62 210 ASP A N 1
ATOM 1676 C CA . ASP A 1 210 ? 21.454 -19.045 -0.999 1.00 86.62 210 ASP A CA 1
ATOM 1677 C C . ASP A 1 210 ? 20.257 -18.104 -0.781 1.00 86.62 210 ASP A C 1
ATOM 1679 O O . ASP A 1 210 ? 19.221 -18.490 -0.231 1.00 86.62 210 ASP A O 1
ATOM 1683 N N . GLU A 1 211 ? 20.389 -16.844 -1.186 1.00 93.69 211 GLU A N 1
ATOM 1684 C CA . GLU A 1 211 ? 19.375 -15.825 -0.963 1.00 93.69 211 GLU A CA 1
ATOM 1685 C C . GLU A 1 211 ? 18.398 -15.761 -2.139 1.00 93.69 211 GLU A C 1
ATOM 1687 O O . GLU A 1 211 ? 18.719 -16.059 -3.293 1.00 93.69 211 GLU A O 1
ATOM 1692 N N . LYS A 1 212 ? 17.171 -15.338 -1.832 1.00 94.69 212 LYS A N 1
ATOM 1693 C CA . LYS A 1 212 ? 16.112 -15.137 -2.821 1.00 94.69 212 LYS A CA 1
ATOM 1694 C C . LYS A 1 212 ? 15.828 -13.655 -2.992 1.00 94.69 212 LYS A C 1
ATOM 1696 O O . LYS A 1 212 ? 15.720 -12.929 -2.000 1.00 94.69 212 LYS A O 1
ATOM 1701 N N . LEU A 1 213 ? 15.650 -13.233 -4.239 1.00 96.44 213 LEU A N 1
ATOM 1702 C CA . LEU A 1 213 ? 15.201 -11.894 -4.602 1.00 96.44 213 LEU A CA 1
ATOM 1703 C C . LEU A 1 213 ? 13.897 -11.996 -5.408 1.00 96.44 213 LEU A C 1
ATOM 1705 O O . LEU A 1 213 ? 13.931 -12.325 -6.598 1.00 96.44 213 LEU A O 1
ATOM 1709 N N . PRO A 1 214 ? 12.738 -11.749 -4.775 1.00 97.38 214 PRO A N 1
ATOM 1710 C CA . PRO A 1 214 ? 11.478 -11.565 -5.482 1.00 97.38 214 PRO A CA 1
ATOM 1711 C C . PRO A 1 214 ? 11.577 -10.442 -6.517 1.00 97.38 214 PRO A C 1
ATOM 1713 O O . PRO A 1 214 ? 12.095 -9.363 -6.235 1.00 97.38 214 PRO A O 1
ATOM 1716 N N . CYS A 1 215 ? 11.071 -10.696 -7.720 1.00 97.31 215 CYS A N 1
ATOM 1717 C CA . CYS A 1 215 ? 11.104 -9.739 -8.820 1.00 97.31 215 CYS A CA 1
ATOM 1718 C C . CYS A 1 215 ? 9.818 -9.839 -9.632 1.00 97.31 215 CYS A C 1
ATOM 1720 O O . CYS A 1 215 ? 9.508 -10.903 -10.165 1.00 97.31 215 CYS A O 1
ATOM 1722 N N . THR A 1 216 ? 9.073 -8.745 -9.762 1.00 98.25 216 THR A N 1
ATOM 1723 C CA . THR A 1 216 ? 7.932 -8.711 -10.684 1.00 98.25 216 THR A CA 1
ATOM 1724 C C . THR A 1 216 ? 8.455 -8.484 -12.090 1.00 98.25 216 THR A C 1
ATOM 1726 O O . THR A 1 216 ? 8.988 -7.412 -12.366 1.00 98.25 216 THR A O 1
ATOM 1729 N N . ALA A 1 217 ? 8.312 -9.481 -12.961 1.00 97.50 217 ALA A N 1
ATOM 1730 C CA . ALA A 1 217 ? 8.860 -9.462 -14.313 1.00 97.50 217 ALA A CA 1
ATOM 1731 C C . ALA A 1 217 ? 7.738 -9.539 -15.356 1.00 97.50 217 ALA A C 1
ATOM 1733 O O . ALA A 1 217 ? 6.862 -10.405 -15.270 1.00 97.50 217 ALA A O 1
ATOM 1734 N N . PHE A 1 218 ? 7.755 -8.638 -16.338 1.00 97.44 218 PHE A N 1
ATOM 1735 C CA . PHE A 1 218 ? 6.792 -8.628 -17.443 1.00 97.44 218 PHE A CA 1
ATOM 1736 C C . PHE A 1 218 ? 7.356 -7.936 -18.689 1.00 97.44 218 PHE A C 1
ATOM 1738 O O . PHE A 1 218 ? 8.300 -7.151 -18.601 1.00 97.44 218 PHE A O 1
ATOM 1745 N N . GLN A 1 219 ? 6.758 -8.232 -19.845 1.00 96.44 219 GLN A N 1
ATOM 1746 C CA . GLN A 1 219 ? 7.063 -7.591 -21.124 1.00 96.44 219 GLN A CA 1
ATOM 1747 C C . GLN A 1 219 ? 5.845 -6.804 -21.598 1.00 96.44 219 GLN A C 1
ATOM 1749 O O . GLN A 1 219 ? 4.744 -7.350 -21.640 1.00 96.44 219 GLN A O 1
ATOM 1754 N N . LEU A 1 220 ? 6.014 -5.532 -21.958 1.00 96.06 220 LEU A N 1
ATOM 1755 C CA . LEU A 1 220 ? 4.906 -4.704 -22.443 1.00 96.06 220 LEU A CA 1
ATOM 1756 C C . LEU A 1 220 ? 4.354 -5.207 -23.782 1.00 96.06 220 LEU A C 1
ATOM 1758 O O . LEU A 1 220 ? 3.143 -5.147 -23.998 1.00 96.06 220 LEU A O 1
ATOM 1762 N N . ALA A 1 221 ? 5.208 -5.764 -24.646 1.00 96.00 221 ALA A N 1
ATOM 1763 C CA . ALA A 1 221 ? 4.803 -6.323 -25.935 1.00 96.00 221 ALA A CA 1
ATOM 1764 C C . ALA A 1 221 ? 3.712 -7.406 -25.816 1.00 96.00 221 ALA A C 1
ATOM 1766 O O . ALA A 1 221 ? 2.831 -7.471 -26.674 1.00 96.00 221 ALA A O 1
ATOM 1767 N N . ASP A 1 222 ? 3.691 -8.178 -24.721 1.00 96.81 222 ASP A N 1
ATOM 1768 C CA . ASP A 1 222 ? 2.668 -9.205 -24.462 1.00 96.81 222 ASP A CA 1
ATOM 1769 C C . ASP A 1 222 ? 1.247 -8.622 -24.347 1.00 96.81 222 ASP A C 1
ATOM 1771 O O . ASP A 1 222 ? 0.250 -9.333 -24.527 1.00 96.81 222 ASP A O 1
ATOM 1775 N N . PHE A 1 223 ? 1.142 -7.323 -24.048 1.00 96.75 223 PHE A N 1
ATOM 1776 C CA . PHE A 1 223 ? -0.120 -6.623 -23.823 1.00 96.75 223 PHE A CA 1
ATOM 1777 C C . PHE A 1 223 ? -0.564 -5.768 -25.012 1.00 96.75 223 PHE A C 1
ATOM 1779 O O . PHE A 1 223 ? -1.734 -5.389 -25.062 1.00 96.75 223 PHE A O 1
ATOM 1786 N N . ARG A 1 224 ? 0.319 -5.528 -25.995 1.00 96.38 224 ARG A N 1
ATOM 1787 C CA . ARG A 1 224 ? 0.063 -4.651 -27.152 1.00 96.38 224 ARG A CA 1
ATOM 1788 C C . ARG A 1 224 ? -1.239 -4.992 -27.873 1.00 96.38 224 ARG A C 1
ATOM 1790 O O . ARG A 1 224 ? -2.054 -4.111 -28.124 1.00 96.38 224 ARG A O 1
ATOM 1797 N N . ARG A 1 225 ? -1.482 -6.283 -28.120 1.00 96.25 225 ARG A N 1
ATOM 1798 C CA . ARG A 1 225 ? -2.697 -6.745 -28.808 1.00 96.25 225 ARG A CA 1
ATOM 1799 C C . ARG A 1 225 ? -3.991 -6.314 -28.113 1.00 96.25 225 ARG A C 1
ATOM 1801 O O . ARG A 1 225 ? -4.951 -5.996 -28.796 1.00 96.25 225 ARG A O 1
ATOM 1808 N N . TYR A 1 226 ? -4.009 -6.272 -26.779 1.00 96.06 226 TYR A N 1
ATOM 1809 C CA . TYR A 1 226 ? -5.193 -5.857 -26.020 1.00 96.06 226 TYR A CA 1
ATOM 1810 C C . TYR A 1 226 ? -5.343 -4.333 -25.983 1.00 96.06 226 TYR A C 1
ATOM 1812 O O . TYR A 1 226 ? -6.417 -3.816 -25.700 1.00 96.06 226 TYR A O 1
ATOM 1820 N N . CYS A 1 227 ? -4.268 -3.590 -26.261 1.00 95.19 227 CYS A N 1
ATOM 1821 C CA . CYS A 1 227 ? -4.345 -2.149 -26.472 1.00 95.19 227 CYS A CA 1
ATOM 1822 C C . CYS A 1 227 ? -5.002 -1.810 -27.821 1.00 95.19 227 CYS A C 1
ATOM 1824 O O . CYS A 1 227 ? -5.728 -0.822 -27.909 1.00 95.19 227 CYS A O 1
ATOM 1826 N N . GLU A 1 228 ? -4.788 -2.642 -28.843 1.00 93.62 228 GLU A N 1
ATOM 1827 C CA . GLU A 1 228 ? -5.154 -2.363 -30.241 1.00 93.62 228 GLU A CA 1
ATOM 1828 C C . GLU A 1 228 ? -6.452 -3.050 -30.714 1.00 93.62 228 GLU A C 1
ATOM 1830 O O . GLU A 1 228 ? -7.031 -2.624 -31.711 1.00 93.62 228 GLU A O 1
ATOM 1835 N N . ASP A 1 229 ? -6.947 -4.075 -30.010 1.00 89.69 229 ASP A N 1
ATOM 1836 C CA . ASP A 1 229 ? -8.104 -4.894 -30.424 1.00 89.69 229 ASP A CA 1
ATOM 1837 C C . ASP A 1 229 ? -9.469 -4.179 -30.437 1.00 89.69 229 ASP A C 1
ATOM 1839 O O . ASP A 1 229 ? -10.439 -4.724 -30.963 1.00 89.69 229 ASP A O 1
ATOM 1843 N N . GLN A 1 230 ? -9.548 -2.970 -29.871 1.00 80.62 230 GLN A N 1
ATOM 1844 C CA . GLN A 1 230 ? -10.777 -2.191 -29.668 1.00 80.62 230 GLN A CA 1
ATOM 1845 C C . GLN A 1 230 ? -11.914 -2.940 -28.942 1.00 80.62 230 GLN A C 1
ATOM 1847 O O . GLN A 1 230 ? -13.049 -2.463 -28.956 1.00 80.62 230 GLN A O 1
ATOM 1852 N N . ASP A 1 231 ? -11.631 -4.058 -28.267 1.00 88.12 231 ASP A N 1
ATOM 1853 C CA . ASP A 1 231 ? -12.631 -4.868 -27.568 1.00 88.12 231 ASP A CA 1
ATOM 1854 C C . ASP A 1 231 ? -12.626 -4.545 -26.063 1.00 88.12 231 ASP A C 1
ATOM 1856 O O . ASP A 1 231 ? -11.689 -4.904 -25.351 1.00 88.12 231 ASP A O 1
ATOM 1860 N N . PRO A 1 232 ? -13.670 -3.897 -25.513 1.00 86.00 232 PRO A N 1
ATOM 1861 C CA . PRO A 1 232 ? -13.729 -3.619 -24.081 1.00 86.00 232 PRO A CA 1
ATOM 1862 C C . PRO A 1 232 ? -13.735 -4.874 -23.195 1.00 86.00 232 PRO A C 1
ATOM 1864 O O . PRO A 1 232 ? -13.447 -4.769 -22.003 1.00 86.00 232 PRO A O 1
ATOM 1867 N N . ALA A 1 233 ? -14.079 -6.051 -23.732 1.00 88.44 233 ALA A N 1
ATOM 1868 C CA . ALA A 1 233 ? -14.113 -7.297 -22.968 1.00 88.44 233 ALA A CA 1
ATOM 1869 C C . ALA A 1 233 ? -12.713 -7.849 -22.650 1.00 88.44 233 ALA A C 1
ATOM 1871 O O . ALA A 1 233 ? -12.557 -8.628 -21.707 1.00 88.44 233 ALA A O 1
ATOM 1872 N N . THR A 1 234 ? -11.685 -7.457 -23.406 1.00 92.06 234 THR A N 1
ATOM 1873 C CA . THR A 1 234 ? -10.302 -7.909 -23.185 1.00 92.06 234 THR A CA 1
ATOM 1874 C C . THR A 1 234 ? -9.523 -6.997 -22.239 1.00 92.06 234 THR A C 1
ATOM 1876 O O . THR A 1 234 ? -8.464 -7.399 -21.750 1.00 92.06 234 THR A O 1
ATOM 1879 N N . ASP A 1 235 ? -10.064 -5.824 -21.897 1.00 91.56 235 ASP A N 1
ATOM 1880 C CA . ASP A 1 235 ? -9.406 -4.820 -21.053 1.00 91.56 235 ASP A CA 1
ATOM 1881 C C . ASP A 1 235 ? -9.067 -5.333 -19.643 1.00 91.56 235 ASP A C 1
ATOM 1883 O O . ASP A 1 235 ? -8.111 -4.863 -19.021 1.00 91.56 235 ASP A O 1
ATOM 1887 N N . ASP A 1 236 ? -9.755 -6.373 -19.163 1.00 91.56 236 ASP A N 1
ATOM 1888 C CA . ASP A 1 236 ? -9.407 -7.071 -17.919 1.00 91.56 236 ASP A CA 1
ATOM 1889 C C . ASP A 1 236 ? -7.962 -7.607 -17.923 1.00 91.56 236 ASP A C 1
ATOM 1891 O O . ASP A 1 236 ? -7.329 -7.729 -16.870 1.00 91.56 236 ASP A O 1
ATOM 1895 N N . ARG A 1 237 ? -7.398 -7.894 -19.106 1.00 94.62 237 ARG A N 1
ATOM 1896 C CA . ARG A 1 237 ? -6.000 -8.330 -19.276 1.00 94.62 237 ARG A CA 1
ATOM 1897 C C . ARG A 1 237 ? -4.988 -7.217 -19.008 1.00 94.62 237 ARG A C 1
ATOM 1899 O O . ARG A 1 237 ? -3.839 -7.526 -18.700 1.00 94.62 237 ARG A O 1
ATOM 1906 N N . LEU A 1 238 ? -5.406 -5.955 -19.095 1.00 96.00 238 LEU A N 1
ATOM 1907 C CA . LEU A 1 238 ? -4.563 -4.775 -18.892 1.00 96.00 238 LEU A CA 1
ATOM 1908 C C . LEU A 1 238 ? -4.547 -4.301 -17.432 1.00 96.00 238 LEU A C 1
ATOM 1910 O O . LEU A 1 238 ? -3.625 -3.594 -17.025 1.00 96.00 238 LEU A O 1
ATOM 1914 N N . ILE A 1 239 ? -5.531 -4.718 -16.625 1.00 95.88 239 ILE A N 1
ATOM 1915 C CA . ILE A 1 239 ? -5.721 -4.242 -15.246 1.00 95.88 239 ILE A CA 1
ATOM 1916 C C . ILE A 1 239 ? -4.481 -4.472 -14.380 1.00 95.88 239 ILE A C 1
ATOM 1918 O O . ILE A 1 239 ? -4.033 -3.550 -13.699 1.00 95.88 239 ILE A O 1
ATOM 1922 N N . ASP A 1 240 ? -3.928 -5.688 -14.379 1.00 96.88 240 ASP A N 1
ATOM 1923 C CA . ASP A 1 240 ? -2.794 -6.015 -13.507 1.00 96.88 240 ASP A CA 1
ATOM 1924 C C . ASP A 1 240 ? -1.537 -5.203 -13.897 1.00 96.88 240 ASP A C 1
ATOM 1926 O O . ASP A 1 240 ? -0.783 -4.796 -13.015 1.00 96.88 240 ASP A O 1
ATOM 1930 N N . ILE A 1 241 ? -1.334 -4.908 -15.189 1.00 97.38 241 ILE A N 1
ATOM 1931 C CA . ILE A 1 241 ? -0.206 -4.085 -15.664 1.00 97.38 241 ILE A CA 1
ATOM 1932 C C . ILE A 1 241 ? -0.390 -2.618 -15.314 1.00 97.38 241 ILE A C 1
ATOM 1934 O O . ILE A 1 241 ? 0.533 -2.016 -14.765 1.00 97.38 241 ILE A O 1
ATOM 1938 N N . TYR A 1 242 ? -1.580 -2.062 -15.565 1.00 97.69 242 TYR A N 1
ATOM 1939 C CA . TYR A 1 242 ? -1.898 -0.695 -15.156 1.00 97.69 242 TYR A CA 1
ATOM 1940 C C . TYR A 1 242 ? -1.589 -0.497 -13.668 1.00 97.69 242 TYR A C 1
ATOM 1942 O O . TYR A 1 242 ? -0.873 0.424 -13.288 1.00 97.69 242 TYR A O 1
ATOM 1950 N N . LYS A 1 243 ? -2.077 -1.417 -12.829 1.00 97.38 243 LYS A N 1
ATOM 1951 C CA . LYS A 1 243 ? -1.926 -1.346 -11.374 1.00 97.38 243 LYS A CA 1
ATOM 1952 C C . LYS A 1 243 ? -0.492 -1.491 -10.897 1.00 97.38 243 LYS A C 1
ATOM 1954 O O . LYS A 1 243 ? -0.128 -0.835 -9.932 1.00 97.38 243 LYS A O 1
ATOM 1959 N N . ILE A 1 244 ? 0.318 -2.344 -11.526 1.00 97.88 244 ILE A N 1
ATOM 1960 C CA . ILE A 1 244 ? 1.737 -2.465 -11.160 1.00 97.88 244 ILE A CA 1
ATOM 1961 C C . ILE A 1 244 ? 2.492 -1.168 -11.448 1.00 97.88 244 ILE A C 1
ATOM 1963 O O . ILE A 1 244 ? 3.386 -0.811 -10.691 1.00 97.88 244 ILE A O 1
ATOM 1967 N N . LEU A 1 245 ? 2.123 -0.449 -12.506 1.00 97.81 245 LEU A N 1
ATOM 1968 C CA . LEU A 1 245 ? 2.766 0.805 -12.897 1.00 97.81 245 LEU A CA 1
ATOM 1969 C C . LEU A 1 245 ? 2.128 2.047 -12.258 1.00 97.81 245 LEU A C 1
ATOM 1971 O O . LEU A 1 245 ? 2.584 3.157 -12.516 1.00 97.81 245 LEU A O 1
ATOM 1975 N N . SER A 1 246 ? 1.081 1.892 -11.445 1.00 96.81 246 SER A N 1
ATOM 1976 C CA . SER A 1 246 ? 0.343 3.021 -10.887 1.00 96.81 246 SER A CA 1
ATOM 1977 C C . SER A 1 246 ? 0.984 3.582 -9.603 1.00 96.81 246 SER A C 1
ATOM 1979 O O . SER A 1 246 ? 1.757 2.899 -8.914 1.00 96.81 246 SER A O 1
ATOM 1981 N N . PRO A 1 247 ? 0.614 4.813 -9.199 1.00 95.69 247 PRO A N 1
ATOM 1982 C CA . PRO A 1 247 ? 1.003 5.386 -7.914 1.00 95.69 247 PRO A CA 1
ATOM 1983 C C . PRO A 1 247 ? 0.604 4.541 -6.695 1.00 95.69 247 PRO A C 1
ATOM 1985 O O . PRO A 1 247 ? 1.350 4.496 -5.715 1.00 95.69 247 PRO A O 1
ATOM 1988 N N . GLU A 1 248 ? -0.548 3.868 -6.708 1.00 94.00 248 GLU A N 1
ATOM 1989 C CA . GLU A 1 248 ? -0.986 3.029 -5.582 1.00 94.00 248 GLU A CA 1
ATOM 1990 C C . GLU A 1 248 ? -0.026 1.872 -5.324 1.00 94.00 248 GLU A C 1
ATOM 1992 O O . GLU A 1 248 ? 0.240 1.568 -4.162 1.00 94.00 248 GLU A O 1
ATOM 1997 N N . HIS A 1 249 ? 0.546 1.272 -6.371 1.00 96.81 249 HIS A N 1
ATOM 1998 C CA . HIS A 1 249 ? 1.564 0.242 -6.199 1.00 96.81 249 HIS A CA 1
ATOM 1999 C C . HIS A 1 249 ? 2.954 0.851 -6.005 1.00 96.81 249 HIS A C 1
ATOM 2001 O O . HIS A 1 249 ? 3.512 0.757 -4.909 1.00 96.81 249 HIS A O 1
ATOM 2007 N N . LEU A 1 250 ? 3.500 1.539 -7.016 1.00 97.94 250 LEU A N 1
ATOM 2008 C CA . LEU A 1 250 ? 4.901 1.979 -7.008 1.00 97.94 250 LEU A CA 1
ATOM 2009 C C . LEU A 1 250 ? 5.208 2.968 -5.877 1.00 97.94 250 LEU A C 1
ATOM 2011 O O . LEU A 1 250 ? 6.261 2.879 -5.245 1.00 97.94 250 LEU A O 1
ATOM 2015 N N . LEU A 1 251 ? 4.268 3.863 -5.559 1.00 95.69 251 LEU A N 1
ATOM 2016 C CA . LEU A 1 251 ? 4.397 4.822 -4.460 1.00 95.69 251 LEU A CA 1
ATOM 2017 C C . LEU A 1 251 ? 3.654 4.380 -3.192 1.00 95.69 251 LEU A C 1
ATOM 2019 O O . LEU A 1 251 ? 3.545 5.182 -2.259 1.00 95.69 251 LEU A O 1
ATOM 2023 N N . ARG A 1 252 ? 3.154 3.136 -3.119 1.00 92.88 252 ARG A N 1
ATOM 2024 C CA . ARG A 1 252 ? 2.317 2.634 -2.009 1.00 92.88 252 ARG A CA 1
ATOM 2025 C C . ARG A 1 252 ? 1.247 3.659 -1.604 1.00 92.88 252 ARG A C 1
ATOM 2027 O O . ARG A 1 252 ? 1.051 3.924 -0.413 1.00 92.88 252 ARG A O 1
ATOM 2034 N N . ARG A 1 253 ? 0.640 4.345 -2.587 1.00 86.50 253 ARG A N 1
ATOM 2035 C CA . ARG A 1 253 ? -0.373 5.362 -2.289 1.00 86.50 253 ARG A CA 1
ATOM 2036 C C . ARG A 1 253 ? -1.612 4.678 -1.706 1.00 86.50 253 ARG A C 1
ATOM 2038 O O . ARG A 1 253 ? -1.985 3.593 -2.144 1.00 86.50 253 ARG A O 1
ATOM 2045 N N . PRO A 1 254 ? -2.267 5.316 -0.727 1.00 79.56 254 PRO A N 1
ATOM 2046 C CA . PRO A 1 254 ? -3.515 4.808 -0.183 1.00 79.56 254 PRO A CA 1
ATOM 2047 C C . PRO A 1 254 ? -4.580 4.705 -1.272 1.00 79.56 254 PRO A C 1
ATOM 2049 O O . PRO A 1 254 ? -4.741 5.632 -2.061 1.00 79.56 254 PRO A O 1
ATOM 2052 N N . PHE A 1 255 ? -5.359 3.631 -1.240 1.00 77.75 255 PHE A N 1
ATOM 2053 C CA . PHE A 1 255 ? -6.478 3.403 -2.148 1.00 77.75 255 PHE A CA 1
ATOM 2054 C C . PHE A 1 255 ? -7.783 3.225 -1.357 1.00 77.75 255 PHE A C 1
ATOM 2056 O O . PHE A 1 255 ? -7.764 3.052 -0.139 1.00 77.75 255 PHE A O 1
ATOM 2063 N N . ALA A 1 256 ? -8.937 3.304 -2.030 1.00 58.22 256 ALA A N 1
ATOM 2064 C CA . ALA A 1 256 ? -10.259 3.401 -1.390 1.00 58.22 256 ALA A CA 1
ATOM 2065 C C . ALA A 1 256 ? -10.626 2.217 -0.463 1.00 58.22 256 ALA A C 1
ATOM 2067 O O . ALA A 1 256 ? -11.540 2.346 0.343 1.00 58.22 256 ALA A O 1
ATOM 2068 N N . ASN A 1 257 ? -9.888 1.104 -0.545 1.00 55.91 257 ASN A N 1
ATOM 2069 C CA . ASN A 1 257 ? -10.037 -0.093 0.288 1.00 55.91 257 ASN A CA 1
ATOM 2070 C C . ASN A 1 257 ? -8.754 -0.447 1.064 1.00 55.91 257 ASN A C 1
ATOM 2072 O O . ASN A 1 257 ? -8.528 -1.619 1.368 1.00 55.91 257 ASN A O 1
ATOM 2076 N N . ASP A 1 258 ? -7.894 0.531 1.361 1.00 50.03 258 ASP A N 1
ATOM 2077 C CA . ASP A 1 258 ? -6.742 0.315 2.237 1.00 50.03 258 ASP A CA 1
ATOM 2078 C C . ASP A 1 258 ? -7.237 0.035 3.667 1.00 50.03 258 ASP A C 1
ATOM 2080 O O . ASP A 1 258 ? -7.519 0.946 4.451 1.00 50.03 258 ASP A O 1
ATOM 2084 N N . SER A 1 259 ? -7.373 -1.254 3.996 1.00 47.94 259 SER A N 1
ATOM 2085 C CA . SER A 1 259 ? -7.840 -1.748 5.297 1.00 47.94 259 SER A CA 1
ATOM 2086 C C . SER A 1 259 ? -6.957 -1.306 6.467 1.00 47.94 259 SER A C 1
ATOM 2088 O O . SER A 1 259 ? -7.351 -1.479 7.618 1.00 47.94 259 SER A O 1
ATOM 2090 N N . ASN A 1 260 ? -5.784 -0.727 6.189 1.00 46.25 260 ASN A N 1
ATOM 2091 C CA . ASN A 1 260 ? -4.833 -0.276 7.199 1.00 46.25 260 ASN A CA 1
ATOM 2092 C C . ASN A 1 260 ? -5.026 1.192 7.606 1.00 46.25 260 ASN A C 1
ATOM 2094 O O . ASN A 1 260 ? -4.314 1.684 8.485 1.00 46.25 260 ASN A O 1
ATOM 2098 N N . LYS A 1 261 ? -5.998 1.909 7.025 1.00 49.94 261 LYS A N 1
ATOM 2099 C CA . LYS A 1 261 ? -6.370 3.249 7.491 1.00 49.94 261 LYS A CA 1
ATOM 2100 C C . LYS A 1 261 ? -7.580 3.205 8.412 1.00 49.94 261 LYS A C 1
ATOM 2102 O O . LYS A 1 261 ? -8.706 2.985 7.980 1.00 49.94 261 LYS A O 1
ATOM 2107 N N . LEU A 1 262 ? -7.344 3.522 9.684 1.00 56.44 262 LEU A N 1
ATOM 2108 C CA . LEU A 1 262 ? -8.403 3.808 10.646 1.00 56.44 262 LEU A CA 1
ATOM 2109 C C . LEU A 1 262 ? -9.235 5.004 10.153 1.00 56.44 262 LEU A C 1
ATOM 2111 O O . LEU A 1 262 ? -8.722 6.124 10.042 1.00 56.44 262 LEU A O 1
ATOM 2115 N N . ASP A 1 263 ? -10.520 4.784 9.874 1.00 70.38 263 ASP A N 1
ATOM 2116 C CA . ASP A 1 263 ? -11.455 5.870 9.589 1.00 70.38 263 ASP A CA 1
ATOM 2117 C C . ASP A 1 263 ? -11.550 6.777 10.829 1.00 70.38 263 ASP A C 1
ATOM 2119 O O . ASP A 1 263 ? -12.091 6.409 11.874 1.00 70.38 263 ASP A O 1
ATOM 2123 N N . LYS A 1 264 ? -10.997 7.991 10.718 1.00 75.25 264 LYS A N 1
ATOM 2124 C CA . LYS A 1 264 ? -10.953 8.967 11.817 1.00 75.25 264 LYS A CA 1
ATOM 2125 C C . LYS A 1 264 ? -12.344 9.393 12.286 1.00 75.25 264 LYS A C 1
ATOM 2127 O O . LYS A 1 264 ? -12.481 9.788 13.442 1.00 75.25 264 LYS A O 1
ATOM 2132 N N . ARG A 1 265 ? -13.353 9.374 11.408 1.00 73.19 265 ARG A N 1
ATOM 2133 C CA . ARG A 1 265 ? -14.739 9.699 11.771 1.00 73.19 265 ARG A CA 1
ATOM 2134 C C . ARG A 1 265 ? -15.317 8.566 12.601 1.00 73.19 265 ARG A C 1
ATOM 2136 O O . ARG A 1 265 ? -15.783 8.825 13.705 1.00 73.19 265 ARG A O 1
ATOM 2143 N N . PHE A 1 266 ? -15.171 7.332 12.123 1.00 74.00 266 PHE A N 1
ATOM 2144 C CA . PHE A 1 266 ? -15.586 6.139 12.858 1.00 74.00 266 PHE A CA 1
ATOM 2145 C C . PHE A 1 266 ? -14.933 6.058 14.244 1.00 74.00 266 PHE A C 1
ATOM 2147 O O . PHE A 1 266 ? -15.624 5.901 15.246 1.00 74.00 266 PHE A O 1
ATOM 2154 N N . TYR A 1 267 ? -13.614 6.256 14.319 1.00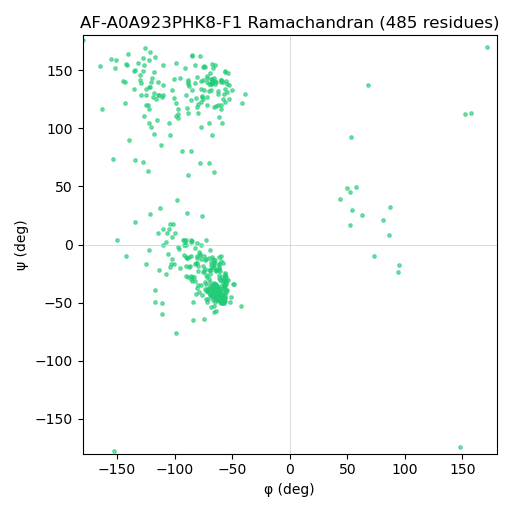 80.56 267 TYR A N 1
ATOM 2155 C CA . TYR A 1 267 ? -12.874 6.255 15.583 1.00 80.56 267 TYR A CA 1
ATOM 2156 C C . TYR A 1 267 ? -13.384 7.317 16.568 1.00 80.56 267 TYR A C 1
ATOM 2158 O O . TYR A 1 267 ? -13.605 7.019 17.739 1.00 80.56 267 TYR A O 1
ATOM 2166 N N . ARG A 1 268 ? -13.644 8.546 16.103 1.00 83.06 268 ARG A N 1
ATOM 2167 C CA . ARG A 1 268 ? -14.213 9.608 16.951 1.00 83.06 268 ARG A CA 1
ATOM 2168 C C . ARG A 1 268 ? -15.629 9.290 17.423 1.00 83.06 268 ARG A C 1
ATOM 2170 O O . ARG A 1 268 ? -15.959 9.591 18.566 1.00 83.06 268 ARG A O 1
ATOM 2177 N N . GLU A 1 269 ? -16.463 8.700 16.569 1.00 84.12 269 GLU A N 1
ATOM 2178 C CA . GLU A 1 269 ? -17.803 8.253 16.966 1.00 84.12 269 GLU A CA 1
ATOM 2179 C C . GLU A 1 269 ? -17.737 7.133 18.012 1.00 84.12 269 GLU A C 1
ATOM 2181 O O . GLU A 1 269 ? -18.534 7.125 18.953 1.00 84.12 269 GLU A O 1
ATOM 2186 N N . LEU A 1 270 ? -16.757 6.233 17.897 1.00 87.44 270 LEU A N 1
ATOM 2187 C CA . LEU A 1 270 ? -16.542 5.172 18.873 1.00 87.44 270 LEU A CA 1
ATOM 2188 C C . LEU A 1 270 ? -16.144 5.733 20.244 1.00 87.44 270 LEU A C 1
ATOM 2190 O O . LEU A 1 270 ? -16.755 5.369 21.249 1.00 87.44 270 LEU A O 1
ATOM 2194 N N . LEU A 1 271 ? -15.188 6.669 20.279 1.00 90.56 271 LEU A N 1
ATOM 2195 C CA . LEU A 1 271 ? -14.803 7.367 21.510 1.00 90.56 271 LEU A CA 1
ATOM 2196 C C . LEU A 1 271 ? -15.998 8.095 22.144 1.00 90.56 271 LEU A C 1
ATOM 2198 O O . LEU A 1 271 ? -16.222 7.971 23.347 1.00 90.56 271 LEU A O 1
ATOM 2202 N N . HIS A 1 272 ? -16.821 8.773 21.336 1.00 89.94 272 HIS A N 1
ATOM 2203 C CA . HIS A 1 272 ? -18.032 9.456 21.807 1.00 89.94 272 HIS A CA 1
ATOM 2204 C C . HIS A 1 272 ? -19.025 8.503 22.487 1.00 89.94 272 HIS A C 1
ATOM 2206 O O . HIS A 1 272 ? -19.556 8.822 23.548 1.00 89.94 272 HIS A O 1
ATOM 2212 N N . ILE A 1 273 ? -19.252 7.315 21.917 1.00 89.44 273 ILE A N 1
ATOM 2213 C CA . ILE A 1 273 ? -20.155 6.311 22.507 1.00 89.44 273 ILE A CA 1
ATOM 2214 C C . ILE A 1 273 ? -19.601 5.720 23.790 1.00 89.44 273 ILE A C 1
ATOM 2216 O O . ILE A 1 273 ? -20.352 5.506 24.744 1.00 89.44 273 ILE A O 1
ATOM 2220 N N . MET A 1 274 ? -18.294 5.488 23.832 1.00 92.25 274 MET A N 1
ATOM 2221 C CA . MET A 1 274 ? -17.642 5.029 25.049 1.00 92.25 274 MET A CA 1
ATOM 2222 C C . MET A 1 274 ? -17.615 6.117 26.130 1.00 92.25 274 MET A C 1
ATOM 2224 O O . MET A 1 274 ? -17.622 5.773 27.302 1.00 92.25 274 MET A O 1
ATOM 2228 N N . GLY A 1 275 ? -17.663 7.406 25.774 1.00 93.00 275 GLY A N 1
ATOM 2229 C CA . G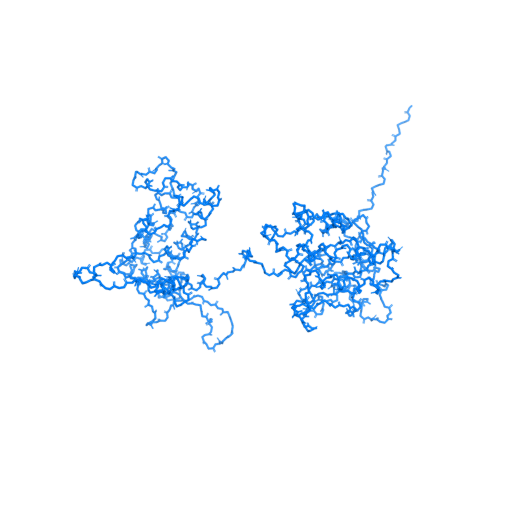LY A 1 275 ? -17.524 8.522 26.720 1.00 93.00 275 GLY A CA 1
ATOM 2230 C C . GLY A 1 275 ? -16.067 8.922 26.962 1.00 93.00 275 GLY A C 1
ATOM 2231 O O . GLY A 1 275 ? -15.707 9.332 28.066 1.00 93.00 275 GLY A O 1
ATOM 2232 N N . LEU A 1 276 ? -15.235 8.763 25.935 1.00 94.62 276 LEU A N 1
ATOM 2233 C CA . LEU A 1 276 ? -13.791 8.961 25.960 1.00 94.62 276 LEU A CA 1
ATOM 2234 C C . LEU A 1 276 ? -13.373 10.094 25.020 1.00 94.62 276 LEU A C 1
ATOM 2236 O O . LEU A 1 276 ? -14.083 10.443 24.074 1.00 94.62 276 LEU A O 1
ATOM 2240 N N . GLU A 1 277 ? -12.172 10.615 25.241 1.00 91.81 277 GLU A N 1
ATOM 2241 C CA . GLU A 1 277 ? -11.493 11.542 24.342 1.00 91.81 277 GLU A CA 1
ATOM 2242 C C . GLU A 1 277 ? -10.046 11.114 24.079 1.00 91.81 277 GLU A C 1
ATOM 2244 O O . GLU A 1 277 ? -9.427 10.406 24.869 1.00 91.81 277 GLU A O 1
ATOM 2249 N N . GLU A 1 278 ? -9.499 11.557 22.949 1.00 89.44 278 GLU A N 1
ATOM 2250 C CA . GLU A 1 278 ? -8.074 11.435 22.651 1.00 89.44 278 GLU A CA 1
ATOM 2251 C C . GLU A 1 278 ? -7.384 12.754 23.022 1.00 89.44 278 GLU A C 1
ATOM 2253 O O . GLU A 1 278 ? -7.661 13.791 22.410 1.00 89.44 278 GLU A O 1
ATOM 2258 N N . ARG A 1 279 ? -6.468 12.715 23.993 1.00 85.75 279 ARG A N 1
ATOM 2259 C CA . ARG A 1 279 ? -5.709 13.885 24.464 1.00 85.75 279 ARG A CA 1
ATOM 2260 C C . ARG A 1 279 ? -4.208 13.627 24.450 1.00 85.75 279 ARG A C 1
ATOM 2262 O O . ARG A 1 279 ? -3.766 12.484 24.391 1.00 85.75 279 ARG A O 1
ATOM 2269 N N . TYR A 1 280 ? -3.404 14.686 24.464 1.00 80.31 280 TYR A N 1
ATOM 2270 C CA . TYR A 1 280 ? -1.960 14.539 24.647 1.00 80.31 280 TYR A CA 1
ATOM 2271 C C . TYR A 1 280 ? -1.664 14.147 26.098 1.00 80.31 280 TYR A C 1
ATOM 2273 O O . TYR A 1 280 ? -2.300 14.667 27.011 1.00 80.31 280 TYR A O 1
ATOM 2281 N N . GLU A 1 281 ? -0.705 13.239 26.294 1.00 77.56 281 GLU A N 1
ATOM 2282 C CA . GLU A 1 281 ? -0.258 12.784 27.624 1.00 77.56 281 GLU A CA 1
ATOM 2283 C C . GLU A 1 281 ? 0.204 13.967 28.496 1.00 77.56 281 GLU A C 1
ATOM 2285 O O . GLU A 1 281 ? -0.041 14.000 29.696 1.00 77.56 281 GLU A O 1
ATOM 2290 N N . ASP A 1 282 ? 0.789 14.988 27.862 1.00 72.69 282 ASP A N 1
ATOM 2291 C CA . ASP A 1 282 ? 1.076 16.287 28.464 1.00 72.69 282 ASP A CA 1
ATOM 2292 C C . ASP A 1 282 ? 0.069 17.325 27.950 1.00 72.69 282 ASP A C 1
ATOM 2294 O O . ASP A 1 282 ? 0.158 17.791 26.811 1.00 72.69 282 ASP A O 1
ATOM 2298 N N . ALA A 1 283 ? -0.895 17.693 28.798 1.00 63.62 283 ALA A N 1
ATOM 2299 C CA . ALA A 1 283 ? -1.967 18.628 28.456 1.00 63.62 283 ALA A CA 1
ATOM 2300 C C . ALA A 1 283 ? -1.466 20.039 28.081 1.00 63.62 283 ALA A C 1
ATOM 2302 O O . ALA A 1 283 ? -2.214 20.808 27.474 1.00 63.62 283 ALA A O 1
ATOM 2303 N N . GLN A 1 284 ? -0.214 20.391 28.408 1.00 63.38 284 GLN A N 1
ATOM 2304 C CA . GLN A 1 284 ? 0.385 21.673 28.024 1.00 63.38 284 GLN A CA 1
ATOM 2305 C C . GLN A 1 284 ? 1.089 21.636 26.661 1.00 63.38 284 GLN A C 1
ATOM 2307 O O . GLN A 1 284 ? 1.411 22.691 26.107 1.00 63.38 284 GLN A O 1
ATOM 2312 N N . LYS A 1 285 ? 1.299 20.452 26.072 1.00 59.53 285 LYS A N 1
ATOM 2313 C CA . LYS A 1 285 ? 1.957 20.303 24.768 1.00 59.53 285 LYS A CA 1
ATOM 2314 C C . LYS A 1 285 ? 0.936 20.037 23.664 1.00 59.53 285 LYS A C 1
ATOM 2316 O O . LYS A 1 285 ? 0.071 19.177 23.766 1.00 59.53 285 LYS A O 1
ATOM 2321 N N . LYS A 1 286 ? 1.070 20.760 22.545 1.00 55.81 286 LYS A N 1
ATOM 2322 C CA . LYS A 1 286 ? 0.273 20.538 21.318 1.00 55.81 286 LYS A CA 1
ATOM 2323 C C . LYS A 1 286 ? 0.868 19.466 20.392 1.00 55.81 286 LYS A C 1
ATOM 2325 O O . LYS A 1 286 ? 0.345 19.248 19.300 1.00 55.81 286 LYS A O 1
ATOM 2330 N N . SER A 1 287 ? 1.954 18.818 20.813 1.00 53.72 287 SER A N 1
ATOM 2331 C CA . SER A 1 287 ? 2.620 17.719 20.115 1.00 53.72 287 SER A CA 1
ATOM 2332 C C . SER A 1 287 ? 3.182 16.720 21.129 1.00 53.72 287 SER A C 1
ATOM 2334 O O . SER A 1 287 ? 3.690 17.106 22.180 1.00 53.72 287 SER A O 1
ATOM 2336 N N . GLY A 1 288 ? 3.073 15.426 20.830 1.00 67.75 288 GLY A N 1
ATOM 2337 C CA . GLY A 1 288 ? 3.511 14.356 21.727 1.00 67.75 288 GLY A CA 1
ATOM 2338 C C . GLY A 1 288 ? 2.651 13.103 21.606 1.00 67.75 288 GLY A C 1
ATOM 2339 O O . GLY A 1 288 ? 1.773 13.014 20.742 1.00 67.75 288 GLY A O 1
ATOM 2340 N N . LYS A 1 289 ? 2.913 12.130 22.483 1.00 80.00 289 LYS A N 1
ATOM 2341 C CA . LYS A 1 289 ? 2.138 10.892 22.584 1.00 80.00 289 LYS A CA 1
ATOM 2342 C C . LYS A 1 289 ? 0.692 11.218 22.960 1.00 80.00 289 LYS A C 1
ATOM 2344 O O . LYS A 1 289 ? 0.435 12.011 23.867 1.00 80.00 289 LYS A O 1
ATOM 2349 N N . LYS A 1 290 ? -0.247 10.617 22.235 1.00 81.50 290 LYS A N 1
ATOM 2350 C CA . LYS A 1 290 ? -1.674 10.718 22.526 1.00 81.50 290 LYS A CA 1
ATOM 2351 C C . LYS A 1 290 ? -2.121 9.527 23.358 1.00 81.50 290 LYS A C 1
ATOM 2353 O O . LYS A 1 290 ? -1.650 8.413 23.138 1.00 81.50 290 LYS A O 1
ATOM 2358 N N . VAL A 1 291 ? -3.032 9.780 24.282 1.00 85.94 291 VAL A N 1
ATOM 2359 C CA . VAL A 1 291 ? -3.654 8.789 25.155 1.00 85.94 291 VAL A CA 1
ATOM 2360 C C . VAL A 1 291 ? -5.170 8.915 25.056 1.00 85.94 291 VAL A C 1
ATOM 2362 O O . VAL A 1 291 ? -5.700 9.996 24.783 1.00 85.94 291 VAL A O 1
ATOM 2365 N N . ILE A 1 292 ? -5.859 7.792 25.238 1.00 88.00 292 ILE A N 1
ATOM 2366 C CA . ILE A 1 292 ? -7.316 7.754 25.343 1.00 88.00 292 ILE A CA 1
ATOM 2367 C C . ILE A 1 292 ? -7.660 7.903 26.818 1.00 88.00 292 ILE A C 1
ATOM 2369 O O . ILE A 1 292 ? -7.125 7.168 27.646 1.00 88.00 292 ILE A O 1
ATOM 2373 N N . ASP A 1 293 ? -8.540 8.843 27.137 1.00 90.75 293 ASP A N 1
ATOM 2374 C CA . ASP A 1 293 ? -8.880 9.165 28.516 1.00 90.75 293 ASP A CA 1
ATOM 2375 C C . ASP A 1 293 ? -10.373 9.447 28.697 1.00 90.75 293 ASP A C 1
ATOM 2377 O O . ASP A 1 293 ? -11.112 9.682 27.735 1.00 90.75 293 ASP A O 1
ATOM 2381 N N . ARG A 1 294 ? -10.820 9.418 29.952 1.00 93.06 294 ARG A N 1
ATOM 2382 C CA . ARG A 1 294 ? -12.180 9.782 30.346 1.00 93.06 294 ARG A CA 1
ATOM 2383 C C . ARG A 1 294 ? -12.398 11.277 30.133 1.00 93.06 294 ARG A C 1
ATOM 2385 O O . ARG A 1 294 ? -11.560 12.097 30.508 1.00 93.06 294 ARG A O 1
ATOM 2392 N N . LEU A 1 295 ? -13.575 11.632 29.617 1.00 92.12 295 LEU A N 1
ATOM 2393 C CA . LEU A 1 295 ? -13.980 13.031 29.470 1.00 92.12 295 LEU A CA 1
ATOM 2394 C C . LEU A 1 295 ? -13.871 13.802 30.803 1.00 92.12 295 LEU A C 1
ATOM 2396 O O . LEU A 1 295 ? -14.111 13.233 31.882 1.00 92.12 295 LEU A O 1
ATOM 2400 N N . PRO A 1 296 ? -13.552 15.107 30.769 1.00 91.25 296 PRO A N 1
ATOM 2401 C CA . PRO A 1 296 ? -13.474 15.919 31.976 1.00 91.25 296 PRO A CA 1
ATOM 2402 C C . PRO A 1 296 ? -14.848 16.050 32.661 1.00 91.25 296 PRO A C 1
ATOM 2404 O O . PRO A 1 296 ? -15.893 15.953 32.000 1.00 91.25 296 PRO A O 1
ATOM 2407 N N . PRO A 1 297 ? -14.878 16.293 33.986 1.00 90.12 297 PRO A N 1
ATOM 2408 C CA . PRO A 1 297 ? -16.118 16.594 34.698 1.00 90.12 297 PRO A CA 1
ATOM 2409 C C . PRO A 1 297 ? -16.907 17.712 33.992 1.00 90.12 297 PRO A C 1
ATOM 2411 O O . PRO A 1 297 ? -16.335 18.722 33.593 1.00 90.12 297 PRO A O 1
ATOM 2414 N N . GLY A 1 298 ? -18.214 17.514 33.800 1.00 90.00 298 GLY A N 1
ATOM 2415 C CA . GLY A 1 298 ? -19.095 18.447 33.079 1.00 90.00 298 GLY A CA 1
ATOM 2416 C C . GLY A 1 298 ? -19.301 18.144 31.588 1.00 90.00 298 GLY A C 1
ATOM 2417 O O . GLY A 1 298 ? -20.287 18.603 31.022 1.00 90.00 298 GLY A O 1
ATOM 2418 N N . GLN A 1 299 ? -18.437 17.335 30.963 1.00 90.56 299 GLN A N 1
ATOM 2419 C CA . GLN A 1 299 ? -18.632 16.850 29.581 1.00 90.56 299 GLN A CA 1
ATOM 2420 C C . GLN A 1 299 ? -19.061 15.377 29.512 1.00 90.56 299 GLN A C 1
ATOM 2422 O O . GLN A 1 299 ? -19.413 14.872 28.448 1.00 90.56 299 GLN A O 1
ATOM 2427 N N . ARG A 1 300 ? -19.038 14.680 30.651 1.00 93.50 300 ARG A N 1
ATOM 2428 C CA . ARG A 1 300 ? -19.467 13.285 30.779 1.00 93.50 300 ARG A CA 1
ATOM 2429 C C . ARG A 1 300 ? -20.970 13.170 30.563 1.00 93.50 300 ARG A C 1
ATOM 2431 O O . ARG A 1 300 ? -21.738 13.987 31.067 1.00 93.50 300 ARG A O 1
ATOM 2438 N N . HIS A 1 301 ? -21.384 12.132 29.846 1.00 91.31 301 HIS A N 1
ATOM 2439 C CA . HIS A 1 301 ? -22.789 11.875 29.565 1.00 91.31 301 HIS A CA 1
ATOM 2440 C C . HIS A 1 301 ? -23.207 10.525 30.165 1.00 91.31 301 HIS A C 1
ATOM 2442 O O . HIS A 1 301 ? -22.600 9.522 29.809 1.00 91.31 301 HIS A O 1
ATOM 2448 N N . PRO A 1 302 ? -24.273 10.444 30.984 1.00 89.12 302 PRO A N 1
ATOM 2449 C CA . PRO A 1 302 ? -24.647 9.209 31.693 1.00 89.12 302 PRO A CA 1
ATOM 2450 C C . PRO A 1 302 ? -25.054 8.057 30.758 1.00 89.12 302 PRO A C 1
ATOM 2452 O O . PRO A 1 302 ? -25.015 6.892 31.128 1.00 89.12 302 PRO A O 1
ATOM 2455 N N . ALA A 1 303 ? -25.455 8.375 29.523 1.00 88.31 303 ALA A N 1
ATOM 2456 C CA . ALA A 1 303 ? -25.749 7.371 28.497 1.00 88.31 303 ALA A CA 1
ATOM 2457 C C . ALA A 1 303 ? -24.513 6.837 27.744 1.00 88.31 303 ALA A C 1
ATOM 2459 O O . ALA A 1 303 ? -24.691 6.005 26.853 1.00 88.31 303 ALA A O 1
ATOM 2460 N N . SER A 1 304 ? -23.300 7.342 28.006 1.00 92.62 304 SER A N 1
ATOM 2461 C CA . SER A 1 304 ? -22.089 6.748 27.428 1.00 92.62 304 SER A CA 1
ATOM 2462 C C . SER A 1 304 ? -21.777 5.421 28.118 1.00 92.62 304 SER A C 1
ATOM 2464 O O . SER A 1 304 ? -22.152 5.209 29.272 1.00 92.62 304 SER A O 1
ATOM 2466 N N . LEU A 1 305 ? -21.105 4.515 27.409 1.00 93.50 305 LEU A N 1
ATOM 2467 C CA . LEU A 1 305 ? -20.879 3.159 27.907 1.00 93.50 305 LEU A CA 1
ATOM 2468 C C . LEU A 1 305 ? -20.079 3.159 29.218 1.00 93.50 305 LEU A C 1
ATOM 2470 O O . LEU A 1 305 ? -20.473 2.496 30.173 1.00 93.50 305 LEU A O 1
ATOM 2474 N N . LEU A 1 306 ? -19.008 3.955 29.279 1.00 95.81 306 LEU A N 1
ATOM 2475 C CA . LEU A 1 306 ? -18.136 4.041 30.446 1.00 95.81 306 LEU A CA 1
ATOM 2476 C C . LEU A 1 306 ? -18.864 4.590 31.675 1.00 95.81 306 LEU A C 1
ATOM 2478 O O . LEU A 1 306 ? -18.740 4.024 32.755 1.00 95.81 306 LEU A O 1
ATOM 2482 N N . GLU A 1 307 ? -19.620 5.680 31.525 1.00 95.50 307 GLU A N 1
ATOM 2483 C CA . GLU A 1 307 ? -20.319 6.300 32.658 1.00 95.50 307 GLU A CA 1
ATOM 2484 C C . GLU A 1 307 ? -21.419 5.384 33.197 1.00 95.50 307 GLU A C 1
ATOM 2486 O O . GLU A 1 307 ? -21.611 5.304 34.404 1.00 95.50 307 GLU A O 1
ATOM 2491 N N . ASN A 1 308 ? -22.081 4.636 32.314 1.00 94.56 308 ASN A N 1
ATOM 2492 C CA . ASN A 1 308 ? -23.097 3.659 32.691 1.00 94.56 308 ASN A CA 1
ATOM 2493 C C . ASN A 1 308 ? -22.500 2.477 33.468 1.00 94.56 308 ASN A C 1
ATOM 2495 O O . ASN A 1 308 ? -23.051 2.063 34.483 1.00 94.56 308 ASN A O 1
ATOM 2499 N N . VAL A 1 309 ? -21.346 1.963 33.023 1.00 95.94 309 VAL A N 1
ATOM 2500 C CA . VAL A 1 309 ? -20.616 0.912 33.748 1.00 95.94 309 VAL A CA 1
ATOM 2501 C C . VAL A 1 309 ? -20.190 1.399 35.126 1.00 95.94 309 VAL A C 1
ATOM 2503 O O . VAL A 1 309 ? -20.402 0.684 36.100 1.00 95.94 309 VAL A O 1
ATOM 2506 N N . LEU A 1 310 ? -19.603 2.596 35.211 1.00 96.69 310 LEU A N 1
ATOM 2507 C CA . LEU A 1 310 ? -19.147 3.167 36.477 1.00 96.69 310 LEU A CA 1
ATOM 2508 C C . LEU A 1 310 ? -20.313 3.345 37.460 1.00 96.69 310 LEU A C 1
ATOM 2510 O O . LEU A 1 310 ? -20.217 2.859 38.580 1.00 96.69 310 LEU A O 1
ATOM 2514 N N . ASP A 1 311 ? -21.420 3.950 37.019 1.00 95.38 311 ASP A N 1
ATOM 2515 C CA . ASP A 1 311 ? -22.627 4.169 37.832 1.00 95.38 311 ASP A CA 1
ATOM 2516 C C . ASP A 1 311 ? -23.218 2.852 38.358 1.00 95.38 311 ASP A C 1
ATOM 2518 O O . ASP A 1 311 ? -23.476 2.699 39.556 1.00 95.38 311 ASP A O 1
ATOM 2522 N N . MET A 1 312 ? -23.365 1.854 37.480 1.00 95.00 312 MET A N 1
ATOM 2523 C CA . MET A 1 312 ? -23.925 0.560 37.864 1.00 95.00 312 MET A CA 1
ATOM 2524 C C . MET A 1 312 ? -23.001 -0.237 38.787 1.00 95.00 312 MET A C 1
ATOM 2526 O O . MET A 1 312 ? -23.461 -0.831 39.763 1.00 95.00 312 MET A O 1
ATOM 2530 N N . ALA A 1 313 ? -21.702 -0.256 38.491 1.00 95.38 313 ALA A N 1
ATOM 2531 C CA . ALA A 1 313 ? -20.722 -0.969 39.301 1.00 95.38 313 ALA A CA 1
ATOM 2532 C C . ALA A 1 313 ? -20.512 -0.311 40.674 1.00 95.38 313 ALA A C 1
ATOM 2534 O O . ALA A 1 313 ? -20.260 -1.022 41.647 1.00 95.38 313 ALA A O 1
ATOM 2535 N N . GLU A 1 314 ? -20.632 1.015 40.768 1.00 94.69 314 GLU A N 1
ATOM 2536 C CA . GLU A 1 314 ? -20.592 1.750 42.034 1.00 94.69 314 GLU A CA 1
ATOM 2537 C C . GLU A 1 314 ? -21.854 1.494 42.869 1.00 94.69 314 GLU A C 1
ATOM 2539 O O . GLU A 1 314 ? -21.740 1.150 44.045 1.00 94.69 314 GLU A O 1
ATOM 2544 N N . THR A 1 315 ? -23.041 1.571 42.254 1.00 93.00 315 THR A N 1
ATOM 2545 C CA . THR A 1 315 ? -24.337 1.355 42.929 1.00 93.00 315 THR A CA 1
ATOM 2546 C C . THR A 1 315 ? -24.418 -0.009 43.617 1.00 93.00 315 THR A C 1
ATOM 2548 O O . THR A 1 315 ? -24.882 -0.113 44.752 1.00 93.00 315 THR A O 1
ATOM 2551 N N . ASP A 1 316 ? -23.936 -1.052 42.943 1.00 91.69 316 ASP A N 1
ATOM 2552 C CA . ASP A 1 316 ? -23.965 -2.428 43.441 1.00 91.69 316 ASP A CA 1
ATOM 2553 C C . ASP A 1 316 ? -22.702 -2.811 44.250 1.00 91.69 316 ASP A C 1
ATOM 2555 O O . ASP A 1 316 ? -22.548 -3.975 44.640 1.00 91.69 316 ASP A O 1
ATOM 2559 N N . ASP A 1 317 ? -21.778 -1.868 44.478 1.00 92.56 317 ASP A N 1
ATOM 2560 C CA . ASP A 1 317 ? -20.477 -2.091 45.130 1.00 92.56 317 ASP A CA 1
ATOM 2561 C C . ASP A 1 317 ? -19.722 -3.289 44.514 1.00 92.56 317 ASP A C 1
ATOM 2563 O O . ASP A 1 317 ? -19.284 -4.222 45.193 1.00 92.56 317 ASP A O 1
ATOM 2567 N N . ARG A 1 318 ? -19.633 -3.313 43.178 1.00 94.31 318 ARG A N 1
ATOM 2568 C CA . ARG A 1 318 ? -19.079 -4.430 42.394 1.00 94.31 318 ARG A CA 1
ATOM 2569 C C . ARG A 1 318 ? -17.567 -4.381 42.257 1.00 94.31 318 ARG A C 1
ATOM 2571 O O . ARG A 1 318 ? -16.935 -5.431 42.171 1.00 94.31 318 ARG A O 1
ATOM 2578 N N . PHE A 1 319 ? -16.963 -3.192 42.294 1.00 94.50 319 PHE A N 1
ATOM 2579 C CA . PHE A 1 319 ? -15.507 -3.044 42.176 1.00 94.50 319 PHE A CA 1
ATOM 2580 C C . PHE A 1 319 ? -14.738 -3.800 43.268 1.00 94.50 319 PHE A C 1
ATOM 2582 O O . PHE A 1 319 ? -13.634 -4.277 43.017 1.00 94.50 319 PHE A O 1
ATOM 2589 N N . ARG A 1 320 ? -15.335 -4.005 44.452 1.00 93.06 320 ARG A N 1
ATOM 2590 C CA . ARG A 1 320 ? -14.736 -4.818 45.526 1.00 93.06 320 ARG A CA 1
ATOM 2591 C C . ARG A 1 320 ? -14.551 -6.295 45.161 1.00 93.06 320 ARG A C 1
ATOM 2593 O O . ARG A 1 320 ? -13.753 -6.976 45.795 1.00 93.06 320 ARG A O 1
ATOM 2600 N N . LEU A 1 321 ? -15.323 -6.798 44.195 1.00 93.44 321 LEU A N 1
ATOM 2601 C CA . LEU A 1 321 ? -15.286 -8.193 43.750 1.00 93.44 321 LEU A CA 1
ATOM 2602 C C . LEU A 1 321 ? -14.206 -8.427 42.687 1.00 93.44 321 LEU A C 1
ATOM 2604 O O . LEU A 1 321 ? -13.925 -9.578 42.352 1.00 93.44 321 LEU A O 1
ATOM 2608 N N . VAL A 1 322 ? -13.602 -7.352 42.167 1.00 94.62 322 VAL A N 1
ATOM 2609 C CA . VAL A 1 322 ? -12.594 -7.425 41.111 1.00 94.62 322 VAL A CA 1
ATOM 2610 C C . VAL A 1 322 ? -11.296 -7.989 41.669 1.00 94.62 322 VAL A C 1
ATOM 2612 O O . VAL A 1 322 ? -10.661 -7.411 42.560 1.00 94.62 322 VAL A O 1
ATOM 2615 N N . ARG A 1 323 ? -10.857 -9.119 41.117 1.00 90.81 323 ARG A N 1
ATOM 2616 C CA . ARG A 1 323 ? -9.561 -9.695 41.485 1.00 90.81 323 ARG A CA 1
ATOM 2617 C C . ARG A 1 323 ? -8.428 -8.798 41.014 1.00 90.81 323 ARG A C 1
ATOM 2619 O O . ARG A 1 323 ? -8.472 -8.220 39.935 1.00 90.81 323 ARG A O 1
ATOM 2626 N N . HIS A 1 324 ? -7.400 -8.687 41.852 1.00 88.88 324 HIS A N 1
ATOM 2627 C CA . HIS A 1 324 ? -6.244 -7.828 41.596 1.00 88.88 324 HIS A CA 1
ATOM 2628 C C . HIS A 1 324 ? -6.614 -6.361 41.307 1.00 88.88 324 HIS A C 1
ATOM 2630 O O . HIS A 1 324 ? -5.861 -5.664 40.646 1.00 88.88 324 HIS A O 1
ATOM 2636 N N . PHE A 1 325 ? -7.721 -5.841 41.856 1.00 91.62 325 PHE A N 1
ATOM 2637 C CA . PHE A 1 325 ? -8.168 -4.458 41.626 1.00 91.62 325 PHE A CA 1
ATOM 2638 C C . PHE A 1 325 ? -7.064 -3.396 41.810 1.00 91.62 325 PHE A C 1
ATOM 2640 O O . PHE A 1 325 ? -6.997 -2.411 41.078 1.00 91.62 325 PHE A O 1
ATOM 2647 N N . ASN A 1 326 ? -6.136 -3.617 42.747 1.00 91.44 326 ASN A N 1
ATOM 2648 C CA . ASN A 1 326 ? -5.014 -2.710 43.000 1.00 91.44 326 ASN A CA 1
ATOM 2649 C C . ASN A 1 326 ? -3.996 -2.607 41.847 1.00 91.44 326 ASN A C 1
ATOM 2651 O O . ASN A 1 326 ? -3.254 -1.629 41.819 1.00 91.44 326 ASN A O 1
ATOM 2655 N N . SER A 1 327 ? -3.943 -3.563 40.909 1.00 90.88 327 SER A N 1
ATOM 2656 C CA . SER A 1 327 ? -3.024 -3.512 39.760 1.00 90.88 327 SER A CA 1
ATOM 2657 C C . SER A 1 327 ? -3.514 -2.619 38.619 1.00 90.88 327 SER A C 1
ATOM 2659 O O . SER A 1 327 ? -2.740 -2.331 37.714 1.00 90.88 327 SER A O 1
ATOM 2661 N N . TYR A 1 328 ? -4.772 -2.172 38.650 1.00 87.19 328 TYR A N 1
ATOM 2662 C CA . TYR A 1 328 ? -5.386 -1.395 37.567 1.00 87.19 328 TYR A CA 1
ATOM 2663 C C . TYR A 1 328 ? -5.025 0.099 37.571 1.00 87.19 328 TYR A C 1
ATOM 2665 O O . TYR A 1 328 ? -5.341 0.804 36.618 1.00 87.19 328 TYR A O 1
ATOM 2673 N N . GLY A 1 329 ? -4.384 0.614 38.624 1.00 90.25 329 GLY A N 1
ATOM 2674 C CA . GLY A 1 329 ? -4.062 2.039 38.718 1.00 90.25 329 GLY A CA 1
ATOM 2675 C C . GLY A 1 329 ? -3.515 2.467 40.075 1.00 90.25 329 GLY A C 1
ATOM 2676 O O . GLY A 1 329 ? -3.559 1.718 41.060 1.00 90.25 329 GLY A O 1
ATOM 2677 N N . SER A 1 330 ? -3.019 3.701 40.144 1.00 90.75 330 SER A N 1
ATOM 2678 C CA . SER A 1 330 ? -2.354 4.234 41.340 1.00 90.75 330 SER A CA 1
ATOM 2679 C C . SER A 1 330 ? -3.361 4.628 42.418 1.00 90.75 330 SER A C 1
ATOM 2681 O O . SER A 1 330 ? -3.113 4.443 43.608 1.00 90.75 330 SER A O 1
ATOM 2683 N N . ASN A 1 331 ? -4.527 5.125 42.003 1.00 94.25 331 ASN A N 1
ATOM 2684 C CA . ASN A 1 331 ? -5.620 5.524 42.885 1.00 94.25 331 ASN A CA 1
ATOM 2685 C C . ASN A 1 331 ? -6.937 4.825 42.509 1.00 94.25 331 ASN A C 1
ATOM 2687 O O . ASN A 1 331 ? -7.045 4.177 41.471 1.00 94.25 331 ASN A O 1
ATOM 2691 N N . ARG A 1 332 ? -7.947 4.945 43.378 1.00 92.94 332 ARG A N 1
ATOM 2692 C CA . ARG A 1 332 ? -9.248 4.286 43.196 1.00 92.94 332 ARG A CA 1
ATOM 2693 C C . ARG A 1 332 ? -9.931 4.683 41.883 1.00 92.94 332 ARG A C 1
ATOM 2695 O O . ARG A 1 332 ? -10.372 3.798 41.165 1.00 92.94 332 ARG A O 1
ATOM 2702 N N . ALA A 1 333 ? -9.948 5.971 41.542 1.00 91.31 333 ALA A N 1
ATOM 2703 C CA . ALA A 1 333 ? -10.607 6.455 40.330 1.00 91.31 333 ALA A CA 1
ATOM 2704 C C . ALA A 1 333 ? -9.949 5.917 39.047 1.00 91.31 333 ALA A C 1
ATOM 2706 O O . ALA A 1 333 ? -10.651 5.545 38.109 1.00 91.31 333 ALA A O 1
ATOM 2707 N N . GLU A 1 334 ? -8.614 5.831 39.013 1.00 91.88 334 GLU A N 1
ATOM 2708 C CA . GLU A 1 334 ? -7.875 5.201 37.909 1.00 91.88 334 GLU A CA 1
ATOM 2709 C C . GLU A 1 334 ? -8.207 3.712 37.777 1.00 91.88 334 GLU A C 1
ATOM 2711 O O . GLU A 1 334 ? -8.407 3.229 36.665 1.00 91.88 334 GLU A O 1
ATOM 2716 N N . ARG A 1 335 ? -8.317 2.994 38.902 1.00 95.19 335 ARG A N 1
ATOM 2717 C CA . ARG A 1 335 ? -8.655 1.562 38.906 1.00 95.19 335 ARG A CA 1
ATOM 2718 C C . ARG A 1 335 ? -10.074 1.310 38.407 1.00 95.19 335 ARG A C 1
ATOM 2720 O O . ARG A 1 335 ? -10.270 0.461 37.545 1.00 95.19 335 ARG A O 1
ATOM 2727 N N . GLU A 1 336 ? -11.052 2.061 38.916 1.00 95.62 336 GLU A N 1
ATOM 2728 C CA . GLU A 1 336 ? -12.453 1.970 38.478 1.00 95.62 336 GLU A CA 1
ATOM 2729 C C . GLU A 1 336 ? -12.578 2.297 36.987 1.00 95.62 336 GLU A C 1
ATOM 2731 O O . GLU A 1 336 ? -13.238 1.568 36.248 1.00 95.62 336 GLU A O 1
ATOM 2736 N N . PHE A 1 337 ? -11.881 3.344 36.527 1.00 95.12 337 PHE A N 1
ATOM 2737 C CA . PHE A 1 337 ? -11.819 3.700 35.112 1.00 95.12 337 PHE A CA 1
ATOM 2738 C C . PHE A 1 337 ? -11.239 2.574 34.253 1.00 95.12 337 PHE A C 1
ATOM 2740 O O . PHE A 1 337 ? -11.855 2.214 33.253 1.00 95.12 337 PHE A O 1
ATOM 2747 N N . ALA A 1 338 ? -10.090 2.011 34.628 1.00 94.50 338 ALA A N 1
ATOM 2748 C CA . ALA A 1 338 ? -9.431 0.969 33.846 1.00 94.50 338 ALA A CA 1
ATOM 2749 C C . ALA A 1 338 ? -10.280 -0.312 33.760 1.00 94.50 338 ALA A C 1
ATOM 2751 O O . ALA A 1 338 ? -10.461 -0.846 32.666 1.00 94.50 338 ALA A O 1
ATOM 2752 N N . VAL A 1 339 ? -10.880 -0.748 34.875 1.00 96.25 339 VAL A N 1
ATOM 2753 C CA . VAL A 1 339 ? -11.805 -1.897 34.899 1.00 96.25 339 VAL A CA 1
ATOM 2754 C C . VAL A 1 339 ? -13.032 -1.635 34.022 1.00 96.25 339 VAL A C 1
ATOM 2756 O O . VAL A 1 339 ? -13.416 -2.478 33.208 1.00 96.25 339 VAL A O 1
ATOM 2759 N N . ALA A 1 340 ? -13.649 -0.458 34.157 1.00 96.44 340 ALA A N 1
ATOM 2760 C CA . ALA A 1 340 ? -14.818 -0.095 33.363 1.00 96.44 340 ALA A CA 1
ATOM 2761 C C . ALA A 1 340 ? -14.486 -0.005 31.865 1.00 96.44 340 ALA A C 1
ATOM 2763 O O . ALA A 1 340 ? -15.266 -0.459 31.025 1.00 96.44 340 ALA A O 1
ATOM 2764 N N . LEU A 1 341 ? -13.317 0.545 31.526 1.00 95.69 341 LEU A N 1
ATOM 2765 C CA . LEU A 1 341 ? -12.827 0.638 30.157 1.00 95.69 341 LEU A CA 1
ATOM 2766 C C . LEU A 1 341 ? -12.610 -0.750 29.545 1.00 95.69 341 LEU A C 1
ATOM 2768 O O . LEU A 1 341 ? -13.011 -0.966 28.403 1.00 95.69 341 LEU A O 1
ATOM 2772 N N . GLU A 1 342 ? -12.035 -1.697 30.284 1.00 95.06 342 GLU A N 1
ATOM 2773 C CA . GLU A 1 342 ? -11.811 -3.066 29.803 1.00 95.06 342 GLU A CA 1
ATOM 2774 C C . GLU A 1 342 ? -13.126 -3.795 29.474 1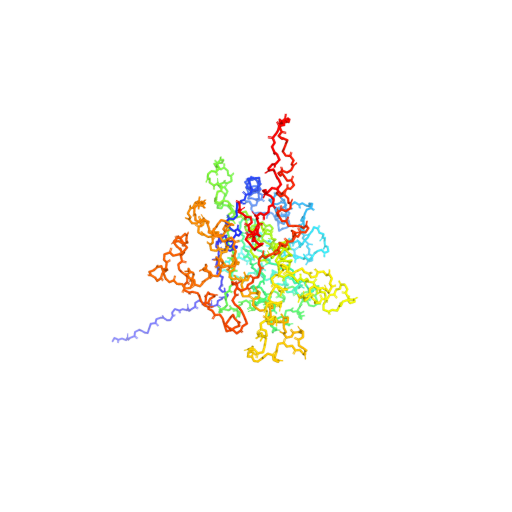.00 95.06 342 GLU A C 1
ATOM 2776 O O . GLU A 1 342 ? -13.248 -4.424 28.415 1.00 95.06 342 GLU A O 1
ATOM 2781 N N . LEU A 1 343 ? -14.157 -3.634 30.311 1.00 95.12 343 LEU A N 1
ATOM 2782 C CA . LEU A 1 343 ? -15.510 -4.130 30.023 1.00 95.12 343 LEU A CA 1
ATOM 2783 C C . LEU A 1 343 ? -16.103 -3.478 28.772 1.00 95.12 343 LEU A C 1
ATOM 2785 O O . LEU A 1 343 ? -16.594 -4.169 27.874 1.00 95.12 343 LEU A O 1
ATOM 2789 N N . CYS A 1 344 ? -16.003 -2.148 28.676 1.00 95.19 344 CYS A N 1
ATOM 2790 C CA . CYS A 1 344 ? -16.465 -1.401 27.509 1.00 95.19 344 CYS A CA 1
ATOM 2791 C C . CYS A 1 344 ? -15.794 -1.901 26.224 1.00 95.19 344 CYS A C 1
ATOM 2793 O O . CYS A 1 344 ? -16.476 -2.143 25.228 1.00 95.19 344 CYS A O 1
ATOM 2795 N N . LEU A 1 345 ? -14.469 -2.082 26.247 1.00 91.06 345 LEU A N 1
ATOM 2796 C CA . LEU A 1 345 ? -13.688 -2.579 25.114 1.00 91.06 345 LEU A CA 1
ATOM 2797 C C . LEU A 1 345 ? -14.091 -4.004 24.732 1.00 91.06 345 LEU A C 1
ATOM 2799 O O . LEU A 1 345 ? -14.243 -4.287 23.544 1.00 91.06 345 LEU A O 1
ATOM 2803 N N . THR A 1 346 ? -14.335 -4.875 25.713 1.00 92.56 346 THR A N 1
ATOM 2804 C CA . THR A 1 346 ? -14.807 -6.247 25.479 1.00 92.56 346 THR A CA 1
ATOM 2805 C C . THR A 1 346 ? -16.131 -6.254 24.709 1.00 92.56 346 THR A C 1
ATOM 2807 O O . THR A 1 346 ? -16.255 -6.921 23.676 1.00 92.56 346 THR A O 1
ATOM 2810 N N . TRP A 1 347 ? -17.118 -5.468 25.147 1.00 94.94 347 TRP A N 1
ATOM 2811 C CA . TRP A 1 347 ? -18.423 -5.406 24.478 1.00 94.94 347 TRP A CA 1
ATOM 2812 C C . TRP A 1 347 ? -18.372 -4.699 23.131 1.00 94.94 347 TRP A C 1
ATOM 2814 O O . TRP A 1 347 ? -18.978 -5.176 22.171 1.00 94.94 347 TRP A O 1
ATOM 2824 N N . VAL A 1 348 ? -17.623 -3.599 23.028 1.00 91.69 348 VAL A N 1
ATOM 2825 C CA . VAL A 1 348 ? -17.391 -2.909 21.755 1.00 91.69 348 VAL A CA 1
ATOM 2826 C C . VAL A 1 348 ? -16.768 -3.869 20.749 1.00 91.69 348 VAL A C 1
ATOM 2828 O O . VAL A 1 348 ? -17.276 -3.982 19.637 1.00 91.69 348 VAL A O 1
ATOM 2831 N N . ASN A 1 349 ? -15.734 -4.618 21.136 1.00 89.12 349 ASN A N 1
ATOM 2832 C CA . ASN A 1 349 ? -15.077 -5.580 20.255 1.00 89.12 349 ASN A CA 1
ATOM 2833 C C . ASN A 1 349 ? -16.059 -6.648 19.743 1.00 89.12 349 ASN A C 1
ATOM 2835 O O . ASN A 1 349 ? -16.112 -6.923 18.544 1.00 89.12 349 ASN A O 1
ATOM 2839 N N . ARG A 1 350 ? -16.922 -7.180 20.619 1.00 92.56 350 ARG A N 1
ATOM 2840 C CA . ARG A 1 350 ? -17.998 -8.102 20.218 1.00 92.56 350 ARG A CA 1
ATOM 2841 C C . ARG A 1 350 ? -18.971 -7.473 19.222 1.00 92.56 350 ARG A C 1
ATOM 2843 O O . ARG A 1 350 ? -19.314 -8.111 18.231 1.00 92.56 350 ARG A O 1
ATOM 2850 N N . VAL A 1 351 ? -19.399 -6.227 19.436 1.00 90.62 351 VAL A N 1
ATOM 2851 C CA . VAL A 1 351 ? -20.293 -5.513 18.504 1.00 90.62 351 VAL A CA 1
ATOM 2852 C C . VAL A 1 351 ? -19.618 -5.266 17.150 1.00 90.62 351 VAL A C 1
ATOM 2854 O O . VAL A 1 351 ? -20.243 -5.466 16.108 1.00 90.62 351 VAL A O 1
ATOM 2857 N N . LEU A 1 352 ? -18.341 -4.875 17.142 1.00 85.62 352 LEU A N 1
ATOM 2858 C CA . LEU A 1 352 ? -17.559 -4.692 15.915 1.00 85.62 352 LEU A CA 1
ATOM 2859 C C . LEU A 1 352 ? -17.439 -6.002 15.136 1.00 85.62 352 LEU A C 1
ATOM 2861 O O . LEU A 1 352 ? -17.670 -6.029 13.925 1.00 85.62 352 LEU A O 1
ATOM 2865 N N . PHE A 1 353 ? -17.155 -7.095 15.843 1.00 87.88 353 PHE A N 1
ATOM 2866 C CA . PHE A 1 353 ? -17.111 -8.428 15.262 1.00 87.88 353 PHE A CA 1
ATOM 2867 C C . PHE A 1 353 ? -18.462 -8.832 14.662 1.00 87.88 353 PHE A C 1
ATOM 2869 O O . PHE A 1 353 ? -18.522 -9.274 13.515 1.00 87.88 353 PHE A O 1
ATOM 2876 N N . LEU A 1 354 ? -19.561 -8.622 15.394 1.00 89.62 354 LEU A N 1
ATOM 2877 C CA . LEU A 1 354 ? -20.908 -8.878 14.886 1.00 89.62 354 LEU A CA 1
ATOM 2878 C C . LEU A 1 354 ? -21.194 -8.081 13.614 1.00 89.62 354 LEU A C 1
ATOM 2880 O O . LEU A 1 354 ? -21.836 -8.598 12.700 1.00 89.62 354 LEU A O 1
ATOM 2884 N N . LYS A 1 355 ? -20.708 -6.838 13.517 1.00 85.44 355 LYS A N 1
ATOM 2885 C CA . LYS A 1 355 ? -20.918 -6.052 12.304 1.00 85.44 355 LYS A CA 1
ATOM 2886 C C . LYS A 1 355 ? -20.128 -6.584 11.120 1.00 85.44 355 LYS A C 1
ATOM 2888 O O . LYS A 1 355 ? -20.654 -6.621 10.001 1.00 85.44 355 LYS A O 1
ATOM 2893 N N . LEU A 1 356 ? -18.883 -6.985 11.354 1.00 83.88 356 LEU A N 1
ATOM 2894 C CA . LEU A 1 356 ? -18.075 -7.637 10.332 1.00 83.88 356 LEU A CA 1
ATOM 2895 C C . LEU A 1 356 ? -18.776 -8.909 9.839 1.00 83.88 356 LEU A C 1
ATOM 2897 O O . LEU A 1 356 ? -18.924 -9.089 8.631 1.00 83.88 356 LEU A O 1
ATOM 2901 N N . LEU A 1 357 ? -19.288 -9.723 10.766 1.00 87.19 357 LEU A N 1
ATOM 2902 C CA . LEU A 1 357 ? -20.039 -10.939 10.464 1.00 87.19 357 LEU A CA 1
ATOM 2903 C C . LEU A 1 357 ? -21.300 -10.654 9.636 1.00 87.19 357 LEU A C 1
ATOM 2905 O O . LEU A 1 357 ? -21.498 -11.285 8.602 1.00 87.19 357 LEU A O 1
ATOM 2909 N N . GLU A 1 358 ? -22.126 -9.684 10.040 1.00 85.56 358 GLU A N 1
ATOM 2910 C CA . GLU A 1 358 ? -23.313 -9.273 9.273 1.00 85.56 358 GLU A CA 1
ATOM 2911 C C . GLU A 1 358 ? -22.930 -8.864 7.843 1.00 85.56 358 GLU A C 1
ATOM 2913 O O . GLU A 1 358 ? -23.551 -9.296 6.873 1.00 85.56 358 GLU A O 1
ATOM 2918 N N . SER A 1 359 ? -21.870 -8.066 7.699 1.00 78.38 359 SER A N 1
ATOM 2919 C CA . SER A 1 359 ? -21.402 -7.585 6.393 1.00 78.38 359 SER A CA 1
ATOM 2920 C C . SER A 1 359 ? -20.909 -8.730 5.501 1.00 78.38 359 SER A C 1
ATOM 2922 O O . SER A 1 359 ? -21.185 -8.742 4.300 1.00 78.38 359 SER A O 1
ATOM 2924 N N . GLN A 1 360 ? -20.220 -9.717 6.079 1.00 80.38 360 GLN A N 1
ATOM 2925 C CA . GLN A 1 360 ? -19.777 -10.918 5.369 1.00 80.38 360 GLN A CA 1
ATOM 2926 C C . GLN A 1 360 ? -20.957 -11.798 4.944 1.00 80.38 360 GLN A C 1
ATOM 2928 O O . GLN A 1 360 ? -21.015 -12.206 3.785 1.00 80.38 360 GLN A O 1
ATOM 2933 N N . LEU A 1 361 ? -21.928 -12.034 5.834 1.00 84.38 361 LEU A N 1
ATOM 2934 C CA . LEU A 1 361 ? -23.137 -12.797 5.510 1.00 84.38 361 LEU A CA 1
ATOM 2935 C C . LEU A 1 361 ? -23.897 -12.171 4.340 1.00 84.38 361 LEU A C 1
ATOM 2937 O O . LEU A 1 361 ? -24.261 -12.884 3.408 1.00 84.38 361 LEU A O 1
ATOM 2941 N N . LEU A 1 362 ? -24.073 -10.848 4.345 1.00 77.50 362 LEU A N 1
ATOM 2942 C CA . LEU A 1 362 ? -24.698 -10.136 3.230 1.00 77.50 362 LEU A CA 1
ATOM 2943 C C . LEU A 1 362 ? -23.906 -10.299 1.932 1.00 77.50 362 LEU A C 1
ATOM 2945 O O . LEU A 1 362 ? -24.494 -10.587 0.893 1.00 77.50 362 LEU A O 1
ATOM 2949 N N . SER A 1 363 ? -22.582 -10.140 1.991 1.00 74.38 363 SER A N 1
ATOM 2950 C CA . SER A 1 363 ? -21.705 -10.251 0.821 1.00 74.38 363 SER A CA 1
ATOM 2951 C C . SER A 1 363 ? -21.799 -11.629 0.157 1.00 74.38 363 SER A C 1
ATOM 2953 O O . SER A 1 363 ? -21.977 -11.720 -1.058 1.00 74.38 363 SER A O 1
ATOM 2955 N N . TYR A 1 364 ? -21.771 -12.708 0.947 1.00 79.75 364 TYR A N 1
ATOM 2956 C CA . TYR A 1 364 ? -21.850 -14.076 0.423 1.00 79.75 364 TYR A CA 1
ATOM 2957 C C . TYR A 1 364 ? -23.218 -14.443 -0.162 1.00 79.75 364 TYR A C 1
ATOM 2959 O O . TYR A 1 364 ? -23.297 -15.341 -0.994 1.00 79.75 364 TYR A O 1
ATOM 2967 N N . HIS A 1 365 ? -24.278 -13.736 0.230 1.00 83.75 365 HIS A N 1
ATOM 2968 C CA . HIS A 1 365 ? -25.651 -14.016 -0.197 1.00 83.75 365 HIS A CA 1
ATOM 2969 C C . HIS A 1 365 ? -26.224 -12.904 -1.087 1.00 83.75 365 HIS A C 1
ATOM 2971 O O . HIS A 1 365 ? -27.420 -12.618 -1.045 1.00 83.75 365 HIS A O 1
ATOM 2977 N N . GLY A 1 366 ? -25.374 -12.235 -1.873 1.00 78.31 366 GLY A N 1
ATOM 2978 C CA . GLY A 1 366 ? -25.817 -11.265 -2.882 1.00 78.31 366 GLY A CA 1
ATOM 2979 C C . GLY A 1 366 ? -26.553 -10.045 -2.314 1.00 78.31 366 GLY A C 1
ATOM 2980 O O . GLY A 1 366 ? -27.369 -9.442 -3.006 1.00 78.31 366 GLY A O 1
ATOM 2981 N N . GLY A 1 367 ? -26.294 -9.684 -1.056 1.00 76.88 367 GLY A N 1
ATOM 2982 C CA . GLY A 1 367 ? -26.916 -8.543 -0.389 1.00 76.88 367 GLY A CA 1
ATOM 2983 C C . GLY A 1 367 ? -28.320 -8.804 0.164 1.00 76.88 367 GLY A C 1
ATOM 2984 O O . GLY A 1 367 ? -29.054 -7.838 0.390 1.00 76.88 367 GLY A O 1
ATOM 2985 N N . ASP A 1 368 ? -28.710 -10.064 0.398 1.00 82.44 368 ASP A N 1
ATOM 2986 C CA . ASP A 1 368 ? -30.018 -10.400 0.976 1.00 82.44 368 ASP A CA 1
ATOM 2987 C C . ASP A 1 368 ? -30.225 -9.747 2.353 1.00 82.44 368 ASP A C 1
ATOM 2989 O O . ASP A 1 368 ? -29.719 -10.195 3.383 1.00 82.44 368 ASP A O 1
ATOM 2993 N N . ARG A 1 369 ? -31.038 -8.687 2.378 1.00 81.94 369 ARG A N 1
ATOM 2994 C CA . ARG A 1 369 ? -31.297 -7.877 3.575 1.00 81.94 369 ARG A CA 1
ATOM 2995 C C . ARG A 1 369 ? -31.945 -8.656 4.720 1.00 81.94 369 ARG A C 1
ATOM 2997 O O . ARG A 1 369 ? -31.896 -8.164 5.845 1.00 81.94 369 ARG A O 1
ATOM 3004 N N . ARG A 1 370 ? -32.523 -9.835 4.468 1.00 83.75 370 ARG A N 1
ATOM 3005 C CA . ARG A 1 370 ? -33.109 -10.697 5.510 1.00 83.75 370 ARG A CA 1
ATOM 3006 C C . ARG A 1 370 ? -32.060 -11.286 6.453 1.00 83.75 370 ARG A C 1
ATOM 3008 O O . ARG A 1 370 ? -32.413 -11.686 7.553 1.00 83.75 370 ARG A O 1
ATOM 3015 N N . LEU A 1 371 ? -30.789 -11.304 6.044 1.00 83.56 371 LEU A N 1
ATOM 3016 C CA . LEU A 1 371 ? -29.662 -11.765 6.864 1.00 83.56 371 LEU A CA 1
ATOM 3017 C C . LEU A 1 371 ? -29.102 -10.678 7.793 1.00 83.56 371 LEU A C 1
ATOM 3019 O O . LEU A 1 371 ? -28.095 -10.893 8.466 1.00 83.56 371 LEU A O 1
ATOM 3023 N N . ARG A 1 372 ? -29.718 -9.490 7.807 1.00 85.38 372 ARG A N 1
ATOM 3024 C CA . ARG A 1 372 ? -29.372 -8.438 8.760 1.00 85.38 372 ARG A CA 1
ATOM 3025 C C . ARG A 1 372 ? -29.953 -8.767 10.121 1.00 85.38 372 ARG A C 1
ATOM 3027 O O . ARG A 1 372 ? -31.163 -8.922 10.252 1.00 85.38 372 ARG A O 1
ATOM 3034 N N . PHE A 1 373 ? -29.099 -8.763 11.132 1.00 88.69 373 PHE A N 1
ATOM 3035 C CA . PHE A 1 373 ? -29.488 -9.066 12.505 1.00 88.69 373 PHE A CA 1
ATOM 3036 C C . PHE A 1 373 ? -29.113 -7.965 13.502 1.00 88.69 373 PHE A C 1
ATOM 3038 O O . PHE A 1 373 ? -29.684 -7.908 14.588 1.00 88.69 373 PHE A O 1
ATOM 3045 N N . LEU A 1 374 ? -28.215 -7.041 13.141 1.00 87.69 374 LEU A N 1
ATOM 3046 C CA . LEU A 1 374 ? -27.887 -5.856 13.938 1.00 87.69 374 LEU A CA 1
ATOM 3047 C C . LEU A 1 374 ? -28.823 -4.695 13.586 1.00 87.69 374 LEU A C 1
ATOM 3049 O O . LEU A 1 374 ? -28.404 -3.635 13.108 1.00 87.69 374 LEU A O 1
ATOM 3053 N N . THR A 1 375 ? -30.121 -4.905 13.786 1.00 84.19 375 THR A N 1
ATOM 3054 C CA . THR A 1 375 ? -31.156 -3.893 13.550 1.00 84.19 375 THR A CA 1
ATOM 3055 C C . THR A 1 375 ? -31.759 -3.426 14.868 1.00 84.19 375 THR A C 1
ATOM 3057 O O . THR A 1 375 ? -31.776 -4.156 15.853 1.00 84.19 375 THR A O 1
ATOM 3060 N N . ALA A 1 376 ? -32.297 -2.204 14.884 1.00 80.62 376 ALA A N 1
ATOM 3061 C CA . ALA A 1 376 ? -33.000 -1.677 16.056 1.00 80.62 376 ALA A CA 1
ATOM 3062 C C . ALA A 1 376 ? -34.297 -2.445 16.381 1.00 80.62 376 ALA A C 1
ATOM 3064 O O . ALA A 1 376 ? -34.850 -2.267 17.458 1.00 80.62 376 ALA A O 1
ATOM 3065 N N . GLU A 1 377 ? -34.792 -3.257 15.443 1.00 84.50 377 GLU A N 1
ATOM 3066 C CA . GLU A 1 377 ? -35.955 -4.126 15.635 1.00 84.50 377 GLU A CA 1
ATOM 3067 C C . GLU A 1 377 ? -35.568 -5.420 16.357 1.00 84.50 377 GLU A C 1
ATOM 3069 O O . GLU A 1 377 ? -36.277 -5.848 17.260 1.00 84.50 377 GLU A O 1
ATOM 3074 N N . LEU A 1 378 ? -34.436 -6.030 15.983 1.00 85.44 378 LEU A N 1
ATOM 3075 C CA . LEU A 1 378 ? -33.979 -7.301 16.555 1.00 85.44 378 LEU A CA 1
ATOM 3076 C C . LEU A 1 378 ? -33.165 -7.128 17.837 1.00 85.44 378 LEU A C 1
ATOM 3078 O O . LEU A 1 378 ? -33.175 -8.006 18.695 1.00 85.44 378 LEU A O 1
ATOM 3082 N N . VAL A 1 379 ? -32.460 -6.006 17.972 1.00 89.62 379 VAL A N 1
ATOM 3083 C CA . VAL A 1 379 ? -31.640 -5.691 19.144 1.00 89.62 379 VAL A CA 1
ATOM 3084 C C . VAL A 1 379 ? -32.042 -4.302 19.678 1.00 89.62 379 VAL A C 1
ATOM 3086 O O . VAL A 1 379 ? -31.332 -3.305 19.493 1.00 89.62 379 VAL A O 1
ATOM 3089 N N . PRO A 1 380 ? -33.241 -4.195 20.281 1.00 86.44 380 PRO A N 1
ATOM 3090 C CA . PRO A 1 380 ? -33.786 -2.926 20.753 1.00 86.44 380 PRO A CA 1
ATOM 3091 C C . PRO A 1 380 ? -33.130 -2.418 22.038 1.00 86.44 380 PRO A C 1
ATOM 3093 O O . PRO A 1 380 ? -33.238 -1.233 22.315 1.00 86.44 380 PRO A O 1
ATOM 3096 N N . ASP A 1 381 ? -32.441 -3.267 22.797 1.00 87.88 381 ASP A N 1
ATOM 3097 C CA . ASP A 1 381 ? -31.910 -2.954 24.125 1.00 87.88 381 ASP A CA 1
ATOM 3098 C C . ASP A 1 381 ? -30.666 -3.806 24.456 1.00 87.88 381 ASP A C 1
ATOM 3100 O O . ASP A 1 381 ? -30.153 -4.571 23.626 1.00 87.88 381 ASP A O 1
ATOM 3104 N N . TYR A 1 382 ? -30.136 -3.635 25.670 1.00 92.12 382 TYR A N 1
ATOM 3105 C CA . TYR A 1 382 ? -28.967 -4.378 26.137 1.00 92.12 382 TYR A CA 1
ATOM 3106 C C . TYR A 1 382 ? -29.275 -5.841 26.500 1.00 92.12 382 TYR A C 1
ATOM 3108 O O . TYR A 1 382 ? -28.371 -6.677 26.422 1.00 92.12 382 TYR A O 1
ATOM 3116 N N . ASP A 1 383 ? -30.526 -6.185 26.821 1.00 91.88 383 ASP A N 1
ATOM 3117 C CA . ASP A 1 383 ? -30.965 -7.566 27.068 1.00 91.88 383 ASP A CA 1
ATOM 3118 C C . ASP A 1 383 ? -30.923 -8.410 25.786 1.00 91.88 383 ASP A C 1
ATOM 3120 O O . ASP A 1 383 ? -30.435 -9.552 25.770 1.00 91.88 383 ASP A O 1
ATOM 3124 N N . ALA A 1 384 ? -31.384 -7.830 24.678 1.00 90.19 384 ALA A N 1
ATOM 3125 C CA . ALA A 1 384 ? -31.293 -8.436 23.360 1.00 90.19 384 ALA A CA 1
ATOM 3126 C C . ALA A 1 384 ? -29.830 -8.582 22.917 1.00 90.19 384 ALA A C 1
ATOM 3128 O O . ALA A 1 384 ? -29.446 -9.636 22.402 1.00 90.19 384 ALA A O 1
ATOM 3129 N N . LEU A 1 385 ? -28.987 -7.574 23.179 1.00 92.62 385 LEU A N 1
ATOM 3130 C CA . LEU A 1 385 ? -27.556 -7.638 22.866 1.00 92.62 385 LEU A CA 1
ATOM 3131 C C . LEU A 1 385 ? -26.847 -8.735 23.673 1.00 92.62 385 LEU A C 1
ATOM 3133 O O . LEU A 1 385 ? -26.073 -9.517 23.120 1.00 92.62 385 LEU A O 1
ATOM 3137 N N . HIS A 1 386 ? -27.158 -8.842 24.963 1.00 93.94 386 HIS A N 1
ATOM 3138 C CA . HIS A 1 386 ? -26.658 -9.908 25.825 1.00 93.94 386 HIS A CA 1
ATOM 3139 C C . HIS A 1 386 ? -27.080 -11.297 25.327 1.00 93.94 386 HIS A C 1
ATOM 3141 O O . HIS A 1 386 ? -26.269 -12.224 25.275 1.00 93.94 386 HIS A O 1
ATOM 3147 N N . SER A 1 387 ? -28.343 -11.443 24.919 1.00 93.12 387 SER A N 1
ATOM 3148 C CA . SER A 1 387 ? -28.847 -12.693 24.345 1.00 93.12 387 SER A CA 1
ATOM 3149 C C . SER A 1 387 ? -28.118 -13.048 23.046 1.00 93.12 387 SER A C 1
ATOM 3151 O O . SER A 1 387 ? -27.748 -14.206 22.852 1.00 93.12 387 SER A O 1
ATOM 3153 N N . LEU A 1 388 ? -27.827 -12.064 22.194 1.00 92.12 388 LEU A N 1
ATOM 3154 C CA . LEU A 1 388 ? -27.045 -12.270 20.977 1.00 92.12 388 LEU A CA 1
ATOM 3155 C C . LEU A 1 388 ? -25.612 -12.745 21.281 1.00 92.12 388 LEU A C 1
ATOM 3157 O O . LEU A 1 388 ? -25.125 -13.668 20.627 1.00 92.12 388 LEU A O 1
ATOM 3161 N N . PHE A 1 389 ? -24.954 -12.188 22.301 1.00 92.75 389 PHE A N 1
ATOM 3162 C CA . PHE A 1 389 ? -23.617 -12.635 22.707 1.00 92.75 389 PHE A CA 1
ATOM 3163 C C . PHE A 1 389 ? -23.623 -14.081 23.216 1.00 92.75 389 PHE A C 1
ATOM 3165 O O . PHE A 1 389 ? -22.942 -14.940 22.658 1.00 92.75 389 PHE A O 1
ATOM 3172 N N . PHE A 1 390 ? -24.423 -14.371 24.242 1.00 92.75 390 PHE A N 1
ATOM 3173 C CA . PHE A 1 390 ? -24.235 -15.592 25.034 1.00 92.75 390 PHE A CA 1
ATOM 3174 C C . PHE A 1 390 ? -25.238 -16.707 24.744 1.00 92.75 390 PHE A C 1
ATOM 3176 O O . PHE A 1 390 ? -24.979 -17.864 25.068 1.00 92.75 390 PHE A O 1
ATOM 3183 N N . LYS A 1 391 ? -26.386 -16.391 24.137 1.00 91.50 391 LYS A N 1
ATOM 3184 C CA . LYS A 1 391 ? -27.411 -17.390 23.783 1.00 91.50 391 LYS A CA 1
ATOM 3185 C C . LYS A 1 391 ? -27.418 -17.734 22.294 1.00 91.50 391 LYS A C 1
ATOM 3187 O O . LYS A 1 391 ? -27.995 -18.753 21.927 1.00 91.50 391 LYS A O 1
ATOM 3192 N N . VAL A 1 392 ? -26.789 -16.912 21.448 1.00 91.88 392 VAL A N 1
ATOM 3193 C CA . VAL A 1 392 ? -26.690 -17.151 19.999 1.00 91.88 392 VAL A CA 1
ATOM 3194 C C . VAL A 1 392 ? -25.261 -17.478 19.588 1.00 91.88 392 VAL A C 1
ATOM 3196 O O . VAL A 1 392 ? -25.030 -18.555 19.039 1.00 91.88 392 VAL A O 1
ATOM 3199 N N . LEU A 1 393 ? -24.304 -16.577 19.832 1.00 90.81 393 LEU A N 1
ATOM 3200 C CA . LEU A 1 393 ? -22.941 -16.769 19.334 1.00 90.81 393 LEU A CA 1
ATOM 3201 C C . LEU A 1 393 ? -22.099 -17.731 20.162 1.00 90.81 393 LEU A C 1
ATOM 3203 O O . LEU A 1 393 ? -21.344 -18.502 19.582 1.00 90.81 393 LEU A O 1
ATOM 3207 N N . ALA A 1 394 ? -22.285 -17.762 21.479 1.00 87.56 394 ALA A N 1
ATOM 3208 C CA . ALA A 1 394 ? -21.615 -18.735 22.339 1.00 87.56 394 ALA A CA 1
ATOM 3209 C C . ALA A 1 394 ? -22.239 -20.146 22.288 1.00 87.56 394 ALA A C 1
ATOM 3211 O O . ALA A 1 394 ? -21.780 -21.041 22.995 1.00 87.56 394 ALA A O 1
ATOM 3212 N N . LYS A 1 395 ? -23.305 -20.358 21.494 1.00 88.81 395 LYS A N 1
ATOM 3213 C CA . LYS A 1 395 ? -24.091 -21.601 21.496 1.00 88.81 395 LYS A CA 1
ATOM 3214 C C . LYS A 1 395 ? -24.291 -22.210 20.101 1.00 88.81 395 LYS A C 1
ATOM 3216 O O . LYS A 1 395 ? -24.779 -21.514 19.199 1.00 88.81 395 LYS A O 1
ATOM 3221 N N . PRO A 1 396 ? -23.995 -23.514 19.920 1.00 88.88 396 PRO A N 1
ATOM 3222 C CA . PRO A 1 396 ? -24.331 -24.243 18.700 1.00 88.88 396 PRO A CA 1
ATOM 3223 C C . PRO A 1 396 ? -25.834 -24.176 18.394 1.00 88.88 396 PRO A C 1
ATOM 3225 O O . PRO A 1 396 ? -26.630 -24.154 19.334 1.00 88.88 396 PRO A O 1
ATOM 3228 N N . PRO A 1 397 ? -26.268 -24.206 17.116 1.00 88.75 397 PRO A N 1
ATOM 3229 C CA . PRO A 1 397 ? -27.682 -24.061 16.761 1.00 88.75 397 PRO A CA 1
ATOM 3230 C C . PRO A 1 397 ? -28.609 -25.073 17.446 1.00 88.75 397 PRO A C 1
ATOM 3232 O O . PRO A 1 397 ? -29.724 -24.717 17.809 1.00 88.75 397 PRO A O 1
ATOM 3235 N N . ALA A 1 398 ? -28.130 -26.300 17.677 1.00 90.19 398 ALA A N 1
ATOM 3236 C CA . ALA A 1 398 ? -28.879 -27.357 18.357 1.00 90.19 398 ALA A CA 1
ATOM 3237 C C . ALA A 1 398 ? -29.131 -27.085 19.856 1.00 90.19 398 ALA A C 1
ATOM 3239 O O . ALA A 1 398 ? -30.066 -27.639 20.423 1.00 90.19 398 ALA A O 1
ATOM 3240 N N . GLU A 1 399 ? -28.327 -26.230 20.496 1.00 90.62 399 GLU A N 1
ATOM 3241 C CA . GLU A 1 399 ? -28.461 -25.864 21.916 1.00 90.62 399 GLU A CA 1
ATOM 3242 C C . GLU A 1 399 ? -29.241 -24.555 22.128 1.00 90.62 399 GLU A C 1
ATOM 3244 O O . GLU A 1 399 ? -29.457 -24.127 23.266 1.00 90.62 399 GLU A O 1
ATOM 3249 N N . ARG A 1 400 ? -29.640 -23.870 21.048 1.00 91.75 400 ARG A N 1
ATOM 3250 C CA . ARG A 1 400 ? -30.303 -22.564 21.139 1.00 91.75 400 ARG A CA 1
ATOM 3251 C C . ARG A 1 400 ? -31.743 -22.721 21.612 1.00 91.75 400 ARG A C 1
ATOM 3253 O O . ARG A 1 400 ? -32.513 -23.522 21.092 1.00 91.75 400 ARG A O 1
ATOM 3260 N N . GLN A 1 401 ? -32.127 -21.893 22.576 1.00 89.06 401 GLN A N 1
ATOM 3261 C CA . GLN A 1 401 ? -33.502 -21.854 23.069 1.00 89.06 401 GLN A CA 1
ATOM 3262 C C . GLN A 1 401 ? -34.439 -21.156 22.064 1.00 89.06 401 GLN A C 1
ATOM 3264 O O . GLN A 1 401 ? -34.000 -20.249 21.351 1.00 89.06 401 GLN A O 1
ATOM 3269 N N . PRO A 1 402 ? -35.750 -21.470 22.055 1.00 87.62 402 PRO A N 1
ATOM 3270 C CA . PRO A 1 402 ? -36.714 -20.854 21.134 1.00 87.62 402 PRO A CA 1
ATOM 3271 C C . PRO A 1 402 ? -36.767 -19.320 21.189 1.00 87.62 402 PRO A C 1
ATOM 3273 O O . PRO A 1 402 ? -37.073 -18.674 20.191 1.00 87.62 402 PRO A O 1
ATOM 3276 N N . ILE A 1 403 ? -36.417 -18.721 22.332 1.00 84.00 403 ILE A N 1
ATOM 3277 C CA . ILE A 1 403 ? -36.413 -17.264 22.528 1.00 84.00 403 ILE A CA 1
ATOM 3278 C C . ILE A 1 403 ? -35.454 -16.515 21.587 1.00 84.00 403 ILE A C 1
ATOM 3280 O O . ILE A 1 403 ? -35.644 -15.329 21.344 1.00 84.00 403 ILE A O 1
ATOM 3284 N N . VAL A 1 404 ? -34.450 -17.194 21.018 1.00 87.19 404 VAL A N 1
ATOM 3285 C CA . VAL A 1 404 ? -33.513 -16.599 20.049 1.00 87.19 404 VAL A CA 1
ATOM 3286 C C . VAL A 1 404 ? -33.790 -17.010 18.599 1.00 87.19 404 VAL A C 1
ATOM 3288 O O . VAL A 1 404 ? -32.933 -16.831 17.735 1.00 87.19 404 VAL A O 1
ATOM 3291 N N . ALA A 1 405 ? -34.986 -17.532 18.295 1.00 86.81 405 ALA A N 1
ATOM 3292 C CA . ALA A 1 405 ? -35.352 -17.988 16.949 1.00 86.81 405 ALA A CA 1
ATOM 3293 C C . ALA A 1 405 ? -35.210 -16.899 15.868 1.00 86.81 405 ALA A C 1
ATOM 3295 O O . ALA A 1 405 ? -34.869 -17.205 14.727 1.00 86.81 405 ALA A O 1
ATOM 3296 N N . ALA A 1 406 ? -35.381 -15.622 16.228 1.00 85.06 406 ALA A N 1
ATOM 3297 C CA . ALA A 1 406 ? -35.173 -14.497 15.313 1.00 85.06 406 ALA A CA 1
ATOM 3298 C C . ALA A 1 406 ? -33.724 -14.403 14.775 1.00 85.06 406 ALA A C 1
ATOM 3300 O O . ALA A 1 406 ? -33.493 -13.852 13.700 1.00 85.06 406 ALA A O 1
ATOM 3301 N N . PHE A 1 407 ? -32.757 -15.005 15.476 1.00 89.06 407 PHE A N 1
ATOM 3302 C CA . PHE A 1 407 ? -31.343 -15.068 15.099 1.00 89.06 407 PHE A CA 1
ATOM 3303 C C . PHE A 1 407 ? -30.936 -16.421 14.489 1.00 89.06 407 PHE A C 1
ATOM 3305 O O . PHE A 1 407 ? -29.748 -16.738 14.431 1.00 89.06 407 PHE A O 1
ATOM 3312 N N . ALA A 1 408 ? -31.886 -17.242 14.027 1.00 86.62 408 ALA A N 1
ATOM 3313 C CA . ALA A 1 408 ? -31.600 -18.588 13.513 1.00 86.62 408 ALA A CA 1
ATOM 3314 C C . ALA A 1 408 ? -30.585 -18.613 12.353 1.00 86.62 408 ALA A C 1
ATOM 3316 O O . ALA A 1 408 ? -29.808 -19.555 12.237 1.00 86.62 408 ALA A O 1
ATOM 3317 N N . HIS A 1 409 ? -30.556 -17.562 11.530 1.00 85.94 409 HIS A N 1
ATOM 3318 C CA . HIS A 1 409 ? -29.640 -17.418 10.395 1.00 85.94 409 HIS A CA 1
ATOM 3319 C C . HIS A 1 409 ? -28.214 -16.992 10.794 1.00 85.94 409 HIS A C 1
ATOM 3321 O O . HIS A 1 409 ? -27.323 -16.971 9.947 1.00 85.94 409 HIS A O 1
ATOM 3327 N N . VAL A 1 410 ? -27.980 -16.645 12.065 1.00 88.62 410 VAL A N 1
ATOM 3328 C CA . VAL A 1 410 ? -26.653 -16.268 12.562 1.00 88.62 410 VAL A CA 1
ATOM 3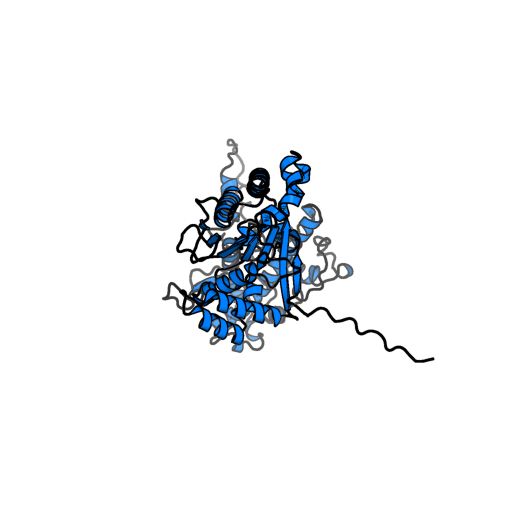329 C C . VAL A 1 410 ? -25.831 -17.541 12.809 1.00 88.62 410 VAL A C 1
ATOM 3331 O O . VAL A 1 410 ? -26.245 -18.389 13.614 1.00 88.62 410 VAL A O 1
ATOM 3334 N N . PRO A 1 411 ? -24.666 -17.708 12.156 1.00 85.94 411 PRO A N 1
ATOM 3335 C CA . PRO A 1 411 ? -23.854 -18.909 12.304 1.00 85.94 411 PRO A CA 1
ATOM 3336 C C . PRO A 1 411 ? -23.289 -19.019 13.722 1.00 85.94 411 PRO A C 1
ATOM 3338 O O . PRO A 1 411 ? -23.064 -18.020 14.404 1.00 85.94 411 PRO A O 1
ATOM 3341 N N . TYR A 1 412 ? -23.056 -20.249 14.171 1.00 84.06 412 TYR A N 1
ATOM 3342 C CA . TYR A 1 412 ? -22.240 -20.477 15.357 1.00 84.06 412 TYR A CA 1
ATOM 3343 C C . TYR A 1 412 ? -20.770 -20.309 14.990 1.00 84.06 412 TYR A C 1
ATOM 3345 O O . TYR A 1 412 ? -20.309 -20.827 13.972 1.00 84.06 412 TYR A O 1
ATOM 3353 N N . LEU A 1 413 ? -20.045 -19.575 15.823 1.00 70.62 413 LEU A N 1
ATOM 3354 C CA . LEU A 1 413 ? -18.624 -19.341 15.661 1.00 70.62 413 LEU A CA 1
ATOM 3355 C C . LEU A 1 413 ? -17.976 -19.848 16.935 1.00 70.62 413 LEU A C 1
ATOM 3357 O O . LEU A 1 413 ? -18.268 -19.339 18.013 1.00 70.62 413 LEU A O 1
ATOM 3361 N N . ASN A 1 414 ? -17.132 -20.869 16.807 1.00 68.56 414 ASN A N 1
ATOM 3362 C CA . ASN A 1 414 ? -16.372 -21.422 17.922 1.00 68.56 414 ASN A CA 1
ATOM 3363 C C . ASN A 1 414 ? -15.287 -20.419 18.354 1.00 68.56 414 ASN A C 1
ATOM 3365 O O . ASN A 1 414 ? -14.109 -20.574 18.039 1.00 68.56 414 ASN A O 1
ATOM 3369 N N . SER A 1 415 ? -15.717 -19.314 18.959 1.00 77.31 415 SER A N 1
ATOM 3370 C CA . SER A 1 415 ? -14.891 -18.167 19.298 1.00 77.31 415 SER A CA 1
ATOM 3371 C C . SER A 1 415 ? -15.017 -17.876 20.783 1.00 77.31 415 SER A C 1
ATOM 3373 O O . SER A 1 415 ? -16.092 -17.516 21.265 1.00 77.31 415 SER A O 1
ATOM 3375 N N . SER A 1 416 ? -13.880 -17.939 21.475 1.00 83.75 416 SER A N 1
ATOM 3376 C CA . SER A 1 416 ? -13.749 -17.526 22.875 1.00 83.75 416 SER A CA 1
ATOM 3377 C C . SER A 1 416 ? -14.136 -16.062 23.101 1.00 83.75 416 SER A C 1
ATOM 3379 O O . SER A 1 416 ? -14.435 -15.670 24.223 1.00 83.75 416 SER A O 1
ATOM 3381 N N . LEU A 1 417 ? -14.215 -15.250 22.036 1.00 88.06 417 LEU A N 1
ATOM 3382 C CA . LEU A 1 417 ? -14.680 -13.868 22.108 1.00 88.06 417 LEU A CA 1
ATOM 3383 C C . LEU A 1 417 ? -16.075 -13.754 22.737 1.00 88.06 417 LEU A C 1
ATOM 3385 O O . LEU A 1 417 ? -16.356 -12.739 23.365 1.00 88.06 417 LEU A O 1
ATOM 3389 N N . PHE A 1 418 ? -16.942 -14.759 22.579 1.00 91.50 418 PHE A N 1
ATOM 3390 C CA . PHE A 1 418 ? -18.310 -14.754 23.111 1.00 91.50 418 PHE A CA 1
ATOM 3391 C C . PHE A 1 418 ? -18.481 -15.591 24.381 1.00 91.50 418 PHE A C 1
ATOM 3393 O O . PHE A 1 418 ? -19.598 -15.727 24.874 1.00 91.50 418 PHE A O 1
ATOM 3400 N N . GLU A 1 419 ? -17.395 -16.110 24.950 1.00 90.94 419 GLU A N 1
ATOM 3401 C CA . GLU A 1 419 ? -17.433 -16.708 26.282 1.00 90.94 419 GLU A CA 1
ATOM 3402 C C . GLU A 1 419 ? -17.472 -15.603 27.355 1.00 90.94 419 GLU A C 1
ATOM 3404 O O . GLU A 1 419 ? -16.822 -14.565 27.184 1.00 90.94 419 GLU A O 1
ATOM 3409 N N . PRO A 1 420 ? -18.245 -15.777 28.446 1.00 93.62 420 PRO A N 1
ATOM 3410 C CA . PRO A 1 420 ? -18.264 -14.831 29.560 1.00 93.62 420 PRO A CA 1
ATOM 3411 C C . PRO A 1 420 ? -16.868 -14.614 30.146 1.00 93.62 420 PRO A C 1
ATOM 3413 O O . PRO A 1 420 ? -16.246 -15.570 30.614 1.00 93.62 420 PRO A O 1
ATOM 3416 N N . THR A 1 421 ? -16.396 -13.368 30.176 1.00 93.88 421 THR A N 1
ATOM 3417 C CA . THR A 1 421 ? -15.104 -13.056 30.801 1.00 93.88 421 THR A CA 1
ATOM 3418 C C . THR A 1 421 ? -15.227 -13.007 32.323 1.00 93.88 421 THR A C 1
ATOM 3420 O O . THR A 1 421 ? -16.316 -12.862 32.882 1.00 93.88 421 THR A O 1
ATOM 3423 N N . GLU A 1 422 ? -14.094 -13.106 33.018 1.00 93.88 422 GLU A N 1
ATOM 3424 C CA . GLU A 1 422 ? -14.059 -13.006 34.478 1.00 93.88 422 GLU A CA 1
ATOM 3425 C C . GLU A 1 422 ? -14.572 -11.641 34.976 1.00 93.88 422 GLU A C 1
ATOM 3427 O O . GLU A 1 422 ? -15.344 -11.590 35.934 1.00 93.88 422 GLU A O 1
ATOM 3432 N N . LEU A 1 423 ? -14.228 -10.543 34.293 1.00 94.31 423 LEU A N 1
ATOM 3433 C CA . LEU A 1 423 ? -14.720 -9.207 34.648 1.00 94.31 423 LEU A CA 1
ATOM 3434 C C . LEU A 1 423 ? -16.234 -9.065 34.462 1.00 94.31 423 LEU A C 1
ATOM 3436 O O . LEU A 1 423 ? -16.881 -8.427 35.288 1.00 94.31 423 LEU A O 1
ATOM 3440 N N . GLU A 1 424 ? -16.822 -9.667 33.424 1.00 96.06 424 GLU A N 1
ATOM 3441 C CA . GLU A 1 424 ? -18.281 -9.638 33.237 1.00 96.06 424 GLU A CA 1
ATOM 3442 C C . GLU A 1 424 ? -19.016 -10.364 34.370 1.00 96.06 424 GLU A C 1
ATOM 3444 O O . GLU A 1 424 ? -20.085 -9.933 34.799 1.00 96.06 424 GLU A O 1
ATOM 3449 N N . GLN A 1 425 ? -18.420 -11.443 34.886 1.00 95.50 425 GLN A N 1
ATOM 3450 C CA . GLN A 1 425 ? -18.957 -12.189 36.025 1.00 95.50 425 GLN A CA 1
ATOM 3451 C C . GLN A 1 425 ? -18.785 -11.434 37.352 1.00 95.50 425 GLN A C 1
ATOM 3453 O O . GLN A 1 425 ? -19.667 -11.497 38.209 1.00 95.50 425 GLN A O 1
ATOM 3458 N N . GLN A 1 426 ? -17.656 -10.744 37.539 1.00 94.75 426 GLN A N 1
ATOM 3459 C CA . GLN A 1 426 ? -17.333 -10.031 38.782 1.00 94.75 426 GLN A CA 1
ATOM 3460 C C . GLN A 1 426 ? -18.053 -8.688 38.897 1.00 94.75 426 GLN A C 1
ATOM 3462 O O . GLN A 1 426 ? -18.519 -8.334 39.982 1.00 94.75 426 GLN A O 1
ATOM 3467 N N . VAL A 1 427 ? -18.132 -7.941 37.794 1.00 95.38 427 VAL A N 1
ATOM 3468 C CA . VAL A 1 427 ? -18.628 -6.565 37.794 1.00 95.38 427 VAL A CA 1
ATOM 3469 C C . VAL A 1 427 ? -20.082 -6.519 37.346 1.00 95.38 427 VAL A C 1
ATOM 3471 O O . VAL A 1 427 ? -20.977 -6.371 38.175 1.00 95.38 427 VAL A O 1
ATOM 3474 N N . LEU A 1 428 ? -20.323 -6.655 36.043 1.00 95.31 428 LEU A N 1
ATOM 3475 C CA . LEU A 1 428 ? -21.652 -6.751 35.454 1.00 95.31 428 LEU A CA 1
ATOM 3476 C C . LEU A 1 428 ? -21.567 -7.271 34.017 1.00 95.31 428 LEU A C 1
ATOM 3478 O O . LEU A 1 428 ? -20.587 -7.037 33.310 1.00 95.31 428 LEU A O 1
ATOM 3482 N N . PHE A 1 429 ? -22.646 -7.900 33.562 1.00 96.31 429 PHE A N 1
ATOM 3483 C CA . PHE A 1 429 ? -22.868 -8.219 32.154 1.00 96.31 429 PHE A CA 1
ATOM 3484 C C . PHE A 1 429 ? -23.496 -7.035 31.409 1.00 96.31 429 PHE A C 1
ATOM 3486 O O . PHE A 1 429 ? -24.122 -6.170 32.019 1.00 96.31 429 PHE A O 1
ATOM 3493 N N . VAL A 1 430 ? -23.417 -7.044 30.072 1.00 94.31 430 VAL A N 1
ATOM 3494 C CA . VAL A 1 430 ? -23.942 -5.949 29.232 1.00 94.31 430 VAL A CA 1
ATOM 3495 C C . VAL A 1 430 ? -25.435 -5.662 29.455 1.00 94.31 430 VAL A C 1
ATOM 3497 O O . VAL A 1 430 ? -25.836 -4.509 29.376 1.00 94.31 430 VAL A O 1
ATOM 3500 N N . HIS A 1 431 ? -26.250 -6.666 29.809 1.00 94.19 431 HIS A N 1
ATOM 3501 C CA . HIS A 1 431 ? -27.673 -6.468 30.128 1.00 94.19 431 HIS A CA 1
ATOM 3502 C C . HIS A 1 431 ? -27.912 -5.635 31.400 1.00 94.19 431 HIS A C 1
ATOM 3504 O O . HIS A 1 431 ? -29.004 -5.119 31.603 1.00 94.19 431 HIS A O 1
ATOM 3510 N N . GLY A 1 432 ? -26.905 -5.493 32.267 1.00 93.00 432 GLY A N 1
ATOM 3511 C CA . GLY A 1 432 ? -26.995 -4.676 33.476 1.00 93.00 432 GLY A CA 1
ATOM 3512 C C . GLY A 1 432 ? -26.975 -3.168 33.205 1.00 93.00 432 GLY A C 1
ATOM 3513 O O . GLY A 1 432 ? -27.281 -2.387 34.105 1.00 93.00 432 GLY A O 1
ATOM 3514 N N . LEU A 1 433 ? -26.632 -2.751 31.983 1.00 91.88 433 LEU A N 1
ATOM 3515 C CA . LEU A 1 433 ? -26.573 -1.344 31.598 1.00 91.88 433 LEU A CA 1
ATOM 3516 C C . LEU A 1 433 ? -27.965 -0.720 31.477 1.00 91.88 433 LEU A C 1
ATOM 3518 O O . LEU A 1 433 ? -28.914 -1.339 30.997 1.00 91.88 433 LEU A O 1
ATOM 3522 N N . LYS A 1 434 ? -28.078 0.559 31.843 1.00 88.94 434 LYS A N 1
ATOM 3523 C CA . LYS A 1 434 ? -29.332 1.316 31.728 1.00 88.94 434 LYS A CA 1
ATOM 3524 C C . LYS A 1 434 ? -29.484 1.962 30.354 1.00 88.94 434 LYS A C 1
ATOM 3526 O O . LYS A 1 434 ? -28.583 2.627 29.854 1.00 88.94 434 LYS A O 1
ATOM 3531 N N . ASP A 1 435 ? -30.673 1.875 29.779 1.00 83.12 435 ASP A N 1
ATOM 3532 C CA . ASP A 1 435 ? -31.061 2.483 28.497 1.00 83.12 435 ASP A CA 1
ATOM 3533 C C . ASP A 1 435 ? -32.062 3.652 28.674 1.00 83.12 435 ASP A C 1
ATOM 3535 O O . ASP A 1 435 ? -32.654 4.193 27.730 1.00 83.12 435 ASP A O 1
ATOM 3539 N N . GLN A 1 436 ? -32.225 4.125 29.911 1.00 77.12 436 GLN A N 1
ATOM 3540 C CA . GLN A 1 436 ? -33.143 5.206 30.281 1.00 77.12 436 GLN A CA 1
ATOM 3541 C C . GLN A 1 436 ? -32.745 6.597 29.750 1.00 77.12 436 GLN A C 1
ATOM 3543 O O . GLN A 1 436 ? -33.601 7.481 29.648 1.00 77.12 436 GLN A O 1
ATOM 3548 N N . HIS A 1 437 ? -31.507 6.786 29.295 1.00 77.00 437 HIS A N 1
ATOM 3549 C CA . HIS A 1 437 ? -31.043 8.027 28.672 1.00 77.00 437 HIS A CA 1
ATOM 3550 C C . HIS A 1 437 ? -30.554 7.765 27.244 1.00 77.00 437 HIS A C 1
ATOM 3552 O O . HIS A 1 437 ? -29.930 6.748 26.963 1.00 77.00 437 HIS A O 1
ATOM 3558 N N . GLY A 1 438 ? -30.866 8.675 26.320 1.00 79.00 438 GLY A N 1
ATOM 3559 C CA . GLY A 1 438 ? -30.324 8.632 24.961 1.00 79.00 438 GLY A CA 1
ATOM 3560 C C . GLY A 1 438 ? -29.002 9.385 24.899 1.00 79.00 438 GLY A C 1
ATOM 3561 O O . GLY A 1 438 ? -28.899 10.464 25.477 1.00 79.00 438 GLY A O 1
ATOM 3562 N N . LEU A 1 439 ? -28.008 8.844 24.196 1.00 83.81 439 LEU A N 1
ATOM 3563 C CA . LEU A 1 439 ? -26.767 9.566 23.927 1.00 83.81 439 LEU A CA 1
ATOM 3564 C C . LEU A 1 439 ? -26.990 10.520 22.737 1.00 83.81 439 LEU A C 1
ATOM 3566 O O . LEU A 1 439 ? -27.442 10.060 21.682 1.00 83.81 439 LEU A O 1
ATOM 3570 N N . PRO A 1 440 ? -26.701 11.829 22.865 1.00 85.50 440 PRO A N 1
ATOM 3571 C CA . PRO A 1 440 ? -26.757 12.758 21.745 1.00 85.50 440 PRO A CA 1
ATOM 3572 C C . PRO A 1 440 ? -25.858 12.300 20.597 1.00 85.50 440 PRO A C 1
ATOM 3574 O O . PRO A 1 440 ? -24.813 11.688 20.817 1.00 85.50 440 PRO A O 1
ATOM 3577 N N . LEU A 1 441 ? -26.244 12.615 19.360 1.00 79.56 441 LEU A N 1
ATOM 3578 C CA . LEU A 1 441 ? -25.404 12.317 18.202 1.00 79.56 441 LEU A CA 1
ATOM 3579 C C . LEU A 1 441 ? -24.108 13.131 18.265 1.00 79.56 441 LEU A C 1
ATOM 3581 O O . LEU A 1 441 ? -24.141 14.329 18.548 1.00 79.56 441 LEU A O 1
ATOM 3585 N N . ALA A 1 442 ? -22.981 12.494 17.938 1.00 76.12 442 ALA A N 1
ATOM 3586 C CA . ALA A 1 442 ? -21.724 13.209 17.771 1.00 76.12 442 ALA A CA 1
ATOM 3587 C C . ALA A 1 442 ? -21.869 14.270 16.655 1.00 76.12 442 ALA A C 1
ATOM 3589 O O . ALA A 1 442 ? -22.488 13.978 15.624 1.00 76.12 442 ALA A O 1
ATOM 3590 N N . PRO A 1 443 ? -21.273 15.471 16.789 1.00 72.19 443 PRO A N 1
ATOM 3591 C CA . PRO A 1 443 ? -21.424 16.558 15.812 1.00 72.19 443 PRO A CA 1
ATOM 3592 C C . PRO A 1 443 ? -21.043 16.190 14.371 1.00 72.19 443 PRO A C 1
ATOM 3594 O O . PRO A 1 443 ? -21.568 16.768 13.425 1.00 72.19 443 PRO A O 1
ATOM 3597 N N . GLN A 1 444 ? -20.127 15.231 14.202 1.00 69.88 444 GLN A N 1
ATOM 3598 C CA . GLN A 1 444 ? -19.656 14.747 12.899 1.00 69.88 444 GLN A CA 1
ATOM 3599 C C . GLN A 1 444 ? -20.236 13.379 12.520 1.00 69.88 444 GLN A C 1
ATOM 3601 O O . GLN A 1 444 ? -19.731 12.754 11.590 1.00 69.88 444 GLN A O 1
ATOM 3606 N N . SER A 1 445 ? -21.267 12.903 13.230 1.00 67.44 445 SER A N 1
ATOM 3607 C CA . SER A 1 445 ? -21.792 11.561 12.998 1.00 67.44 445 SER A CA 1
ATOM 3608 C C . SER A 1 445 ? -22.387 11.430 11.601 1.00 67.44 445 SER A C 1
ATOM 3610 O O . SER A 1 445 ? -23.119 12.319 11.152 1.00 67.44 445 SER A O 1
ATOM 3612 N N . VAL A 1 446 ? -22.164 10.291 10.945 1.00 61.72 446 VAL A N 1
ATOM 3613 C CA . VAL A 1 446 ? -22.787 9.956 9.646 1.00 61.72 446 VAL A CA 1
ATOM 3614 C C . VAL A 1 446 ? -24.326 10.013 9.715 1.00 61.72 446 VAL A C 1
ATOM 3616 O O . VAL A 1 446 ? -25.013 10.275 8.723 1.00 61.72 446 VAL A O 1
ATOM 3619 N N . LEU A 1 447 ? -24.898 9.846 10.911 1.00 59.47 447 LEU A N 1
ATOM 3620 C CA . LEU A 1 447 ? -26.338 9.954 11.154 1.00 59.47 447 LEU A CA 1
ATOM 3621 C C . LEU A 1 447 ? -26.861 11.396 11.074 1.00 59.47 447 LEU A C 1
ATOM 3623 O O . LEU A 1 447 ? -28.015 11.602 10.694 1.00 59.47 447 LEU A O 1
ATOM 3627 N N . SER A 1 448 ? -26.026 12.398 11.370 1.00 55.75 448 SER A N 1
ATOM 3628 C CA . SER A 1 448 ? -26.405 13.818 11.285 1.00 55.75 448 SER A CA 1
ATOM 3629 C C . SER A 1 448 ? -26.719 14.246 9.845 1.00 55.75 448 SER A C 1
ATOM 3631 O O . SER A 1 448 ? -27.632 15.040 9.603 1.00 55.75 448 SER A O 1
ATOM 3633 N N . THR A 1 449 ? -26.019 13.660 8.869 1.00 45.66 449 THR A N 1
ATOM 3634 C CA . THR A 1 449 ? -26.187 13.941 7.438 1.00 45.66 449 THR A CA 1
ATOM 3635 C C . THR A 1 449 ? -27.505 13.371 6.905 1.00 45.66 449 THR A C 1
ATOM 3637 O O . THR A 1 449 ? -28.195 14.036 6.135 1.00 45.66 449 THR A O 1
ATOM 3640 N N . ARG A 1 450 ? -27.914 12.179 7.372 1.00 46.06 450 ARG A N 1
ATOM 3641 C CA . ARG A 1 450 ? -29.202 11.555 7.003 1.00 46.06 450 ARG A CA 1
ATOM 3642 C C . ARG A 1 450 ? -30.410 12.277 7.604 1.00 46.06 450 ARG A C 1
ATOM 3644 O O . ARG A 1 450 ? -31.419 12.418 6.919 1.00 46.06 450 ARG A O 1
ATOM 3651 N N . VAL A 1 451 ? -30.303 12.774 8.839 1.00 47.62 451 VAL A N 1
ATOM 3652 C CA . VAL A 1 451 ? -31.373 13.574 9.469 1.00 47.62 451 VAL A CA 1
ATOM 3653 C C . VAL A 1 451 ? -31.573 14.901 8.726 1.00 47.62 451 VAL A C 1
ATOM 3655 O O . VAL A 1 451 ? -32.712 15.274 8.455 1.00 47.62 451 VAL A O 1
ATOM 3658 N N . ARG A 1 452 ? -30.488 15.567 8.299 1.00 36.66 452 ARG A N 1
ATOM 3659 C CA . ARG A 1 452 ? -30.574 16.780 7.463 1.00 36.66 452 ARG A CA 1
ATOM 3660 C C . ARG A 1 452 ? -31.182 16.517 6.080 1.00 36.66 452 ARG A C 1
ATOM 3662 O O . ARG A 1 452 ? -31.985 17.321 5.614 1.00 36.66 452 ARG A O 1
ATOM 3669 N N . ALA A 1 453 ? -30.854 15.391 5.445 1.00 36.41 453 ALA A N 1
ATOM 3670 C CA . ALA A 1 453 ? -31.411 15.024 4.140 1.00 36.41 453 ALA A CA 1
ATOM 3671 C C . ALA A 1 453 ? -32.928 14.745 4.188 1.00 36.41 453 ALA A C 1
ATOM 3673 O O . ALA A 1 453 ? -33.645 15.118 3.266 1.00 36.41 453 ALA A O 1
ATOM 3674 N N . GLN A 1 454 ? -33.436 14.156 5.278 1.00 37.16 454 GLN A N 1
ATOM 3675 C CA . GLN A 1 454 ? -34.877 13.922 5.465 1.00 37.16 454 GLN A CA 1
ATOM 3676 C C . GLN A 1 454 ? -35.659 15.193 5.838 1.00 37.16 454 GLN A C 1
ATOM 3678 O O . GLN A 1 454 ? -36.851 15.274 5.562 1.00 37.16 454 GLN A O 1
ATOM 3683 N N . SER A 1 455 ? -35.008 16.211 6.413 1.00 35.94 455 SER A N 1
ATOM 3684 C CA . SER A 1 455 ? -35.636 17.516 6.682 1.00 35.94 455 SER A CA 1
ATOM 3685 C C . SER A 1 455 ? -35.745 18.441 5.459 1.00 35.94 455 SER A C 1
ATOM 3687 O O . SER A 1 455 ? -36.346 19.505 5.565 1.00 35.94 455 SER A O 1
ATOM 3689 N N . LEU A 1 456 ? -35.167 18.061 4.311 1.00 34.09 456 LEU A N 1
ATOM 3690 C CA . LEU A 1 456 ? -35.106 18.882 3.091 1.00 34.09 456 LEU A CA 1
ATOM 3691 C C . LEU A 1 456 ? -36.038 18.403 1.960 1.00 34.09 456 LEU A C 1
ATOM 3693 O O . LEU A 1 456 ? -36.059 19.014 0.896 1.00 34.09 456 LEU A O 1
ATOM 3697 N N . SER A 1 457 ? -36.838 17.353 2.168 1.00 27.78 457 SER A N 1
ATOM 3698 C CA . SER A 1 457 ? -37.897 16.955 1.230 1.00 27.78 457 SER A CA 1
ATOM 3699 C C . SER A 1 457 ? -39.216 17.674 1.564 1.00 27.78 457 SER A C 1
ATOM 3701 O O . SER A 1 457 ? -39.757 17.437 2.648 1.00 27.78 457 SER A O 1
ATOM 3703 N N . PRO A 1 458 ? -39.775 18.525 0.681 1.00 32.75 458 PRO A N 1
ATOM 3704 C CA . PRO A 1 458 ? -41.046 19.188 0.944 1.00 32.75 458 PRO A CA 1
ATOM 3705 C C . PRO A 1 458 ? -42.200 18.192 0.764 1.00 32.75 458 PRO A C 1
ATOM 3707 O O . PRO A 1 458 ? -42.339 17.578 -0.290 1.00 32.75 458 PRO A O 1
ATOM 3710 N N . SER A 1 459 ? -43.047 18.035 1.782 1.00 32.31 459 SER A N 1
ATOM 3711 C CA . SER A 1 459 ? -44.396 17.471 1.613 1.00 32.31 459 SER A CA 1
ATOM 3712 C C . SER A 1 459 ? -45.423 18.610 1.580 1.00 32.31 459 SER A C 1
ATOM 3714 O O . SER A 1 459 ? -45.249 19.592 2.306 1.00 32.31 459 SER A O 1
ATOM 3716 N N . PRO A 1 460 ? -46.476 18.522 0.749 1.00 34.00 460 PRO A N 1
ATOM 3717 C CA . PRO A 1 460 ? -47.407 19.622 0.538 1.00 34.00 460 PRO A CA 1
ATOM 3718 C C . PRO A 1 460 ? -48.478 19.699 1.636 1.00 34.00 460 PRO A C 1
ATOM 3720 O O . PRO A 1 460 ? -49.056 18.685 2.004 1.00 34.00 460 PRO A O 1
ATOM 3723 N N . GLY A 1 461 ? -48.771 20.932 2.065 1.00 29.83 461 GLY A N 1
ATOM 3724 C CA . GLY A 1 461 ? -50.115 21.463 2.358 1.00 29.83 461 GLY A CA 1
ATOM 3725 C C . GLY A 1 461 ? -50.921 20.919 3.559 1.00 29.83 461 GLY A C 1
ATOM 3726 O O . GLY A 1 461 ? -51.006 19.715 3.767 1.00 29.83 461 GLY A O 1
ATOM 3727 N N . PRO A 1 462 ? -51.588 21.786 4.350 1.00 35.38 462 PRO A N 1
ATOM 3728 C CA . PRO A 1 462 ? -52.113 21.423 5.663 1.00 35.38 462 PRO A CA 1
ATOM 3729 C C . PRO A 1 462 ? -53.538 20.850 5.600 1.00 35.38 462 PRO A C 1
ATOM 3731 O O . PRO A 1 462 ? -54.416 21.416 4.952 1.00 35.38 462 PRO A O 1
ATOM 3734 N N . SER A 1 463 ? -53.823 19.812 6.393 1.00 27.00 463 SER A N 1
ATOM 3735 C CA . SER A 1 463 ? -55.190 19.537 6.853 1.00 27.00 463 SER A CA 1
ATOM 3736 C C . SER A 1 463 ? -55.232 19.448 8.381 1.00 27.00 463 SER A C 1
ATOM 3738 O O . SER A 1 463 ? -54.412 18.800 9.033 1.00 27.00 463 SER A O 1
ATOM 3740 N N . LYS A 1 464 ? -56.164 20.205 8.968 1.00 34.34 464 LYS A N 1
ATOM 3741 C CA . LYS A 1 464 ? -56.419 20.293 10.408 1.00 34.34 464 LYS A CA 1
ATOM 3742 C C . LYS A 1 464 ? -57.189 19.056 10.875 1.00 34.34 464 LYS A C 1
ATOM 3744 O O . LYS A 1 464 ? -58.320 18.874 10.437 1.00 34.34 464 LYS A O 1
ATOM 3749 N N . LYS A 1 465 ? -56.628 18.319 11.842 1.00 27.81 465 LYS A N 1
ATOM 3750 C CA . LYS A 1 465 ? -57.254 17.812 13.091 1.00 27.81 465 LYS A CA 1
ATOM 3751 C C . LYS A 1 465 ? -56.568 16.521 13.549 1.00 27.81 465 LYS A C 1
ATOM 3753 O O . LYS A 1 465 ? -56.738 15.478 12.936 1.00 27.81 465 LYS A O 1
ATOM 3758 N N . SER A 1 466 ? -55.867 16.602 14.678 1.00 25.75 466 SER A N 1
ATOM 3759 C CA . SER A 1 466 ? -55.939 15.663 15.812 1.00 25.75 466 SER A CA 1
ATOM 3760 C C . SER A 1 466 ? -54.646 15.757 16.620 1.00 25.75 466 SER A C 1
ATOM 3762 O O . SER A 1 466 ? -53.555 15.422 16.164 1.00 25.75 466 SER A O 1
ATOM 3764 N N . THR A 1 467 ? -54.785 16.248 17.842 1.00 29.22 467 THR A N 1
ATOM 3765 C CA . THR A 1 467 ? -53.791 16.375 18.910 1.00 29.22 467 THR A CA 1
ATOM 3766 C C . THR A 1 467 ? -53.310 15.001 19.411 1.00 29.22 467 THR A C 1
ATOM 3768 O O . THR A 1 467 ? -53.485 14.637 20.569 1.00 29.22 467 THR A O 1
ATOM 3771 N N . ARG A 1 468 ? -52.673 14.217 18.531 1.00 25.61 468 ARG A N 1
ATOM 3772 C CA . ARG A 1 468 ? -51.996 12.940 18.849 1.00 25.61 468 ARG A CA 1
ATOM 3773 C C . ARG A 1 468 ? -50.601 12.806 18.214 1.00 25.61 468 ARG A C 1
ATOM 3775 O O . ARG A 1 468 ? -50.055 11.712 18.126 1.00 25.61 468 ARG A O 1
ATOM 3782 N N . GLY A 1 469 ? -49.990 13.922 17.810 1.00 25.17 469 GLY A N 1
ATOM 3783 C CA . GLY A 1 469 ? -48.652 13.952 17.199 1.00 25.17 469 GLY A CA 1
ATOM 3784 C C . GLY A 1 469 ? -47.471 14.048 18.176 1.00 25.17 469 GLY A C 1
ATOM 3785 O O . GLY A 1 469 ? -46.336 13.843 17.768 1.00 25.17 469 GLY A O 1
ATOM 3786 N N . ALA A 1 470 ? -47.707 14.314 19.465 1.00 26.28 470 ALA A N 1
ATOM 3787 C CA . ALA A 1 470 ? -46.634 14.481 20.459 1.00 26.28 470 ALA A CA 1
ATOM 3788 C C . ALA A 1 470 ? -46.229 13.175 21.181 1.00 26.28 470 ALA A C 1
ATOM 3790 O O . ALA A 1 470 ? -45.359 13.189 22.048 1.00 26.28 470 ALA A O 1
ATOM 3791 N N . PHE A 1 471 ? -46.837 12.039 20.823 1.00 24.95 471 PHE A N 1
ATOM 3792 C CA . PHE A 1 471 ? -46.567 10.732 21.440 1.00 24.95 471 PHE A CA 1
ATOM 3793 C C . PHE A 1 471 ? -45.531 9.896 20.660 1.00 24.95 471 PHE A C 1
ATOM 3795 O O . PHE A 1 471 ? -44.866 9.036 21.229 1.00 24.95 471 PHE A O 1
ATOM 3802 N N . TRP A 1 472 ? -45.313 10.199 19.375 1.00 21.34 472 TRP A N 1
ATOM 3803 C CA . TRP A 1 472 ? -44.427 9.429 18.487 1.00 21.34 472 TRP A CA 1
ATOM 3804 C C . TRP A 1 472 ? -42.943 9.830 18.531 1.00 21.34 472 TRP A C 1
ATOM 3806 O O . TRP A 1 472 ? -42.122 9.227 17.847 1.00 21.34 472 TRP A O 1
ATOM 3816 N N . TYR A 1 473 ? -42.563 10.790 19.379 1.00 24.53 473 TYR A N 1
ATOM 3817 C CA . TYR A 1 473 ? -41.166 11.223 19.532 1.00 24.53 473 TYR A CA 1
ATOM 3818 C C . TYR A 1 473 ? -40.404 10.478 20.648 1.00 24.53 473 TYR A C 1
ATOM 3820 O O . TYR A 1 473 ? -39.254 10.804 20.935 1.00 24.53 473 TYR A O 1
ATOM 3828 N N . LYS A 1 474 ? -41.033 9.488 21.306 1.00 24.53 474 LYS A N 1
ATOM 3829 C CA . LYS A 1 474 ? -40.554 8.952 22.594 1.00 24.53 474 LYS A CA 1
ATOM 3830 C C . LYS A 1 474 ? -39.982 7.533 22.613 1.00 24.53 474 LYS A C 1
ATOM 3832 O O . LYS A 1 474 ? -39.529 7.124 23.676 1.00 24.53 474 LYS A O 1
ATOM 3837 N N . ILE A 1 475 ? -39.912 6.788 21.508 1.00 26.52 475 ILE A N 1
ATOM 3838 C CA . ILE A 1 475 ? -39.320 5.434 21.537 1.00 26.52 475 ILE A CA 1
ATOM 3839 C C . ILE A 1 475 ? -38.461 5.195 20.297 1.00 26.52 475 ILE A C 1
ATOM 3841 O O . ILE A 1 475 ? -38.918 4.736 19.257 1.00 26.52 475 ILE A O 1
ATOM 3845 N N . ARG A 1 476 ? -37.180 5.540 20.412 1.00 28.81 476 ARG A N 1
ATOM 3846 C CA . ARG A 1 476 ? -36.120 5.085 19.506 1.00 28.81 476 ARG A CA 1
ATOM 3847 C C . ARG A 1 476 ? -34.816 5.105 20.302 1.00 28.81 476 ARG A C 1
ATOM 3849 O O . ARG A 1 476 ? -33.989 5.996 20.113 1.00 28.81 476 ARG A O 1
ATOM 3856 N N . LYS A 1 477 ? -34.649 4.143 21.208 1.00 33.41 477 LYS A N 1
ATOM 3857 C CA . LYS A 1 477 ? -33.479 3.993 22.080 1.00 33.41 477 LYS A CA 1
ATOM 3858 C C . LYS A 1 477 ? -32.833 2.629 21.866 1.00 33.41 477 LYS A C 1
ATOM 3860 O O . LYS A 1 477 ? -33.360 1.645 22.331 1.00 33.41 477 LYS A O 1
ATOM 3865 N N . SER A 1 478 ? -31.711 2.629 21.158 1.00 35.16 478 SER A N 1
ATOM 3866 C CA . SER A 1 478 ? -30.508 1.857 21.490 1.00 35.16 478 SER A CA 1
ATOM 3867 C C . SER A 1 478 ? -29.370 2.482 20.686 1.00 35.16 478 SER A C 1
ATOM 3869 O O . SER A 1 478 ? -29.431 2.625 19.460 1.00 35.16 478 SER A O 1
ATOM 3871 N N . SER A 1 479 ? -28.390 3.022 21.404 1.00 40.19 479 SER A N 1
ATOM 3872 C CA . SER A 1 479 ? -27.395 3.959 20.867 1.00 40.19 479 SER A CA 1
ATOM 3873 C C . SER A 1 479 ? -26.247 3.259 20.128 1.00 40.19 479 SER A C 1
ATOM 3875 O O . SER A 1 479 ? -25.550 3.902 19.352 1.00 40.19 479 SER A O 1
ATOM 3877 N N . ILE A 1 480 ? -26.066 1.946 20.312 1.00 36.81 480 ILE A N 1
ATOM 3878 C CA . ILE A 1 480 ? -24.858 1.241 19.852 1.00 36.81 480 ILE A CA 1
ATOM 3879 C C . ILE A 1 480 ? -24.954 0.716 18.407 1.00 36.81 480 ILE A C 1
ATOM 3881 O O . ILE A 1 480 ? -23.953 0.651 17.701 1.00 36.81 480 ILE A O 1
ATOM 3885 N N . LEU A 1 481 ? -26.159 0.408 17.912 1.00 38.94 481 LEU A N 1
ATOM 3886 C CA . LEU A 1 481 ? -26.346 -0.215 16.587 1.00 38.94 481 LEU A CA 1
ATOM 3887 C C . LEU A 1 481 ? -26.490 0.783 15.441 1.00 38.94 481 LEU A C 1
ATOM 3889 O O . LEU A 1 481 ? -26.434 0.410 14.269 1.00 38.94 481 LEU A O 1
ATOM 3893 N N . ARG A 1 482 ? -26.672 2.068 15.756 1.00 49.56 482 ARG A N 1
ATOM 3894 C CA . ARG A 1 482 ? -26.829 3.108 14.730 1.00 49.56 482 ARG A CA 1
ATOM 3895 C C . ARG A 1 482 ? -25.505 3.526 14.090 1.00 49.56 482 ARG A C 1
ATOM 3897 O O . ARG A 1 482 ? -25.537 4.217 13.079 1.00 49.56 482 ARG A O 1
ATOM 3904 N N . LEU A 1 483 ? -24.375 3.072 14.634 1.00 38.19 483 LEU A N 1
ATOM 3905 C CA . LEU A 1 483 ? -23.025 3.360 14.140 1.00 38.19 483 LEU A CA 1
ATOM 3906 C C . LEU A 1 483 ? -22.680 2.734 12.796 1.00 38.19 483 LEU A C 1
ATOM 3908 O O . LEU A 1 483 ? -21.705 3.138 12.169 1.00 38.19 483 LEU A O 1
ATOM 3912 N N . PHE A 1 484 ? -23.434 1.732 12.360 1.00 38.44 484 PHE A N 1
ATOM 3913 C CA . PHE A 1 484 ? -23.073 0.989 11.170 1.00 38.44 484 PHE A CA 1
ATOM 3914 C C . PHE A 1 484 ? -24.062 1.265 10.045 1.00 38.44 484 PHE A C 1
ATOM 3916 O O . PHE A 1 484 ? -25.030 0.506 9.882 1.00 38.44 484 PHE A O 1
ATOM 3923 N N . PRO A 1 485 ? -23.863 2.344 9.264 1.00 32.75 485 PRO A N 1
ATOM 3924 C CA . PRO A 1 485 ? -24.637 2.526 8.053 1.00 32.75 485 PRO A CA 1
ATOM 3925 C C . PRO A 1 485 ? -24.473 1.270 7.194 1.00 32.75 485 PRO A C 1
ATOM 3927 O O . PRO A 1 485 ? -23.373 0.754 7.010 1.00 32.75 485 PRO A O 1
ATOM 3930 N N . SER A 1 486 ? -25.594 0.733 6.718 1.00 31.89 486 SER A N 1
ATOM 3931 C CA . SER A 1 486 ? -25.553 -0.207 5.602 1.00 31.89 486 SER A CA 1
ATOM 3932 C C . SER A 1 486 ? -24.830 0.461 4.433 1.00 31.89 486 SER A C 1
ATOM 3934 O O . SER A 1 486 ? -25.076 1.662 4.244 1.00 31.89 486 SER A O 1
ATOM 3936 N N . PRO A 1 487 ? -23.986 -0.277 3.688 1.00 30.64 487 PRO A N 1
ATOM 3937 C CA . PRO A 1 487 ? -23.545 0.184 2.379 1.00 30.64 487 PRO A CA 1
ATOM 3938 C C . PRO A 1 487 ? -24.743 0.572 1.504 1.00 30.64 487 PRO A C 1
ATOM 3940 O O . PRO A 1 487 ? -25.832 -0.041 1.665 1.00 30.64 487 PRO A O 1
#

Solvent-accessible surface area (backbone atoms only — not comparable to full-atom values): 28368 Å² total; per-residue (Å²): 136,83,85,78,79,81,80,79,74,80,76,73,82,65,44,48,37,54,43,80,30,49,51,72,71,71,46,55,74,61,64,66,68,50,86,76,59,69,70,52,52,53,28,40,39,54,35,51,53,51,45,41,68,70,35,67,84,52,49,94,41,51,68,59,48,42,55,50,51,52,51,37,45,36,61,42,65,36,48,70,88,68,26,33,74,47,66,66,56,94,83,40,42,32,36,32,32,74,30,53,45,93,85,37,53,59,11,28,46,35,39,65,40,44,74,80,49,71,72,41,42,64,42,72,92,44,56,85,13,52,48,48,35,51,50,51,52,54,50,46,54,40,46,74,74,66,49,82,58,49,44,25,39,37,43,32,50,73,44,48,40,38,42,31,54,35,70,57,49,42,60,70,49,60,65,35,64,70,59,37,54,58,39,52,63,40,55,73,46,87,89,79,27,68,69,58,35,41,51,52,44,46,52,50,43,50,74,33,30,90,41,77,44,66,29,35,49,52,52,52,71,82,47,39,64,60,42,69,65,81,48,80,85,49,45,72,74,47,48,42,57,53,46,57,73,20,49,51,50,41,61,63,39,87,53,102,68,50,86,84,62,81,55,67,62,61,53,51,50,50,31,52,49,40,41,37,41,82,42,44,75,50,83,88,45,97,71,75,64,71,40,81,40,74,48,57,91,90,72,64,50,70,46,13,50,36,46,30,44,47,53,51,27,56,75,69,61,16,65,80,58,42,80,69,49,73,78,51,36,96,48,69,68,47,18,54,49,44,56,31,46,53,54,46,51,54,54,49,51,50,53,53,49,51,49,54,49,39,54,49,56,21,61,78,53,82,58,45,69,86,64,64,60,82,38,72,83,69,35,41,46,40,57,42,47,40,41,49,38,56,50,40,33,53,26,53,78,91,74,44,57,78,92,52,54,92,52,66,86,58,71,60,48,102,45,76,84,36,50,87,50,71,62,38,74,39,50,55,48,67,48,71,52,76,75,91,49,80,62,78,78,56,95,81,35,78,65,57,58,55,56,53,58,64,73,68,63,88,76,86,83,91,80,94,86,75,101,68,75,84,68,78,82,74,84,86,64,58,80,77,60,72,77,64,74,77,132

InterPro domains:
  IPR055573 Domain of unknown function DUF7149 [PF23653] (22-258)
  IPR056716 Domain of unknown function DUF7814 [PF25120] (259-450)

Mean predicted aligned error: 16.47 Å